Protein AF-0000000080409433 (afdb_homodimer)

Organism: NCBI:txid1345023

Solvent-accessible surface area (backbone atoms only — not comparable to full-atom values): 27695 Å² total; per-residue (Å²): 84,83,73,44,80,49,96,52,35,34,35,32,25,29,84,56,46,30,32,33,24,37,41,36,55,57,98,49,29,36,39,34,32,18,46,32,66,51,72,69,50,31,49,50,54,47,50,55,45,61,74,61,33,88,86,35,46,46,34,35,37,38,35,37,71,54,41,73,30,35,53,29,43,72,75,49,80,84,40,50,24,35,31,32,42,47,46,73,72,46,88,54,62,71,35,53,52,52,48,48,54,48,25,56,69,27,65,47,89,71,72,83,62,82,72,76,70,72,43,67,43,80,61,66,45,74,46,61,58,71,88,46,49,31,36,38,39,74,34,30,8,46,37,73,25,23,26,28,38,29,40,54,95,69,17,30,34,41,44,28,87,38,58,28,69,61,52,70,82,58,52,71,57,32,66,67,46,30,49,53,29,46,51,51,51,56,51,44,40,63,76,56,57,42,48,36,38,35,22,28,29,50,59,72,38,73,42,63,69,59,51,50,48,34,42,48,51,42,48,52,44,63,72,32,37,87,72,74,44,90,75,63,84,70,36,78,88,45,75,54,53,52,51,48,53,51,50,35,37,51,44,53,51,50,53,51,53,54,53,51,54,55,52,66,74,97,84,83,72,44,80,49,95,51,36,34,34,32,24,29,84,58,46,30,30,34,23,36,41,37,56,56,96,50,27,35,38,36,34,19,45,29,66,52,73,68,50,31,48,50,54,47,49,55,45,62,75,62,33,89,84,35,47,47,34,35,36,38,35,35,70,54,41,75,29,34,53,28,44,74,75,49,80,83,40,49,24,34,31,32,42,47,45,75,72,47,87,53,62,70,36,52,50,53,49,48,54,50,26,57,68,25,66,46,91,72,73,82,60,82,73,75,69,71,44,67,43,80,61,67,45,72,47,64,56,72,88,45,50,31,35,38,39,73,35,31,7,45,37,70,25,22,28,27,39,30,39,54,94,69,17,30,33,41,43,27,88,39,57,28,70,62,52,71,83,58,52,72,56,32,66,67,46,30,50,51,29,45,52,50,52,55,52,45,40,62,76,55,56,41,50,34,37,35,23,27,28,51,58,73,39,73,41,64,69,58,50,50,48,34,42,47,52,43,49,51,43,62,72,31,37,86,71,75,44,89,73,65,83,71,36,77,87,47,75,53,53,52,51,48,52,52,48,34,37,53,46,52,50,48,52,51,52,52,52,50,54,54,52,67,74,98

pLDDT: mean 94.24, std 8.28, range [53.72, 98.94]

Sequence (532 aa):
MIQVRLQPFTVYESALMRTTSTLIETNESLIVIDPTWLPEEIATIRRDVELRRRGKKLYVIYTHQHYDHIIGAYAFPDATVIASQAFVETDASSQLDEIQSFYEQYYIDRPIIKPAVDIMISEDGTLALGSTPITFLLTPGHESTHMSLIVEPLRLLVCGDYASNIEPPFIEHDAEAYLTSLQKLQAAIYEYEIRWLIPGHGDLCDDRSKMMERLSAAEEYILALPEERVWSPHWPEHAFFQRVHERNRKHVEQKAKDRESRQQDYMIQVRLQPFTVYESALMRTTSTLIETNESLIVIDPTWLPEEIATIRRDVELRRRGKKLYVIYTHQHYDHIIGAYAFPDATVIASQAFVETDASSQLDEIQSFYEQYYIDRPIIKPAVDIMISEDGTLALGSTPITFLLTPGHESTHMSLIVEPLRLLVCGDYASNIEPPFIEHDAEAYLTSLQKLQAAIYEYEIRWLIPGHGDLCDDRSKMMERLSAAEEYILALPEERVWSPHWPEHAFFQRVHERNRKHVEQKAKDRESRQQDY

Foldseek 3Di:
DFQDDDPFKTWDFDPPLRFIWMWGDDPAEIEIFQQDDAPVSLVVVLVVCVVRPPVHAYEYEYQALQCGRCQSVQSCPRHAYEFAPCRVVDDNVVRLVVVVVVCVVVVNDDDRDSDDHRHHHHAWDWDDPDNWIKTKHLQDFLHNRGIWIARLVQLEIEREAALAQAAARQGDDHLVSNLVSLVVVLVSCVVSVRQWYHYRHHDIDRDNVSSNVSSVLNVVQSVCLQVVDNPDPSYDDDDVVVVSSVVSSVVHVVVVVVVVVVVVVD/DFQDDDPFKTWDFDPPLRFIWMWGDDPAEIEIFQQDDAPVSLVVVLVVCVVRPPVHAYEYEYQALQCGRCQSVQSCPRHAYEFAPCRVVDDNVVRLVVVVVVCVVVVNDDDRDSDDHRHHHHAWDWDDPDNWIKTKHLQDFLHNRGIWIARLVQLEIEREAALAQAAARQGDDHLVSNLVSLVVVLVSCVVSVRQWYHYRHHHIDRDNVSSNVSSVLNNVQSVCLQVVDNPDPRYDDDPVVVVSSVVSSVVHVVVVVVVVVVVVVD

Structure (mmCIF, N/CA/C/O backbone):
data_AF-0000000080409433-model_v1
#
loop_
_entity.id
_entity.type
_entity.pdbx_description
1 polymer Beta-lactamase
#
loop_
_atom_site.group_PDB
_atom_site.id
_atom_site.type_symbol
_atom_site.label_atom_id
_atom_site.label_alt_id
_atom_site.label_comp_id
_atom_site.label_asym_id
_atom_site.label_entity_id
_atom_site.label_seq_id
_atom_site.pdbx_PDB_ins_code
_atom_site.Cartn_x
_atom_site.Cartn_y
_atom_site.Cartn_z
_atom_site.occupancy
_atom_site.B_iso_or_equiv
_atom_site.auth_seq_id
_atom_site.auth_comp_id
_atom_site.auth_asym_id
_atom_site.auth_atom_id
_atom_site.pdbx_PDB_model_num
ATOM 1 N N . MET A 1 1 ? -1.34 -9.094 6.324 1 83.94 1 MET A N 1
ATOM 2 C CA . MET A 1 1 ? -0.195 -9.922 6.703 1 83.94 1 MET A CA 1
ATOM 3 C C . MET A 1 1 ? -0.571 -11.398 6.727 1 83.94 1 MET A C 1
ATOM 5 O O . MET A 1 1 ? -1.612 -11.789 6.195 1 83.94 1 MET A O 1
ATOM 9 N N . ILE A 1 2 ? -0.645 -12.172 8.273 1 83.25 2 ILE A N 1
ATOM 10 C CA . ILE A 1 2 ? -0.875 -13.609 8.227 1 83.25 2 ILE A CA 1
ATOM 11 C C . ILE A 1 2 ? -2.367 -13.891 8.062 1 83.25 2 ILE A C 1
ATOM 13 O O . ILE A 1 2 ? -3.174 -13.5 8.906 1 83.25 2 ILE A O 1
ATOM 17 N N . GLN A 1 3 ? -2.816 -14.484 6.93 1 91.12 3 GLN A N 1
ATOM 18 C CA . GLN A 1 3 ? -4.191 -14.914 6.695 1 91.12 3 GLN A CA 1
ATOM 19 C C . GLN A 1 3 ? -4.492 -16.219 7.434 1 91.12 3 GLN A C 1
ATOM 21 O O . GLN A 1 3 ? -5.523 -16.328 8.094 1 91.12 3 GLN A O 1
ATOM 26 N N . VAL A 1 4 ? -3.588 -17.156 7.254 1 90.75 4 VAL A N 1
ATOM 27 C CA . VAL A 1 4 ? -3.713 -18.453 7.914 1 90.75 4 VAL A CA 1
ATOM 28 C C . VAL A 1 4 ? -2.332 -18.969 8.305 1 90.75 4 VAL A C 1
ATOM 30 O O . VAL A 1 4 ? -1.371 -18.844 7.547 1 90.75 4 VAL A O 1
ATOM 33 N N . ARG A 1 5 ? -2.258 -19.547 9.547 1 88.88 5 ARG A N 1
ATOM 34 C CA . ARG A 1 5 ? -1.063 -20.25 10 1 88.88 5 ARG A CA 1
ATOM 35 C C . ARG A 1 5 ? -1.399 -21.672 10.438 1 88.88 5 ARG A C 1
ATOM 37 O O . ARG A 1 5 ? -2.137 -21.875 11.406 1 88.88 5 ARG A O 1
ATOM 44 N N . LEU A 1 6 ? -0.989 -22.469 9.633 1 87.94 6 LEU A N 1
ATOM 45 C CA . LEU A 1 6 ? -1.091 -23.875 9.961 1 87.94 6 LEU A CA 1
ATOM 46 C C . LEU A 1 6 ? 0.291 -24.5 10.156 1 87.94 6 LEU A C 1
ATOM 48 O O . LEU A 1 6 ? 1.301 -23.891 9.789 1 87.94 6 LEU A O 1
ATOM 52 N N . GLN A 1 7 ? 0.429 -25.562 10.859 1 82.88 7 GLN A N 1
ATOM 53 C CA . GLN A 1 7 ? 1.719 -26.141 11.219 1 82.88 7 GLN A CA 1
ATOM 54 C C . GLN A 1 7 ? 2.615 -26.297 10 1 82.88 7 GLN A C 1
ATOM 56 O O . GLN A 1 7 ? 3.777 -25.891 10.016 1 82.88 7 GLN A O 1
ATOM 61 N N . PRO A 1 8 ? 2.033 -26.75 8.852 1 91.94 8 PRO A N 1
ATOM 62 C CA . PRO A 1 8 ? 2.965 -27.016 7.754 1 91.94 8 PRO A CA 1
ATOM 63 C C . PRO A 1 8 ? 3.117 -25.828 6.812 1 91.94 8 PRO A C 1
ATOM 65 O O . PRO A 1 8 ? 4.039 -25.797 5.988 1 91.94 8 PRO A O 1
ATOM 68 N N . PHE A 1 9 ? 2.156 -24.891 6.852 1 97.31 9 PHE A N 1
ATOM 69 C CA . PHE A 1 9 ? 2.326 -23.766 5.949 1 97.31 9 PHE A CA 1
ATOM 70 C C . PHE A 1 9 ? 1.65 -22.516 6.512 1 97.31 9 PHE A C 1
ATOM 72 O O . PHE A 1 9 ? 0.788 -22.609 7.387 1 97.31 9 PHE A O 1
ATOM 79 N N . THR A 1 10 ? 2.111 -21.391 6.125 1 98.19 10 THR A N 1
ATOM 80 C CA . THR A 1 10 ? 1.569 -20.078 6.445 1 98.19 10 THR A CA 1
ATOM 81 C C . THR A 1 10 ? 1.199 -19.328 5.172 1 98.19 10 THR A C 1
ATOM 83 O O . THR A 1 10 ? 1.973 -19.297 4.215 1 98.19 10 THR A O 1
ATOM 86 N N . VAL A 1 11 ? -0.011 -18.812 5.125 1 98.62 11 VAL A N 1
ATOM 87 C CA . VAL A 1 11 ? -0.441 -17.953 4.035 1 98.62 11 VAL A CA 1
ATOM 88 C C . VAL A 1 11 ? -0.42 -16.5 4.496 1 98.62 11 VAL A C 1
ATOM 90 O O . VAL A 1 11 ? -1.077 -16.141 5.477 1 98.62 11 VAL A O 1
ATOM 93 N N . TYR A 1 12 ? 0.389 -15.742 3.836 1 98.31 12 TYR A N 1
ATOM 94 C CA . TYR A 1 12 ? 0.434 -14.305 4.059 1 98.31 12 TYR A CA 1
ATOM 95 C C . TYR A 1 12 ? -0.455 -13.57 3.062 1 98.31 12 TYR A C 1
ATOM 97 O O . TYR A 1 12 ? -0.672 -14.047 1.946 1 98.31 12 TYR A O 1
ATOM 105 N N . GLU A 1 13 ? -0.989 -12.461 3.467 1 98.19 13 GLU A N 1
ATOM 106 C CA . GLU A 1 13 ? -1.801 -11.609 2.605 1 98.19 13 GLU A CA 1
ATOM 107 C C . GLU A 1 13 ? -1.323 -10.164 2.656 1 98.19 13 GLU A C 1
ATOM 109 O O . GLU A 1 13 ? -1.151 -9.594 3.738 1 98.19 13 GLU A O 1
ATOM 114 N N . SER A 1 14 ? -1.092 -9.609 1.535 1 98.12 14 SER A N 1
ATOM 115 C CA . SER A 1 14 ? -0.676 -8.211 1.479 1 98.12 14 SER A CA 1
ATOM 116 C C . SER A 1 14 ? -1.863 -7.277 1.676 1 98.12 14 SER A C 1
ATOM 118 O O . SER A 1 14 ? -2.996 -7.621 1.332 1 98.12 14 SER A O 1
ATOM 120 N N . ALA A 1 15 ? -1.588 -6.094 2.203 1 97.25 15 ALA A N 1
ATOM 121 C CA . ALA A 1 15 ? -2.58 -5.027 2.299 1 97.25 15 ALA A CA 1
ATOM 122 C C . ALA A 1 15 ? -3.01 -4.551 0.915 1 97.25 15 ALA A C 1
ATOM 124 O O . ALA A 1 15 ? -4.062 -3.922 0.766 1 97.25 15 ALA A O 1
ATOM 125 N N . LEU A 1 16 ? -2.178 -4.844 -0.044 1 98.31 16 LEU A N 1
ATOM 126 C CA . LEU A 1 16 ? -2.451 -4.406 -1.408 1 98.31 16 LEU A CA 1
ATOM 127 C C . LEU A 1 16 ? -2.914 -5.574 -2.271 1 98.31 16 LEU A C 1
ATOM 129 O O . LEU A 1 16 ? -2.229 -6.594 -2.363 1 98.31 16 LEU A O 1
ATOM 133 N N . MET A 1 17 ? -4.074 -5.5 -2.768 1 98 17 MET A N 1
ATOM 134 C CA . MET A 1 17 ? -4.699 -6.41 -3.725 1 98 17 MET A CA 1
ATOM 135 C C . MET A 1 17 ? -4.961 -7.773 -3.09 1 98 17 MET A C 1
ATOM 137 O O . MET A 1 17 ? -5.207 -8.75 -3.793 1 98 17 MET A O 1
ATOM 141 N N . ARG A 1 18 ? -4.727 -7.828 -1.812 1 97.31 18 ARG A N 1
ATOM 142 C CA . ARG A 1 18 ? -4.887 -9.094 -1.109 1 97.31 18 ARG A CA 1
ATOM 143 C C . ARG A 1 18 ? -4.047 -10.188 -1.762 1 97.31 18 ARG A C 1
ATOM 145 O O . ARG A 1 18 ? -4.504 -11.328 -1.905 1 97.31 18 ARG A O 1
ATOM 152 N N . THR A 1 19 ? -2.889 -9.805 -2.275 1 98.62 19 THR A N 1
ATOM 153 C CA . THR A 1 19 ? -1.978 -10.781 -2.865 1 98.62 19 THR A CA 1
ATOM 154 C C . THR A 1 19 ? -1.437 -11.734 -1.799 1 98.62 19 THR A C 1
ATOM 156 O O . THR A 1 19 ? -1.077 -11.297 -0.702 1 98.62 19 THR A O 1
ATOM 159 N N . THR A 1 20 ? -1.332 -12.977 -2.115 1 98.56 20 THR A N 1
ATOM 160 C CA . THR A 1 20 ? -0.925 -13.961 -1.113 1 98.56 20 THR A CA 1
ATOM 161 C C . THR A 1 20 ? 0.504 -14.43 -1.367 1 98.56 20 THR A C 1
ATOM 163 O O . THR A 1 20 ? 0.969 -14.43 -2.51 1 98.56 20 THR A O 1
ATOM 166 N N . SER A 1 21 ? 1.213 -14.672 -0.347 1 98.81 21 SER A N 1
ATOM 167 C CA . SER A 1 21 ? 2.449 -15.453 -0.302 1 98.81 21 SER A CA 1
ATOM 168 C C . SER A 1 21 ? 2.303 -16.672 0.598 1 98.81 21 SER A C 1
ATOM 170 O O . SER A 1 21 ? 1.567 -16.641 1.587 1 98.81 21 SER A O 1
ATOM 172 N N . THR A 1 22 ? 2.969 -17.719 0.256 1 98.75 22 THR A N 1
ATOM 173 C CA . THR A 1 22 ? 2.855 -18.938 1.049 1 98.75 22 THR A CA 1
ATOM 174 C C . THR A 1 22 ? 4.234 -19.438 1.488 1 98.75 22 THR A C 1
ATOM 176 O O . THR A 1 22 ? 5.172 -19.453 0.691 1 98.75 22 THR A O 1
ATOM 179 N N . LEU A 1 23 ? 4.375 -19.703 2.709 1 98.69 23 LEU A N 1
ATOM 180 C CA . LEU A 1 23 ? 5.551 -20.375 3.262 1 98.69 23 LEU A CA 1
ATOM 181 C C . LEU A 1 23 ? 5.215 -21.797 3.686 1 98.69 23 LEU A C 1
ATOM 183 O O . LEU A 1 23 ? 4.305 -22.016 4.488 1 98.69 23 LEU A O 1
ATOM 187 N N . ILE A 1 24 ? 5.91 -22.75 3.115 1 98.38 24 ILE A N 1
ATOM 188 C CA . ILE A 1 24 ? 5.703 -24.156 3.408 1 98.38 24 ILE A CA 1
ATOM 189 C C . ILE A 1 24 ? 6.957 -24.734 4.059 1 98.38 24 ILE A C 1
ATOM 191 O O . ILE A 1 24 ? 8.07 -24.516 3.582 1 98.38 24 ILE A O 1
ATOM 195 N N . GLU A 1 25 ? 6.777 -25.422 5.117 1 97.31 25 GLU A N 1
ATOM 196 C CA . GLU A 1 25 ? 7.875 -26.094 5.797 1 97.31 25 GLU A CA 1
ATOM 197 C C . GLU A 1 25 ? 7.758 -27.609 5.66 1 97.31 25 GLU A C 1
ATOM 199 O O . GLU A 1 25 ? 6.746 -28.203 6.055 1 97.31 25 GLU A O 1
ATOM 204 N N . THR A 1 26 ? 8.75 -28.203 5.066 1 95 26 THR A N 1
ATOM 205 C CA . THR A 1 26 ? 8.891 -29.656 5.027 1 95 26 THR A CA 1
ATOM 206 C C . THR A 1 26 ? 10.07 -30.109 5.879 1 95 26 THR A C 1
ATOM 208 O O . THR A 1 26 ? 10.688 -29.297 6.574 1 95 26 THR A O 1
ATOM 211 N N . ASN A 1 27 ? 10.297 -31.438 5.895 1 90.88 27 ASN A N 1
ATOM 212 C CA . ASN A 1 27 ? 11.375 -31.953 6.727 1 90.88 27 ASN A CA 1
ATOM 213 C C . ASN A 1 27 ? 12.734 -31.422 6.266 1 90.88 27 ASN A C 1
ATOM 215 O O . ASN A 1 27 ? 13.609 -31.141 7.086 1 90.88 27 ASN A O 1
ATOM 219 N N . GLU A 1 28 ? 12.875 -31.172 4.973 1 95.56 28 GLU A N 1
ATOM 220 C CA . GLU A 1 28 ? 14.211 -30.891 4.449 1 95.56 28 GLU A CA 1
ATOM 221 C C . GLU A 1 28 ? 14.273 -29.5 3.816 1 95.56 28 GLU A C 1
ATOM 223 O O . GLU A 1 28 ? 15.367 -29 3.535 1 95.56 28 GLU A O 1
ATOM 228 N N . SER A 1 29 ? 13.086 -28.875 3.65 1 96.88 29 SER A N 1
ATOM 229 C CA . SER A 1 29 ? 13.094 -27.656 2.844 1 96.88 29 SER A CA 1
ATOM 230 C C . SER A 1 29 ? 12.109 -26.625 3.387 1 96.88 29 SER A C 1
ATOM 232 O O . SER A 1 29 ? 11.141 -26.984 4.062 1 96.88 29 SER A O 1
ATOM 234 N N . LEU A 1 30 ? 12.422 -25.406 3.174 1 98.12 30 LEU A N 1
ATOM 235 C CA . LEU A 1 30 ? 11.469 -24.297 3.209 1 98.12 30 LEU A CA 1
ATOM 236 C C . LEU A 1 30 ? 11.156 -23.797 1.8 1 98.12 30 LEU A C 1
ATOM 238 O O . LEU A 1 30 ? 12.062 -23.656 0.973 1 98.12 30 LEU A O 1
ATOM 242 N N . ILE A 1 31 ? 9.883 -23.672 1.548 1 98.62 31 ILE A N 1
ATOM 243 C CA . ILE A 1 31 ? 9.438 -23.234 0.234 1 98.62 31 ILE A CA 1
ATOM 244 C C . ILE A 1 31 ? 8.617 -21.953 0.376 1 98.62 31 ILE A C 1
ATOM 246 O O . ILE A 1 31 ? 7.609 -21.922 1.092 1 98.62 31 ILE A O 1
ATOM 250 N N . VAL A 1 32 ? 9.07 -20.891 -0.23 1 98.88 32 VAL A N 1
ATOM 251 C CA . VAL A 1 32 ? 8.32 -19.656 -0.292 1 98.88 32 VAL A CA 1
ATOM 252 C C . VAL A 1 32 ? 7.738 -19.469 -1.693 1 98.88 32 VAL A C 1
ATOM 254 O O . VAL A 1 32 ? 8.453 -19.594 -2.689 1 98.88 32 VAL A O 1
ATOM 257 N N . ILE A 1 33 ? 6.48 -19.234 -1.766 1 98.94 33 ILE A N 1
ATOM 258 C CA . ILE A 1 33 ? 5.82 -19.016 -3.047 1 98.94 33 ILE A CA 1
ATOM 259 C C . ILE A 1 33 ? 5.402 -17.547 -3.16 1 98.94 33 ILE A C 1
ATOM 261 O O . ILE A 1 33 ? 4.656 -17.031 -2.316 1 98.94 33 ILE A O 1
ATOM 265 N N . ASP A 1 34 ? 5.871 -16.828 -4.156 1 98.88 34 ASP A N 1
ATOM 266 C CA . ASP A 1 34 ? 5.477 -15.469 -4.547 1 98.88 34 ASP A CA 1
ATOM 267 C C . ASP A 1 34 ? 5.617 -14.5 -3.377 1 98.88 34 ASP A C 1
ATOM 269 O O . ASP A 1 34 ? 4.656 -13.812 -3.012 1 98.88 34 ASP A O 1
ATOM 273 N N . PRO A 1 35 ? 6.836 -14.344 -2.822 1 98.38 35 PRO A N 1
ATOM 274 C CA . PRO A 1 35 ? 6.973 -13.391 -1.717 1 98.38 35 PRO A CA 1
ATOM 275 C C . PRO A 1 35 ? 6.668 -11.953 -2.135 1 98.38 35 PRO A C 1
ATOM 277 O O . PRO A 1 35 ? 7.211 -11.469 -3.131 1 98.38 35 PRO A O 1
ATOM 280 N N . THR A 1 36 ? 5.895 -11.297 -1.483 1 95.25 36 THR A N 1
ATOM 281 C CA . THR A 1 36 ? 5.441 -9.938 -1.766 1 95.25 36 THR A CA 1
ATOM 282 C C . THR A 1 36 ? 4.82 -9.305 -0.522 1 95.25 36 THR A C 1
ATOM 284 O O . THR A 1 36 ? 4.59 -9.992 0.477 1 95.25 36 THR A O 1
ATOM 287 N N . TRP A 1 37 ? 4.383 -7.992 -0.521 1 95.5 37 TRP A N 1
ATOM 288 C CA . TRP A 1 37 ? 4.449 -6.898 -1.48 1 95.5 37 TRP A CA 1
ATOM 289 C C . TRP A 1 37 ? 5.238 -5.723 -0.914 1 95.5 37 TRP A C 1
ATOM 291 O O . TRP A 1 37 ? 6.289 -5.359 -1.447 1 95.5 37 TRP A O 1
ATOM 301 N N . LEU A 1 38 ? 4.777 -5.23 0.19 1 97.75 38 LEU A N 1
ATOM 302 C CA . LEU A 1 38 ? 5.418 -4.078 0.812 1 97.75 38 LEU A CA 1
ATOM 303 C C . LEU A 1 38 ? 6.695 -4.488 1.531 1 97.75 38 LEU A C 1
ATOM 305 O O . LEU A 1 38 ? 6.816 -5.625 1.992 1 97.75 38 LEU A O 1
ATOM 309 N N . PRO A 1 39 ? 7.664 -3.633 1.668 1 97.12 39 PRO A N 1
ATOM 310 C CA . PRO A 1 39 ? 8.969 -3.988 2.238 1 97.12 39 PRO A CA 1
ATOM 311 C C . PRO A 1 39 ? 8.844 -4.668 3.602 1 97.12 39 PRO A C 1
ATOM 313 O O . PRO A 1 39 ? 9.508 -5.68 3.85 1 97.12 39 PRO A O 1
ATOM 316 N N . GLU A 1 40 ? 7.98 -4.16 4.465 1 96.38 40 GLU A N 1
ATOM 317 C CA . GLU A 1 40 ? 7.84 -4.766 5.785 1 96.38 40 GLU A CA 1
ATOM 318 C C . GLU A 1 40 ? 7.18 -6.137 5.695 1 96.38 40 GLU A C 1
ATOM 320 O O . GLU A 1 40 ? 7.465 -7.023 6.504 1 96.38 40 GLU A O 1
ATOM 325 N N . GLU A 1 41 ? 6.25 -6.359 4.777 1 97.62 41 GLU A N 1
ATOM 326 C CA . GLU A 1 41 ? 5.625 -7.664 4.562 1 97.62 41 GLU A CA 1
ATOM 327 C C . GLU A 1 41 ? 6.652 -8.695 4.105 1 97.62 41 GLU A C 1
ATOM 329 O O . GLU A 1 41 ? 6.699 -9.805 4.633 1 97.62 41 GLU A O 1
ATOM 334 N N . ILE A 1 42 ? 7.496 -8.281 3.17 1 98.25 42 ILE A N 1
ATOM 335 C CA . ILE A 1 42 ? 8.547 -9.148 2.658 1 98.25 42 ILE A CA 1
ATOM 336 C C . ILE A 1 42 ? 9.539 -9.477 3.777 1 98.25 42 ILE A C 1
ATOM 338 O O . ILE A 1 42 ? 9.953 -10.625 3.926 1 98.25 42 ILE A O 1
ATOM 342 N N . ALA A 1 43 ? 9.852 -8.469 4.566 1 97.81 43 ALA A N 1
ATOM 343 C CA . ALA A 1 43 ? 10.766 -8.672 5.691 1 97.81 43 ALA A CA 1
ATOM 344 C C . ALA A 1 43 ? 10.188 -9.672 6.688 1 97.81 43 ALA A C 1
ATOM 346 O O . ALA A 1 43 ? 10.922 -10.477 7.27 1 97.81 43 ALA A O 1
ATOM 347 N N . THR A 1 44 ? 8.883 -9.555 6.895 1 97.62 44 THR A N 1
ATOM 348 C CA . THR A 1 44 ? 8.211 -10.484 7.801 1 97.62 44 THR A CA 1
ATOM 349 C C . THR A 1 44 ? 8.328 -11.922 7.289 1 97.62 44 THR A C 1
ATOM 351 O O . THR A 1 44 ? 8.633 -12.836 8.055 1 97.62 44 THR A O 1
ATOM 354 N N . ILE A 1 45 ? 8.109 -12.133 6.02 1 98.31 45 ILE A N 1
ATOM 355 C CA . ILE A 1 45 ? 8.227 -13.461 5.422 1 98.31 45 ILE A CA 1
ATOM 356 C C . ILE A 1 45 ? 9.664 -13.961 5.562 1 98.31 45 ILE A C 1
ATOM 358 O O . ILE A 1 45 ? 9.891 -15.109 5.961 1 98.31 45 ILE A O 1
ATOM 362 N N . ARG A 1 46 ? 10.617 -13.07 5.285 1 98.44 46 ARG A N 1
ATOM 363 C CA . ARG A 1 46 ? 12.031 -13.43 5.391 1 98.44 46 ARG A CA 1
ATOM 364 C C . ARG A 1 46 ? 12.391 -13.812 6.824 1 98.44 46 ARG A C 1
ATOM 366 O O . ARG A 1 46 ? 13.117 -14.781 7.051 1 98.44 46 ARG A O 1
ATOM 373 N N . ARG A 1 47 ? 11.922 -13.039 7.777 1 97.75 47 ARG A N 1
ATOM 374 C CA . ARG A 1 47 ? 12.188 -13.336 9.18 1 97.75 47 ARG A CA 1
ATOM 375 C C . ARG A 1 47 ? 11.633 -14.695 9.57 1 97.75 47 ARG A C 1
ATOM 377 O O . ARG A 1 47 ? 12.281 -15.461 10.289 1 97.75 47 ARG A O 1
ATOM 384 N N . ASP A 1 48 ? 10.406 -14.992 9.133 1 97.38 48 ASP A N 1
ATOM 385 C CA . ASP A 1 48 ? 9.805 -16.281 9.414 1 97.38 48 ASP A CA 1
ATOM 386 C C . ASP A 1 48 ? 10.633 -17.422 8.82 1 97.38 48 ASP A C 1
ATOM 388 O O . ASP A 1 48 ? 10.773 -18.484 9.438 1 97.38 48 ASP A O 1
ATOM 392 N N . VAL A 1 49 ? 11.164 -17.188 7.641 1 97.94 49 VAL A N 1
ATOM 393 C CA . VAL A 1 49 ? 12.031 -18.172 6.996 1 97.94 49 VAL A CA 1
ATOM 394 C C . VAL A 1 49 ? 13.281 -18.391 7.848 1 97.94 49 VAL A C 1
ATOM 396 O O . VAL A 1 49 ? 13.648 -19.531 8.133 1 97.94 49 VAL A O 1
ATOM 399 N N . GLU A 1 50 ? 13.906 -17.344 8.32 1 97.56 50 GLU A N 1
ATOM 400 C CA . GLU A 1 50 ? 15.148 -17.438 9.078 1 97.56 50 GLU A CA 1
ATOM 401 C C . GLU A 1 50 ? 14.93 -18.156 10.398 1 97.56 50 GLU A C 1
ATOM 403 O O . GLU A 1 50 ? 15.781 -18.938 10.836 1 97.56 50 GLU A O 1
ATOM 408 N N . LEU A 1 51 ? 13.812 -17.891 10.953 1 96.12 51 LEU A N 1
ATOM 409 C CA . LEU A 1 51 ? 13.492 -18.5 12.242 1 96.12 51 LEU A CA 1
ATOM 410 C C . LEU A 1 51 ? 13.305 -20 12.102 1 96.12 51 LEU A C 1
ATOM 412 O O . LEU A 1 51 ? 13.539 -20.75 13.055 1 96.12 51 LEU A O 1
ATOM 416 N N . ARG A 1 52 ? 13.023 -20.453 10.836 1 95.06 52 ARG A N 1
ATOM 417 C CA . ARG A 1 52 ? 12.656 -21.859 10.641 1 95.06 52 ARG A CA 1
ATOM 418 C C . ARG A 1 52 ? 13.727 -22.578 9.828 1 95.06 52 ARG A C 1
ATOM 420 O O . ARG A 1 52 ? 13.641 -23.797 9.641 1 95.06 52 ARG A O 1
ATOM 427 N N . ARG A 1 53 ? 14.625 -21.922 9.297 1 93.88 53 ARG A N 1
ATOM 428 C CA . ARG A 1 53 ? 15.586 -22.469 8.336 1 93.88 53 ARG A CA 1
ATOM 429 C C . ARG A 1 53 ? 16.328 -23.656 8.93 1 93.88 53 ARG A C 1
ATOM 431 O O . ARG A 1 53 ? 16.375 -24.719 8.328 1 93.88 53 ARG A O 1
ATOM 438 N N . ARG A 1 54 ? 16.812 -23.625 10.156 1 91.81 54 ARG A N 1
ATOM 439 C CA . ARG A 1 54 ? 17.484 -24.688 10.891 1 91.81 54 ARG A CA 1
ATOM 440 C C . ARG A 1 54 ? 18.188 -25.641 9.938 1 91.81 54 ARG A C 1
ATOM 442 O O . ARG A 1 54 ? 17.984 -26.859 10.008 1 91.81 54 ARG A O 1
ATOM 449 N N . GLY A 1 55 ? 18.938 -25.188 8.906 1 93.19 55 GLY A N 1
ATOM 450 C CA . GLY A 1 55 ? 19.719 -26.016 7.996 1 93.19 55 GLY A CA 1
ATOM 451 C C . GLY A 1 55 ? 18.922 -26.5 6.797 1 93.19 55 GLY A C 1
ATOM 452 O O . GLY A 1 55 ? 19.469 -27.125 5.891 1 93.19 55 GLY A O 1
ATOM 453 N N . LYS A 1 56 ? 17.703 -26.234 6.684 1 96.62 56 LYS A N 1
ATOM 454 C CA . LYS A 1 56 ? 16.844 -26.625 5.562 1 96.62 56 LYS A CA 1
ATOM 455 C C . LYS A 1 56 ? 17.219 -25.844 4.301 1 96.62 56 LYS A C 1
ATOM 457 O O . LYS A 1 56 ? 17.609 -24.688 4.371 1 96.62 56 LYS A O 1
ATOM 462 N N . LYS A 1 57 ? 17.047 -26.531 3.203 1 98 57 LYS A N 1
ATOM 463 C CA . LYS A 1 57 ? 17.203 -25.859 1.922 1 98 57 LYS A CA 1
ATOM 464 C C . LYS A 1 57 ? 16.047 -24.906 1.66 1 98 57 LYS A C 1
ATOM 466 O O . LYS A 1 57 ? 14.891 -25.219 1.949 1 98 57 LYS A O 1
ATOM 471 N N . LEU A 1 58 ? 16.391 -23.719 1.133 1 98.69 58 LEU A N 1
ATOM 472 C CA . LEU A 1 58 ? 15.367 -22.719 0.837 1 98.69 58 LEU A CA 1
ATOM 473 C C . LEU A 1 58 ? 15.062 -22.672 -0.658 1 98.69 58 LEU A C 1
ATOM 475 O O . LEU A 1 58 ? 15.977 -22.531 -1.475 1 98.69 58 LEU A O 1
ATOM 479 N N . TYR A 1 59 ? 13.789 -22.844 -0.997 1 98.81 59 TYR A N 1
ATOM 480 C CA . TYR A 1 59 ? 13.297 -22.672 -2.357 1 98.81 59 TYR A CA 1
ATOM 481 C C . TYR A 1 59 ? 12.344 -21.469 -2.438 1 98.81 59 TYR A C 1
ATOM 483 O O . TYR A 1 59 ? 11.578 -21.219 -1.507 1 98.81 59 TYR A O 1
ATOM 491 N N . VAL A 1 60 ? 12.438 -20.719 -3.52 1 98.94 60 VAL A N 1
ATOM 492 C CA . VAL A 1 60 ? 11.406 -19.75 -3.875 1 98.94 60 VAL A CA 1
ATOM 493 C C . VAL A 1 60 ? 10.781 -20.125 -5.215 1 98.94 60 VAL A C 1
ATOM 495 O O . VAL A 1 60 ? 11.492 -20.375 -6.191 1 98.94 60 VAL A O 1
ATOM 498 N N . ILE A 1 61 ? 9.492 -20.266 -5.234 1 98.94 61 ILE A N 1
ATOM 499 C CA . ILE A 1 61 ? 8.758 -20.594 -6.449 1 98.94 61 ILE A CA 1
ATOM 500 C C . ILE A 1 61 ? 7.926 -19.391 -6.895 1 98.94 61 ILE A C 1
ATOM 502 O O . ILE A 1 61 ? 7.215 -18.781 -6.086 1 98.94 61 ILE A O 1
ATOM 506 N N . TYR A 1 62 ? 8.039 -18.984 -8.125 1 98.94 62 TYR A N 1
ATOM 507 C CA . TYR A 1 62 ? 7.203 -17.938 -8.695 1 98.94 62 TYR A CA 1
ATOM 508 C C . TYR A 1 62 ? 6.148 -18.531 -9.625 1 98.94 62 TYR A C 1
ATOM 510 O O . TYR A 1 62 ? 6.48 -19.219 -10.586 1 98.94 62 TYR A O 1
ATOM 518 N N . THR A 1 63 ? 4.93 -18.219 -9.328 1 98.94 63 THR A N 1
ATOM 519 C CA . THR A 1 63 ? 3.834 -18.75 -10.141 1 98.94 63 THR A CA 1
ATOM 520 C C . THR A 1 63 ? 3.826 -18.094 -11.523 1 98.94 63 THR A C 1
ATOM 522 O O . THR A 1 63 ? 3.559 -18.75 -12.531 1 98.94 63 THR A O 1
ATOM 525 N N . HIS A 1 64 ? 4.039 -16.734 -11.555 1 98.81 64 HIS A N 1
ATOM 526 C CA . HIS A 1 64 ? 4.133 -16.016 -12.82 1 98.81 64 HIS A CA 1
ATOM 527 C C . HIS A 1 64 ? 4.82 -14.664 -12.633 1 98.81 64 HIS A C 1
ATOM 529 O O . HIS A 1 64 ? 5.199 -14.312 -11.516 1 98.81 64 HIS A O 1
ATOM 535 N N . GLN A 1 65 ? 4.992 -13.891 -13.727 1 98.25 65 GLN A N 1
ATOM 536 C CA . GLN A 1 65 ? 5.977 -12.82 -13.672 1 98.25 65 GLN A CA 1
ATOM 537 C C . GLN A 1 65 ? 5.312 -11.484 -13.336 1 98.25 65 GLN A C 1
ATOM 539 O O . GLN A 1 65 ? 5.961 -10.438 -13.367 1 98.25 65 GLN A O 1
ATOM 544 N N . HIS A 1 66 ? 3.971 -11.438 -13.094 1 98.56 66 HIS A N 1
ATOM 545 C CA . HIS A 1 66 ? 3.402 -10.172 -12.641 1 98.56 66 HIS A CA 1
ATOM 546 C C . HIS A 1 66 ? 4.199 -9.594 -11.477 1 98.56 66 HIS A C 1
ATOM 548 O O . HIS A 1 66 ? 4.641 -10.336 -10.594 1 98.56 66 HIS A O 1
ATOM 554 N N . TYR A 1 67 ? 4.305 -8.289 -11.422 1 98.12 67 TYR A N 1
ATOM 555 C CA . TYR A 1 67 ? 5.195 -7.613 -10.484 1 98.12 67 TYR A CA 1
ATOM 556 C C . TYR A 1 67 ? 4.828 -7.945 -9.039 1 98.12 67 TYR A C 1
ATOM 558 O O . TYR A 1 67 ? 5.703 -8.078 -8.188 1 98.12 67 TYR A O 1
ATOM 566 N N . ASP A 1 68 ? 3.52 -8.062 -8.766 1 98.12 68 ASP A N 1
ATOM 567 C CA . ASP A 1 68 ? 3.092 -8.273 -7.391 1 98.12 68 ASP A CA 1
ATOM 568 C C . ASP A 1 68 ? 3.34 -9.711 -6.945 1 98.12 68 ASP A C 1
ATOM 570 O O . ASP A 1 68 ? 3.102 -10.055 -5.785 1 98.12 68 ASP A O 1
ATOM 574 N N . HIS A 1 69 ? 3.949 -10.539 -7.77 1 98.62 69 HIS A N 1
ATOM 575 C CA . HIS A 1 69 ? 4.312 -11.898 -7.387 1 98.62 69 HIS A CA 1
ATOM 576 C C . HIS A 1 69 ? 5.824 -12.086 -7.387 1 98.62 69 HIS A C 1
ATOM 578 O O . HIS A 1 69 ? 6.328 -13.117 -6.922 1 98.62 69 HIS A O 1
ATOM 584 N N . ILE A 1 70 ? 6.57 -11.078 -7.895 1 98.25 70 ILE A N 1
ATOM 585 C CA . ILE A 1 70 ? 8 -11.344 -8.031 1 98.25 70 ILE A CA 1
ATOM 586 C C . ILE A 1 70 ? 8.797 -10.289 -7.262 1 98.25 70 ILE A C 1
ATOM 588 O O . ILE A 1 70 ? 10.008 -10.422 -7.086 1 98.25 70 ILE A O 1
ATOM 592 N N . ILE A 1 71 ? 8.195 -9.258 -6.73 1 97.19 71 ILE A N 1
ATOM 593 C CA . ILE A 1 71 ? 8.898 -8.078 -6.258 1 97.19 71 ILE A CA 1
ATOM 594 C C . ILE A 1 71 ? 9.625 -8.398 -4.953 1 97.19 71 ILE A C 1
ATOM 596 O O . ILE A 1 71 ? 10.469 -7.621 -4.496 1 97.19 71 ILE A O 1
ATOM 600 N N . GLY A 1 72 ? 9.328 -9.5 -4.285 1 98.06 72 GLY A N 1
ATOM 601 C CA . GLY A 1 72 ? 10.047 -9.891 -3.082 1 98.06 72 GLY A CA 1
ATOM 602 C C . GLY A 1 72 ? 11.344 -10.617 -3.373 1 98.06 72 GLY A C 1
ATOM 603 O O . GLY A 1 72 ? 12.078 -10.984 -2.451 1 98.06 72 GLY A O 1
ATOM 604 N N . ALA A 1 73 ? 11.719 -10.773 -4.625 1 97.88 73 ALA A N 1
ATOM 605 C CA . ALA A 1 73 ? 12.859 -11.578 -5.055 1 97.88 73 ALA A CA 1
ATOM 606 C C . ALA A 1 73 ? 14.141 -11.125 -4.367 1 97.88 73 ALA A C 1
ATOM 608 O O . ALA A 1 73 ? 14.977 -11.945 -3.99 1 97.88 73 ALA A O 1
ATOM 609 N N . TYR A 1 74 ? 14.297 -9.844 -4.148 1 97.94 74 TYR A N 1
ATOM 610 C CA . TYR A 1 74 ? 15.531 -9.273 -3.617 1 97.94 74 TYR A CA 1
ATOM 611 C C . TYR A 1 74 ? 15.812 -9.789 -2.209 1 97.94 74 TYR A C 1
ATOM 613 O O . TYR A 1 74 ? 16.953 -9.781 -1.752 1 97.94 74 TYR A O 1
ATOM 621 N N . ALA A 1 75 ? 14.836 -10.266 -1.522 1 98.38 75 ALA A N 1
ATOM 622 C CA . ALA A 1 75 ? 14.969 -10.609 -0.111 1 98.38 75 ALA A CA 1
ATOM 623 C C . ALA A 1 75 ? 15.414 -12.062 0.055 1 98.38 75 ALA A C 1
ATOM 625 O O . ALA A 1 75 ? 15.68 -12.516 1.172 1 98.38 75 ALA A O 1
ATOM 626 N N . PHE A 1 76 ? 15.562 -12.812 -1.04 1 98.25 76 PHE A N 1
ATOM 627 C CA . PHE A 1 76 ? 15.883 -14.234 -0.954 1 98.25 76 PHE A CA 1
ATOM 628 C C . PHE A 1 76 ? 17.031 -14.586 -1.888 1 98.25 76 PHE A C 1
ATOM 630 O O . PHE A 1 76 ? 16.906 -15.477 -2.73 1 98.25 76 PHE A O 1
ATOM 637 N N . PRO A 1 77 ? 18.156 -13.977 -1.661 1 96.75 77 PRO A N 1
ATOM 638 C CA . PRO A 1 77 ? 19.281 -14.156 -2.576 1 96.75 77 PRO A CA 1
ATOM 639 C C . PRO A 1 77 ? 19.891 -15.562 -2.502 1 96.75 77 PRO A C 1
ATOM 641 O O . PRO A 1 77 ? 20.547 -16.016 -3.445 1 96.75 77 PRO A O 1
ATOM 644 N N . ASP A 1 78 ? 19.672 -16.25 -1.472 1 97.19 78 ASP A N 1
ATOM 645 C CA . ASP A 1 78 ? 20.312 -17.547 -1.253 1 97.19 78 ASP A CA 1
ATOM 646 C C . ASP A 1 78 ? 19.359 -18.688 -1.618 1 97.19 78 ASP A C 1
ATOM 648 O O . ASP A 1 78 ? 19.703 -19.859 -1.442 1 97.19 78 ASP A O 1
ATOM 652 N N . ALA A 1 79 ? 18.219 -18.406 -2.121 1 98.38 79 ALA A N 1
ATOM 653 C CA . ALA A 1 79 ? 17.219 -19.438 -2.418 1 98.38 79 ALA A CA 1
ATOM 654 C C . ALA A 1 79 ? 17.469 -20.047 -3.793 1 98.38 79 ALA A C 1
ATOM 656 O O . ALA A 1 79 ? 17.969 -19.391 -4.695 1 98.38 79 ALA A O 1
ATOM 657 N N . THR A 1 80 ? 17.141 -21.359 -3.922 1 98.75 80 THR A N 1
ATOM 658 C CA . THR A 1 80 ? 16.969 -21.953 -5.242 1 98.75 80 THR A CA 1
ATOM 659 C C . THR A 1 80 ? 15.617 -21.547 -5.844 1 98.75 80 THR A C 1
ATOM 661 O O . THR A 1 80 ? 14.57 -21.812 -5.258 1 98.75 80 THR A O 1
ATOM 664 N N . VAL A 1 81 ? 15.672 -20.953 -6.988 1 98.88 81 VAL A N 1
ATOM 665 C CA . VAL A 1 81 ? 14.477 -20.359 -7.57 1 98.88 81 VAL A CA 1
ATOM 666 C C . VAL A 1 81 ? 13.891 -21.297 -8.625 1 98.88 81 VAL A C 1
ATOM 668 O O . VAL A 1 81 ? 14.617 -21.828 -9.469 1 98.88 81 VAL A O 1
ATOM 671 N N . ILE A 1 82 ? 12.578 -21.516 -8.609 1 98.94 82 ILE A N 1
ATOM 672 C CA . ILE A 1 82 ? 11.859 -22.359 -9.547 1 98.94 82 ILE A CA 1
ATOM 673 C C . ILE A 1 82 ? 10.758 -21.547 -10.227 1 98.94 82 ILE A C 1
ATOM 675 O O . ILE A 1 82 ? 10.023 -20.812 -9.562 1 98.94 82 ILE A O 1
ATOM 679 N N . ALA A 1 83 ? 10.641 -21.641 -11.5 1 98.94 83 ALA A N 1
ATOM 680 C CA . ALA A 1 83 ? 9.57 -21.047 -12.281 1 98.94 83 ALA A CA 1
ATOM 681 C C . ALA A 1 83 ? 9.398 -21.75 -13.617 1 98.94 83 ALA A C 1
ATOM 683 O O . ALA A 1 83 ? 10.125 -22.703 -13.922 1 98.94 83 ALA A O 1
ATOM 684 N N . SER A 1 84 ? 8.422 -21.375 -14.352 1 98.88 84 SER A N 1
ATOM 685 C CA . SER A 1 84 ? 8.18 -22.016 -15.648 1 98.88 84 SER A CA 1
ATOM 686 C C . SER A 1 84 ? 9.266 -21.625 -16.656 1 98.88 84 SER A C 1
ATOM 688 O O . SER A 1 84 ? 9.922 -20.594 -16.5 1 98.88 84 SER A O 1
ATOM 690 N N . GLN A 1 85 ? 9.43 -22.453 -17.641 1 98.69 85 GLN A N 1
ATOM 691 C CA . GLN A 1 85 ? 10.32 -22.109 -18.75 1 98.69 85 GLN A CA 1
ATOM 692 C C . GLN A 1 85 ? 9.898 -20.797 -19.406 1 98.69 85 GLN A C 1
ATOM 694 O O . GLN A 1 85 ? 10.75 -19.984 -19.75 1 98.69 85 GLN A O 1
ATOM 699 N N . ALA A 1 86 ? 8.633 -20.562 -19.547 1 98.62 86 ALA A N 1
ATOM 700 C CA . ALA A 1 86 ? 8.109 -19.328 -20.141 1 98.62 86 ALA A CA 1
ATOM 701 C C . ALA A 1 86 ? 8.516 -18.109 -19.312 1 98.62 86 ALA A C 1
ATOM 703 O O . ALA A 1 86 ? 8.742 -17.031 -19.859 1 98.62 86 ALA A O 1
ATOM 704 N N . PHE A 1 87 ? 8.586 -18.281 -18.031 1 98.69 87 PHE A N 1
ATOM 705 C CA . PHE A 1 87 ? 9.016 -17.219 -17.125 1 98.69 87 PHE A CA 1
ATOM 706 C C . PHE A 1 87 ? 10.398 -16.719 -17.5 1 98.69 87 PHE A C 1
ATOM 708 O O . PHE A 1 87 ? 10.648 -15.508 -17.5 1 98.69 87 PHE A O 1
ATOM 715 N N . VAL A 1 88 ? 11.273 -17.594 -17.844 1 98.06 88 VAL A N 1
ATOM 716 C CA . VAL A 1 88 ? 12.648 -17.281 -18.203 1 98.06 88 VAL A CA 1
ATOM 717 C C . VAL A 1 88 ? 12.688 -16.609 -19.578 1 98.06 88 VAL A C 1
ATOM 719 O O . VAL A 1 88 ? 13.43 -15.648 -19.781 1 98.06 88 VAL A O 1
ATOM 722 N N . GLU A 1 89 ? 11.836 -17.031 -20.422 1 98 89 GLU A N 1
ATOM 723 C CA . GLU A 1 89 ? 11.922 -16.656 -21.828 1 98 89 GLU A CA 1
ATOM 724 C C . GLU A 1 89 ? 11.164 -15.367 -22.109 1 98 89 GLU A C 1
ATOM 726 O O . GLU A 1 89 ? 11.375 -14.734 -23.156 1 98 89 GLU A O 1
ATOM 731 N N . THR A 1 90 ? 10.312 -15.016 -21.266 1 97.94 90 THR A N 1
ATOM 732 C CA . THR A 1 90 ? 9.438 -13.875 -21.516 1 97.94 90 THR A CA 1
ATOM 733 C C . THR A 1 90 ? 10.016 -12.602 -20.922 1 97.94 90 THR A C 1
ATOM 735 O O . THR A 1 90 ? 10.492 -12.594 -19.797 1 97.94 90 THR A O 1
ATOM 738 N N . ASP A 1 91 ? 9.938 -11.492 -21.672 1 97.5 91 ASP A N 1
ATOM 739 C CA . ASP A 1 91 ? 10.383 -10.18 -21.234 1 97.5 91 ASP A CA 1
ATOM 740 C C . ASP A 1 91 ? 9.508 -9.648 -20.109 1 97.5 91 ASP A C 1
ATOM 742 O O . ASP A 1 91 ? 8.273 -9.719 -20.172 1 97.5 91 ASP A O 1
ATOM 746 N N . ALA A 1 92 ? 10.164 -9.164 -19.031 1 96.75 92 ALA A N 1
ATOM 747 C CA . ALA A 1 92 ? 9.422 -8.703 -17.859 1 96.75 92 ALA A CA 1
ATOM 748 C C . ALA A 1 92 ? 9.469 -7.18 -17.75 1 96.75 92 ALA A C 1
ATOM 750 O O . ALA A 1 92 ? 9.047 -6.613 -16.734 1 96.75 92 ALA A O 1
ATOM 751 N N . SER A 1 93 ? 9.961 -6.453 -18.719 1 97.25 93 SER A N 1
ATOM 752 C CA . SER A 1 93 ? 10.227 -5.02 -18.641 1 97.25 93 SER A CA 1
ATOM 753 C C . SER A 1 93 ? 8.969 -4.238 -18.281 1 97.25 93 SER A C 1
ATOM 755 O O . SER A 1 93 ? 9.016 -3.309 -17.469 1 97.25 93 SER A O 1
ATOM 757 N N . SER A 1 94 ? 7.879 -4.609 -18.938 1 96.88 94 SER A N 1
ATOM 758 C CA . SER A 1 94 ? 6.633 -3.898 -18.672 1 96.88 94 SER A CA 1
ATOM 759 C C . SER A 1 94 ? 6.227 -4.016 -17.203 1 96.88 94 SER A C 1
ATOM 761 O O . SER A 1 94 ? 5.766 -3.043 -16.609 1 96.88 94 SER A O 1
ATOM 763 N N . GLN A 1 95 ? 6.363 -5.195 -16.656 1 97.06 95 GLN A N 1
ATOM 764 C CA . GLN A 1 95 ? 6.039 -5.426 -15.25 1 97.06 95 GLN A CA 1
ATOM 765 C C . GLN A 1 95 ? 6.977 -4.648 -14.336 1 97.06 95 GLN A C 1
ATOM 767 O O . GLN A 1 95 ? 6.539 -4.043 -13.352 1 97.06 95 GLN A O 1
ATOM 772 N N . LEU A 1 96 ? 8.234 -4.66 -14.633 1 97.75 96 LEU A N 1
ATOM 773 C CA . LEU A 1 96 ? 9.234 -3.973 -13.82 1 97.75 96 LEU A CA 1
ATOM 774 C C . LEU A 1 96 ? 9.031 -2.461 -13.883 1 97.75 96 LEU A C 1
ATOM 776 O O . LEU A 1 96 ? 9.219 -1.768 -12.875 1 97.75 96 LEU A O 1
ATOM 780 N N . ASP A 1 97 ? 8.672 -1.948 -15.047 1 97.62 97 ASP A N 1
ATOM 781 C CA . ASP A 1 97 ? 8.375 -0.527 -15.188 1 97.62 97 ASP A CA 1
ATOM 782 C C . ASP A 1 97 ? 7.168 -0.13 -14.344 1 97.62 97 ASP A C 1
ATOM 784 O O . ASP A 1 97 ? 7.148 0.949 -13.742 1 97.62 97 ASP A O 1
ATOM 788 N N . GLU A 1 98 ? 6.199 -0.994 -14.344 1 97.12 98 GLU A N 1
ATOM 789 C CA . GLU A 1 98 ? 4.988 -0.716 -13.578 1 97.12 98 GLU A CA 1
ATOM 790 C C . GLU A 1 98 ? 5.297 -0.601 -12.086 1 97.12 98 GLU A C 1
ATOM 792 O O . GLU A 1 98 ? 4.836 0.331 -11.422 1 97.12 98 GLU A O 1
ATOM 797 N N . ILE A 1 99 ? 6.074 -1.537 -11.562 1 97.81 99 ILE A N 1
ATOM 798 C CA . ILE A 1 99 ? 6.375 -1.495 -10.133 1 97.81 99 ILE A CA 1
ATOM 799 C C . ILE A 1 99 ? 7.348 -0.354 -9.844 1 97.81 99 ILE A C 1
ATOM 801 O O . ILE A 1 99 ? 7.281 0.271 -8.781 1 97.81 99 ILE A O 1
ATOM 805 N N . GLN A 1 100 ? 8.227 -0.047 -10.742 1 97.5 100 GLN A N 1
ATOM 806 C CA . GLN A 1 100 ? 9.109 1.107 -10.57 1 97.5 100 GLN A CA 1
ATOM 807 C C . GLN A 1 100 ? 8.297 2.391 -10.398 1 97.5 100 GLN A C 1
ATOM 809 O O . GLN A 1 100 ? 8.594 3.205 -9.523 1 97.5 100 GLN A O 1
ATOM 814 N N . SER A 1 101 ? 7.324 2.619 -11.273 1 97.62 101 SER A N 1
ATOM 815 C CA . SER A 1 101 ? 6.453 3.787 -11.18 1 97.62 101 SER A CA 1
ATOM 816 C C . SER A 1 101 ? 5.746 3.844 -9.828 1 97.62 101 SER A C 1
ATOM 818 O O . SER A 1 101 ? 5.641 4.91 -9.219 1 97.62 101 SER A O 1
ATOM 820 N N . PHE A 1 102 ? 5.289 2.693 -9.414 1 98.06 102 PHE A N 1
ATOM 821 C CA . PHE A 1 102 ? 4.641 2.611 -8.109 1 98.06 102 PHE A CA 1
ATOM 822 C C . PHE A 1 102 ? 5.613 2.979 -6.996 1 98.06 102 PHE A C 1
ATOM 824 O O . PHE A 1 102 ? 5.289 3.779 -6.117 1 98.06 102 PHE A O 1
ATOM 831 N N . TYR A 1 103 ? 6.785 2.348 -6.996 1 97.62 103 TYR A N 1
ATOM 832 C CA . TYR A 1 103 ? 7.793 2.604 -5.977 1 97.62 103 TYR A CA 1
ATOM 833 C C . TYR A 1 103 ? 8.156 4.082 -5.93 1 97.62 103 TYR A C 1
ATOM 835 O O . TYR A 1 103 ? 8.281 4.664 -4.848 1 97.62 103 TYR A O 1
ATOM 843 N N . GLU A 1 104 ? 8.344 4.688 -7.062 1 96.44 104 GLU A N 1
ATOM 844 C CA . GLU A 1 104 ? 8.68 6.109 -7.129 1 96.44 104 GLU A CA 1
ATOM 845 C C . GLU A 1 104 ? 7.562 6.973 -6.562 1 96.44 104 GLU A C 1
ATOM 847 O O . GLU A 1 104 ? 7.816 7.887 -5.773 1 96.44 104 GLU A O 1
ATOM 852 N N . GLN A 1 105 ? 6.328 6.676 -6.898 1 96.44 105 GLN A N 1
ATOM 853 C CA . GLN A 1 105 ? 5.172 7.465 -6.484 1 96.44 105 GLN A CA 1
ATOM 854 C C . GLN A 1 105 ? 4.938 7.348 -4.98 1 96.44 105 GLN A C 1
ATOM 856 O O . GLN A 1 105 ? 4.504 8.305 -4.34 1 96.44 105 GLN A O 1
ATOM 861 N N . TYR A 1 106 ? 5.262 6.191 -4.414 1 97.5 106 TYR A N 1
ATOM 862 C CA . TYR A 1 106 ? 4.906 5.945 -3.02 1 97.5 106 TYR A CA 1
ATOM 863 C C . TYR A 1 106 ? 6.152 5.875 -2.145 1 97.5 106 TYR A C 1
ATOM 865 O O . TYR A 1 106 ? 6.098 5.383 -1.015 1 97.5 106 TYR A O 1
ATOM 873 N N . TYR A 1 107 ? 7.262 6.32 -2.666 1 95.81 107 TYR A N 1
ATOM 874 C CA . TYR A 1 107 ? 8.523 6.535 -1.964 1 95.81 107 TYR A CA 1
ATOM 875 C C . TYR A 1 107 ? 9.039 5.234 -1.361 1 95.81 107 TYR A C 1
ATOM 877 O O . TYR A 1 107 ? 9.438 5.195 -0.196 1 95.81 107 TYR A O 1
ATOM 885 N N . ILE A 1 108 ? 8.938 4.18 -2.111 1 96.69 108 ILE A N 1
ATOM 886 C CA . ILE A 1 108 ? 9.5 2.893 -1.72 1 96.69 108 ILE A CA 1
ATOM 887 C C . ILE A 1 108 ? 10.828 2.666 -2.443 1 96.69 108 ILE A C 1
ATOM 889 O O . ILE A 1 108 ? 10.922 2.873 -3.656 1 96.69 108 ILE A O 1
ATOM 893 N N . ASP A 1 109 ? 11.844 2.447 -1.645 1 94.38 109 ASP A N 1
ATOM 894 C CA . ASP A 1 109 ? 13.18 2.234 -2.199 1 94.38 109 ASP A CA 1
ATOM 895 C C . ASP A 1 109 ? 13.656 0.807 -1.94 1 94.38 109 ASP A C 1
ATOM 897 O O . ASP A 1 109 ? 14.281 0.533 -0.916 1 94.38 109 ASP A O 1
ATOM 901 N N . ARG A 1 110 ? 13.391 -0.077 -2.805 1 97 110 ARG A N 1
ATOM 902 C CA . ARG A 1 110 ? 13.812 -1.474 -2.783 1 97 110 ARG A CA 1
ATOM 903 C C . ARG A 1 110 ? 14.227 -1.94 -4.176 1 97 110 ARG A C 1
ATOM 905 O O . ARG A 1 110 ? 13.773 -1.395 -5.18 1 97 110 ARG A O 1
ATOM 912 N N . PRO A 1 111 ? 15.109 -2.932 -4.277 1 97.12 111 PRO A N 1
ATOM 913 C CA . PRO A 1 111 ? 15.516 -3.422 -5.598 1 97.12 111 PRO A CA 1
ATOM 914 C C . PRO A 1 111 ? 14.352 -4.008 -6.395 1 97.12 111 PRO A C 1
ATOM 916 O O . PRO A 1 111 ? 13.484 -4.68 -5.824 1 97.12 111 PRO A O 1
ATOM 919 N N . ILE A 1 112 ? 14.336 -3.664 -7.613 1 96.12 112 ILE A N 1
ATOM 920 C CA . ILE A 1 112 ? 13.406 -4.227 -8.586 1 96.12 112 ILE A CA 1
ATOM 921 C C . ILE A 1 112 ? 14.164 -5.125 -9.562 1 96.12 112 ILE A C 1
ATOM 923 O O . ILE A 1 112 ? 14.922 -4.637 -10.406 1 96.12 112 ILE A O 1
ATOM 927 N N . ILE A 1 113 ? 13.891 -6.41 -9.461 1 95.56 113 ILE A N 1
ATOM 928 C CA . ILE A 1 113 ? 14.656 -7.328 -10.297 1 95.56 113 ILE A CA 1
ATOM 929 C C . ILE A 1 113 ? 13.758 -8.461 -10.781 1 95.56 113 ILE A C 1
ATOM 931 O O . ILE A 1 113 ? 12.836 -8.883 -10.078 1 95.56 113 ILE A O 1
ATOM 935 N N . LYS A 1 114 ? 13.898 -8.945 -11.977 1 96.5 114 LYS A N 1
ATOM 936 C CA . LYS A 1 114 ? 13.391 -10.258 -12.375 1 96.5 114 LYS A CA 1
ATOM 937 C C . LYS A 1 114 ? 14.25 -11.375 -11.797 1 96.5 114 LYS A C 1
ATOM 939 O O . LYS A 1 114 ? 15.453 -11.438 -12.039 1 96.5 114 LYS A O 1
ATOM 944 N N . PRO A 1 115 ? 13.656 -12.219 -11.039 1 97.38 115 PRO A N 1
ATOM 945 C CA . PRO A 1 115 ? 14.492 -13.25 -10.422 1 97.38 115 PRO A CA 1
ATOM 946 C C . PRO A 1 115 ? 15.125 -14.188 -11.453 1 97.38 115 PRO A C 1
ATOM 948 O O . PRO A 1 115 ? 14.484 -14.547 -12.445 1 97.38 115 PRO A O 1
ATOM 951 N N . ALA A 1 116 ? 16.406 -14.523 -11.211 1 97.38 116 ALA A N 1
ATOM 952 C CA . ALA A 1 116 ? 17.047 -15.578 -11.992 1 97.38 116 ALA A CA 1
ATOM 953 C C . ALA A 1 116 ? 16.531 -16.953 -11.578 1 97.38 116 ALA A C 1
ATOM 955 O O . ALA A 1 116 ? 16.391 -17.234 -10.383 1 97.38 116 ALA A O 1
ATOM 956 N N . VAL A 1 117 ? 16.266 -17.766 -12.578 1 98.75 117 VAL A N 1
ATOM 957 C CA . VAL A 1 117 ? 15.641 -19.047 -12.297 1 98.75 117 VAL A CA 1
ATOM 958 C C . VAL A 1 117 ? 16.688 -20.156 -12.352 1 98.75 117 VAL A C 1
ATOM 960 O O . VAL A 1 117 ? 17.453 -20.25 -13.305 1 98.75 117 VAL A O 1
ATOM 963 N N . ASP A 1 118 ? 16.688 -20.969 -11.344 1 98.75 118 ASP A N 1
ATOM 964 C CA . ASP A 1 118 ? 17.625 -22.078 -11.25 1 98.75 118 ASP A CA 1
ATOM 965 C C . ASP A 1 118 ? 17.031 -23.359 -11.852 1 98.75 118 ASP A C 1
ATOM 967 O O . ASP A 1 118 ? 17.734 -24.141 -12.492 1 98.75 118 ASP A O 1
ATOM 971 N N . ILE A 1 119 ? 15.805 -23.641 -11.578 1 98.75 119 ILE A N 1
ATOM 972 C CA . ILE A 1 119 ? 15.086 -24.812 -12.078 1 98.75 119 ILE A CA 1
ATOM 973 C C . ILE A 1 119 ? 13.891 -24.359 -12.914 1 98.75 119 ILE A C 1
ATOM 975 O O . ILE A 1 119 ? 12.984 -23.703 -12.406 1 98.75 119 ILE A O 1
ATOM 979 N N . MET A 1 120 ? 13.906 -24.734 -14.141 1 98.56 120 MET A N 1
ATOM 980 C CA . MET A 1 120 ? 12.852 -24.359 -15.07 1 98.56 120 MET A CA 1
ATOM 981 C C . MET A 1 120 ? 11.875 -25.516 -15.289 1 98.56 120 MET A C 1
ATOM 983 O O . MET A 1 120 ? 12.297 -26.641 -15.578 1 98.56 120 MET A O 1
ATOM 987 N N . ILE A 1 121 ? 10.656 -25.219 -15.148 1 98.81 121 ILE A N 1
ATOM 988 C CA . ILE A 1 121 ? 9.617 -26.219 -15.406 1 98.81 121 ILE A CA 1
ATOM 989 C C . ILE A 1 121 ? 9.117 -26.078 -16.844 1 98.81 121 ILE A C 1
ATOM 991 O O . ILE A 1 121 ? 8.516 -25.062 -17.203 1 98.81 121 ILE A O 1
ATOM 995 N N . SER A 1 122 ? 9.273 -27.062 -17.641 1 98.44 122 SER A N 1
ATOM 996 C CA . SER A 1 122 ? 8.969 -26.969 -19.062 1 98.44 122 SER A CA 1
ATOM 997 C C . SER A 1 122 ? 7.695 -27.734 -19.422 1 98.44 122 SER A C 1
ATOM 999 O O . SER A 1 122 ? 7.121 -27.547 -20.484 1 98.44 122 SER A O 1
ATOM 1001 N N . GLU A 1 123 ? 7.328 -28.625 -18.547 1 98.44 123 GLU A N 1
ATOM 1002 C CA . GLU A 1 123 ? 6.117 -29.422 -18.734 1 98.44 123 GLU A CA 1
ATOM 1003 C C . GLU A 1 123 ? 5.496 -29.812 -17.406 1 98.44 123 GLU A C 1
ATOM 1005 O O . GLU A 1 123 ? 6.133 -29.688 -16.359 1 98.44 123 GLU A O 1
ATOM 1010 N N . ASP A 1 124 ? 4.273 -30.234 -17.469 1 98.69 124 ASP A N 1
ATOM 1011 C CA . ASP A 1 124 ? 3.625 -30.75 -16.266 1 98.69 124 ASP A CA 1
ATOM 1012 C C . ASP A 1 124 ? 4.395 -31.938 -15.695 1 98.69 124 ASP A C 1
ATOM 1014 O O . ASP A 1 124 ? 4.887 -32.781 -16.438 1 98.69 124 ASP A O 1
ATOM 1018 N N . GLY A 1 125 ? 4.559 -31.938 -14.398 1 98.19 125 GLY A N 1
ATOM 1019 C CA . GLY A 1 125 ? 5.254 -33.062 -13.781 1 98.19 125 GLY A CA 1
ATOM 1020 C C . GLY A 1 125 ? 5.574 -32.844 -12.32 1 98.19 125 GLY A C 1
ATOM 1021 O O . GLY A 1 125 ? 5.246 -31.781 -11.766 1 98.19 125 GLY A O 1
ATOM 1022 N N . THR A 1 126 ? 6.145 -33.906 -11.734 1 98.5 126 THR A N 1
ATOM 1023 C CA . THR A 1 126 ? 6.457 -33.875 -10.305 1 98.5 126 THR A CA 1
ATOM 1024 C C . THR A 1 126 ? 7.965 -33.781 -10.086 1 98.5 126 THR A C 1
ATOM 1026 O O . THR A 1 126 ? 8.734 -34.469 -10.766 1 98.5 126 THR A O 1
ATOM 1029 N N . LEU A 1 127 ? 8.367 -32.875 -9.281 1 97.69 127 LEU A N 1
ATOM 1030 C CA . LEU A 1 127 ? 9.742 -32.75 -8.82 1 97.69 127 LEU A CA 1
ATOM 1031 C C . LEU A 1 127 ? 9.82 -32.875 -7.301 1 97.69 127 LEU A C 1
ATOM 1033 O O . LEU A 1 127 ? 9 -32.312 -6.582 1 97.69 127 LEU A O 1
ATOM 1037 N N . ALA A 1 128 ? 10.758 -33.656 -6.879 1 97.5 128 ALA A N 1
ATOM 1038 C CA . ALA A 1 128 ? 10.953 -33.781 -5.438 1 97.5 128 ALA A CA 1
ATOM 1039 C C . ALA A 1 128 ? 11.859 -32.656 -4.914 1 97.5 128 ALA A C 1
ATOM 1041 O O . ALA A 1 128 ? 12.969 -32.469 -5.406 1 97.5 128 ALA A O 1
ATOM 1042 N N . LEU A 1 129 ? 11.461 -31.859 -4.027 1 97.31 129 LEU A N 1
ATOM 1043 C CA . LEU A 1 129 ? 12.297 -30.969 -3.236 1 97.31 129 LEU A CA 1
ATOM 1044 C C . LEU A 1 129 ? 12.648 -31.594 -1.892 1 97.31 129 LEU A C 1
ATOM 1046 O O . LEU A 1 129 ? 11.828 -31.609 -0.972 1 97.31 129 LEU A O 1
ATOM 1050 N N . GLY A 1 130 ? 13.805 -32.031 -1.773 1 94.62 130 GLY A N 1
ATOM 1051 C CA . GLY A 1 130 ? 14.07 -33.031 -0.766 1 94.62 130 GLY A CA 1
ATOM 1052 C C . GLY A 1 130 ? 13.32 -34.344 -1.003 1 94.62 130 GLY A C 1
ATOM 1053 O O . GLY A 1 130 ? 13.391 -34.906 -2.088 1 94.62 130 GLY A O 1
ATOM 1054 N N . SER A 1 131 ? 12.578 -34.719 -0.039 1 95.5 131 SER A N 1
ATOM 1055 C CA . SER A 1 131 ? 11.758 -35.906 -0.18 1 95.5 131 SER A CA 1
ATOM 1056 C C . SER A 1 131 ? 10.305 -35.562 -0.446 1 95.5 131 SER A C 1
ATOM 1058 O O . SER A 1 131 ? 9.453 -36.438 -0.569 1 95.5 131 SER A O 1
ATOM 1060 N N . THR A 1 132 ? 10.031 -34.312 -0.591 1 97.06 132 THR A N 1
ATOM 1061 C CA . THR A 1 132 ? 8.656 -33.844 -0.747 1 97.06 132 THR A CA 1
ATOM 1062 C C . THR A 1 132 ? 8.297 -33.688 -2.223 1 97.06 132 THR A C 1
ATOM 1064 O O . THR A 1 132 ? 8.867 -32.875 -2.93 1 97.06 132 THR A O 1
ATOM 1067 N N . PRO A 1 133 ? 7.336 -34.5 -2.721 1 98.31 133 PRO A N 1
ATOM 1068 C CA . PRO A 1 133 ? 6.902 -34.344 -4.113 1 98.31 133 PRO A CA 1
ATOM 1069 C C . PRO A 1 133 ? 6.059 -33.094 -4.336 1 98.31 133 PRO A C 1
ATOM 1071 O O . PRO A 1 133 ? 5.059 -32.906 -3.637 1 98.31 133 PRO A O 1
ATOM 1074 N N . ILE A 1 134 ? 6.477 -32.312 -5.293 1 98.62 134 ILE A N 1
ATOM 1075 C CA . ILE A 1 134 ? 5.727 -31.156 -5.754 1 98.62 134 ILE A CA 1
ATOM 1076 C C . ILE A 1 134 ? 5.348 -31.328 -7.223 1 98.62 134 ILE A C 1
ATOM 1078 O O . ILE A 1 134 ? 6.211 -31.547 -8.07 1 98.62 134 ILE A O 1
ATOM 1082 N N . THR A 1 135 ? 4.047 -31.281 -7.461 1 98.88 135 THR A N 1
ATOM 1083 C CA . THR A 1 135 ? 3.576 -31.344 -8.844 1 98.88 135 THR A CA 1
ATOM 1084 C C . THR A 1 135 ? 3.373 -29.938 -9.406 1 98.88 135 THR A C 1
ATOM 1086 O O . THR A 1 135 ? 2.686 -29.125 -8.797 1 98.88 135 THR A O 1
ATOM 1089 N N . PHE A 1 136 ? 4.02 -29.719 -10.516 1 98.94 136 PHE A N 1
ATOM 1090 C CA . PHE A 1 136 ? 3.883 -28.453 -11.227 1 98.94 136 PHE A CA 1
ATOM 1091 C C . PHE A 1 136 ? 2.943 -28.594 -12.414 1 98.94 136 PHE A C 1
ATOM 1093 O O . PHE A 1 136 ? 3.014 -29.578 -13.148 1 98.94 136 PHE A O 1
ATOM 1100 N N . LEU A 1 137 ? 2.029 -27.703 -12.547 1 98.94 137 LEU A N 1
ATOM 1101 C CA . LEU A 1 137 ? 1.096 -27.625 -13.672 1 98.94 137 LEU A CA 1
ATOM 1102 C C . LEU A 1 137 ? 1.264 -26.312 -14.422 1 98.94 137 LEU A C 1
ATOM 1104 O O . LEU A 1 137 ? 1.104 -25.234 -13.844 1 98.94 137 LEU A O 1
ATOM 1108 N N . LEU A 1 138 ? 1.673 -26.406 -15.695 1 98.88 138 LEU A N 1
ATOM 1109 C CA . LEU A 1 138 ? 1.654 -25.188 -16.516 1 98.88 138 LEU A CA 1
ATOM 1110 C C . LEU A 1 138 ? 0.224 -24.719 -16.75 1 98.88 138 LEU A C 1
ATOM 1112 O O . LEU A 1 138 ? -0.592 -25.469 -17.297 1 98.88 138 LEU A O 1
ATOM 1116 N N . THR A 1 139 ? -0.077 -23.516 -16.312 1 98.88 139 THR A N 1
ATOM 1117 C CA . THR A 1 139 ? -1.438 -23 -16.391 1 98.88 139 THR A CA 1
ATOM 1118 C C . THR A 1 139 ? -1.452 -21.609 -17.031 1 98.88 139 THR A C 1
ATOM 1120 O O . THR A 1 139 ? -1.889 -20.641 -16.422 1 98.88 139 THR A O 1
ATOM 1123 N N . PRO A 1 140 ? -1.081 -21.469 -18.297 1 98.44 140 PRO A N 1
ATOM 1124 C CA . PRO A 1 140 ? -1.174 -20.172 -18.969 1 98.44 140 PRO A CA 1
ATOM 1125 C C . PRO A 1 140 ? -2.615 -19.703 -19.156 1 98.44 140 PRO A C 1
ATOM 1127 O O . PRO A 1 140 ? -3.553 -20.469 -18.906 1 98.44 140 PRO A O 1
ATOM 1130 N N . GLY A 1 141 ? -2.857 -18.469 -19.531 1 97.56 141 GLY A N 1
ATOM 1131 C CA . GLY A 1 141 ? -4.164 -17.859 -19.734 1 97.56 141 GLY A CA 1
ATOM 1132 C C . GLY A 1 141 ? -4.281 -16.484 -19.094 1 97.56 141 GLY A C 1
ATOM 1133 O O . GLY A 1 141 ? -4.426 -15.484 -19.797 1 97.56 141 GLY A O 1
ATOM 1134 N N . HIS A 1 142 ? -4.195 -16.453 -17.797 1 97.56 142 HIS A N 1
ATOM 1135 C CA . HIS A 1 142 ? -4.059 -15.18 -17.094 1 97.56 142 HIS A CA 1
ATOM 1136 C C . HIS A 1 142 ? -2.852 -14.398 -17.609 1 97.56 142 HIS A C 1
ATOM 1138 O O . HIS A 1 142 ? -2.98 -13.25 -18.031 1 97.56 142 HIS A O 1
ATOM 1144 N N . GLU A 1 143 ? -1.795 -15.055 -17.625 1 97.56 143 GLU A N 1
ATOM 1145 C CA . GLU A 1 143 ? -0.491 -14.609 -18.109 1 97.56 143 GLU A CA 1
ATOM 1146 C C . GLU A 1 143 ? 0.307 -15.773 -18.688 1 97.56 143 GLU A C 1
ATOM 1148 O O . GLU A 1 143 ? 0.129 -16.922 -18.281 1 97.56 143 GLU A O 1
ATOM 1153 N N . SER A 1 144 ? 1.168 -15.547 -19.656 1 97.88 144 SER A N 1
ATOM 1154 C CA . SER A 1 144 ? 1.79 -16.594 -20.453 1 97.88 144 SER A CA 1
ATOM 1155 C C . SER A 1 144 ? 2.742 -17.438 -19.625 1 97.88 144 SER A C 1
ATOM 1157 O O . SER A 1 144 ? 2.959 -18.609 -19.922 1 97.88 144 SER A O 1
ATOM 1159 N N . THR A 1 145 ? 3.318 -16.922 -18.547 1 98.69 145 THR A N 1
ATOM 1160 C CA . THR A 1 145 ? 4.359 -17.594 -17.781 1 98.69 145 THR A CA 1
ATOM 1161 C C . THR A 1 145 ? 3.754 -18.359 -16.609 1 98.69 145 THR A C 1
ATOM 1163 O O . THR A 1 145 ? 4.48 -18.953 -15.805 1 98.69 145 THR A O 1
ATOM 1166 N N . HIS A 1 146 ? 2.469 -18.406 -16.547 1 98.88 146 HIS A N 1
ATOM 1167 C CA . HIS A 1 146 ? 1.758 -18.828 -15.336 1 98.88 146 HIS A CA 1
ATOM 1168 C C . HIS A 1 146 ? 1.874 -20.328 -15.125 1 98.88 146 HIS A C 1
ATOM 1170 O O . HIS A 1 146 ? 1.748 -21.109 -16.078 1 98.88 146 HIS A O 1
ATOM 1176 N N . MET A 1 147 ? 2.113 -20.703 -13.906 1 98.88 147 MET A N 1
ATOM 1177 C CA . MET A 1 147 ? 2.023 -22.109 -13.477 1 98.88 147 MET A CA 1
ATOM 1178 C C . MET A 1 147 ? 1.402 -22.203 -12.086 1 98.88 147 MET A C 1
ATOM 1180 O O . MET A 1 147 ? 1.336 -21.219 -11.359 1 98.88 147 MET A O 1
ATOM 1184 N N . SER A 1 148 ? 0.846 -23.359 -11.75 1 98.94 148 SER A N 1
ATOM 1185 C CA . SER A 1 148 ? 0.346 -23.75 -10.43 1 98.94 148 SER A CA 1
ATOM 1186 C C . SER A 1 148 ? 1.146 -24.906 -9.859 1 98.94 148 SER A C 1
ATOM 1188 O O . SER A 1 148 ? 1.922 -25.547 -10.57 1 98.94 148 SER A O 1
ATOM 1190 N N . LEU A 1 149 ? 1.004 -25.125 -8.562 1 98.88 149 LEU A N 1
ATOM 1191 C CA . LEU A 1 149 ? 1.748 -26.234 -7.992 1 98.88 149 LEU A CA 1
ATOM 1192 C C . LEU A 1 149 ? 0.947 -26.922 -6.887 1 98.88 149 LEU A C 1
ATOM 1194 O O . LEU A 1 149 ? 0.076 -26.297 -6.273 1 98.88 149 LEU A O 1
ATOM 1198 N N . ILE A 1 150 ? 1.184 -28.219 -6.703 1 98.88 150 ILE A N 1
ATOM 1199 C CA . ILE A 1 150 ? 0.563 -29.062 -5.684 1 98.88 150 ILE A CA 1
ATOM 1200 C C . ILE A 1 150 ? 1.64 -29.641 -4.77 1 98.88 150 ILE A C 1
ATOM 1202 O O . ILE A 1 150 ? 2.566 -30.312 -5.242 1 98.88 150 ILE A O 1
ATOM 1206 N N . VAL A 1 151 ? 1.562 -29.281 -3.492 1 98.56 151 VAL A N 1
ATOM 1207 C CA . VAL A 1 151 ? 2.355 -29.984 -2.486 1 98.56 151 VAL A CA 1
ATOM 1208 C C . VAL A 1 151 ? 1.634 -31.25 -2.047 1 98.56 151 VAL A C 1
ATOM 1210 O O . VAL A 1 151 ? 0.806 -31.219 -1.133 1 98.56 151 VAL A O 1
ATOM 1213 N N . GLU A 1 152 ? 2.049 -32.344 -2.613 1 97.88 152 GLU A N 1
ATOM 1214 C CA . GLU A 1 152 ? 1.231 -33.562 -2.619 1 97.88 152 GLU A CA 1
ATOM 1215 C C . GLU A 1 152 ? 0.935 -34.031 -1.198 1 97.88 152 GLU A C 1
ATOM 1217 O O . GLU A 1 152 ? -0.221 -34.281 -0.849 1 97.88 152 GLU A O 1
ATOM 1222 N N . PRO A 1 153 ? 1.969 -34.094 -0.265 1 97.06 153 PRO A N 1
ATOM 1223 C CA . PRO A 1 153 ? 1.68 -34.625 1.069 1 97.06 153 PRO A CA 1
ATOM 1224 C C . PRO A 1 153 ? 0.706 -33.75 1.853 1 97.06 153 PRO A C 1
ATOM 1226 O O . PRO A 1 153 ? 0.054 -34.219 2.787 1 97.06 153 PRO A O 1
ATOM 1229 N N . LEU A 1 154 ? 0.632 -32.5 1.439 1 97.38 154 LEU A N 1
ATOM 1230 C CA . LEU A 1 154 ? -0.229 -31.562 2.156 1 97.38 154 LEU A CA 1
ATOM 1231 C C . LEU A 1 154 ? -1.577 -31.422 1.456 1 97.38 154 LEU A C 1
ATOM 1233 O O . LEU A 1 154 ? -2.477 -30.75 1.964 1 97.38 154 LEU A O 1
ATOM 1237 N N . ARG A 1 155 ? -1.7 -32.062 0.241 1 98.31 155 ARG A N 1
ATOM 1238 C CA . ARG A 1 155 ? -2.881 -31.844 -0.591 1 98.31 155 ARG A CA 1
ATOM 1239 C C . ARG A 1 155 ? -3.188 -30.359 -0.743 1 98.31 155 ARG A C 1
ATOM 1241 O O . ARG A 1 155 ? -4.332 -29.938 -0.578 1 98.31 155 ARG A O 1
ATOM 1248 N N . LEU A 1 156 ? -2.117 -29.578 -0.932 1 98.62 156 LEU A N 1
ATOM 1249 C CA . LEU A 1 156 ? -2.162 -28.125 -1.038 1 98.62 156 LEU A CA 1
ATOM 1250 C C . LEU A 1 156 ? -1.944 -27.688 -2.479 1 98.62 156 LEU A C 1
ATOM 1252 O O . LEU A 1 156 ? -0.907 -27.984 -3.076 1 98.62 156 LEU A O 1
ATOM 1256 N N . LEU A 1 157 ? -2.959 -27.031 -3.021 1 98.94 157 LEU A N 1
ATOM 1257 C CA . LEU A 1 157 ? -2.867 -26.438 -4.348 1 98.94 157 LEU A CA 1
ATOM 1258 C C . LEU A 1 157 ? -2.662 -24.922 -4.246 1 98.94 157 LEU A C 1
ATOM 1260 O O . LEU A 1 157 ? -3.5 -24.219 -3.684 1 98.94 157 LEU A O 1
ATOM 1264 N N . VAL A 1 158 ? -1.519 -24.422 -4.711 1 98.94 158 VAL A N 1
ATOM 1265 C CA . VAL A 1 158 ? -1.304 -23 -4.934 1 98.94 158 VAL A CA 1
ATOM 1266 C C . VAL A 1 158 ? -1.503 -22.672 -6.41 1 98.94 158 VAL A C 1
ATOM 1268 O O . VAL A 1 158 ? -0.678 -23.031 -7.25 1 98.94 158 VAL A O 1
ATOM 1271 N N . CYS A 1 159 ? -2.521 -21.922 -6.715 1 98.69 159 CYS A N 1
ATOM 1272 C CA . CYS A 1 159 ? -2.93 -21.859 -8.109 1 98.69 159 CYS A CA 1
ATOM 1273 C C . CYS A 1 159 ? -2.658 -20.484 -8.711 1 98.69 159 CYS A C 1
ATOM 1275 O O . CYS A 1 159 ? -3.213 -20.141 -9.758 1 98.69 159 CYS A O 1
ATOM 1277 N N . GLY A 1 160 ? -1.842 -19.656 -8.039 1 98.62 160 GLY A N 1
ATOM 1278 C CA . GLY A 1 160 ? -1.577 -18.328 -8.578 1 98.62 160 GLY A CA 1
ATOM 1279 C C . GLY A 1 160 ? -2.834 -17.5 -8.766 1 98.62 160 GLY A C 1
ATOM 1280 O O . GLY A 1 160 ? -3.682 -17.438 -7.875 1 98.62 160 GLY A O 1
ATOM 1281 N N . ASP A 1 161 ? -2.914 -16.844 -9.945 1 98.75 161 ASP A N 1
ATOM 1282 C CA . ASP A 1 161 ? -3.992 -15.875 -10.133 1 98.75 161 ASP A CA 1
ATOM 1283 C C . ASP A 1 161 ? -5.227 -16.547 -10.734 1 98.75 161 ASP A C 1
ATOM 1285 O O . ASP A 1 161 ? -5.871 -15.977 -11.617 1 98.75 161 ASP A O 1
ATOM 1289 N N . TYR A 1 162 ? -5.484 -17.734 -10.273 1 98.38 162 TYR A N 1
ATOM 1290 C CA . TYR A 1 162 ? -6.73 -18.438 -10.523 1 98.38 162 TYR A CA 1
ATOM 1291 C C . TYR A 1 162 ? -7.52 -18.641 -9.234 1 98.38 162 TYR A C 1
ATOM 1293 O O . TYR A 1 162 ? -6.973 -18.5 -8.141 1 98.38 162 TYR A O 1
ATOM 1301 N N . ALA A 1 163 ? -8.836 -18.859 -9.367 1 97.31 163 ALA A N 1
ATOM 1302 C CA . ALA A 1 163 ? -9.727 -19.297 -8.297 1 97.31 163 ALA A CA 1
ATOM 1303 C C . ALA A 1 163 ? -9.828 -18.234 -7.199 1 97.31 163 ALA A C 1
ATOM 1305 O O . ALA A 1 163 ? -9.984 -18.578 -6.023 1 97.31 163 ALA A O 1
ATOM 1306 N N . SER A 1 164 ? -9.633 -17.031 -7.543 1 96.25 164 SER A N 1
ATOM 1307 C CA . SER A 1 164 ? -9.836 -15.961 -6.57 1 96.25 164 SER A CA 1
ATOM 1308 C C . SER A 1 164 ? -11.312 -15.789 -6.238 1 96.25 164 SER A C 1
ATOM 1310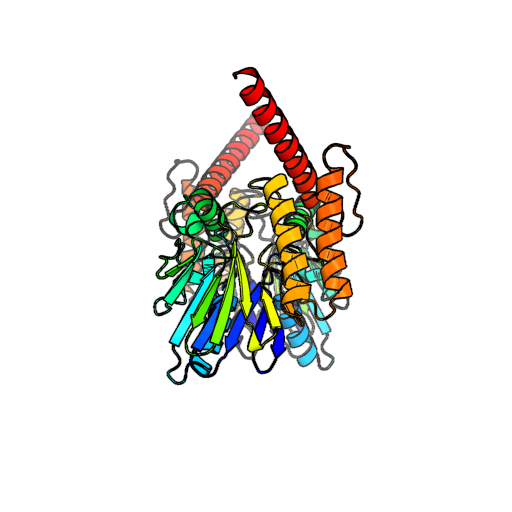 O O . SER A 1 164 ? -12.172 -15.906 -7.117 1 96.25 164 SER A O 1
ATOM 1312 N N . ASN A 1 165 ? -11.57 -15.477 -4.973 1 93.94 165 ASN A N 1
ATOM 1313 C CA . ASN A 1 165 ? -12.945 -15.172 -4.598 1 93.94 165 ASN A CA 1
ATOM 1314 C C . ASN A 1 165 ? -13.227 -13.672 -4.645 1 93.94 165 ASN A C 1
ATOM 1316 O O . ASN A 1 165 ? -14.336 -13.234 -4.359 1 93.94 165 ASN A O 1
ATOM 1320 N N . ILE A 1 166 ? -12.25 -12.891 -5.078 1 92.56 166 ILE A N 1
ATOM 1321 C CA . ILE A 1 166 ? -12.469 -11.453 -4.988 1 92.56 166 ILE A CA 1
ATOM 1322 C C . ILE A 1 166 ? -12.203 -10.805 -6.348 1 92.56 166 ILE A C 1
ATOM 1324 O O . ILE A 1 166 ? -12.562 -9.648 -6.57 1 92.56 166 ILE A O 1
ATOM 1328 N N . GLU A 1 167 ? -11.602 -11.547 -7.273 1 92.81 167 GLU A N 1
ATOM 1329 C CA . GLU A 1 167 ? -11.273 -11.023 -8.594 1 92.81 167 GLU A CA 1
ATOM 1330 C C . GLU A 1 167 ? -11.953 -11.828 -9.695 1 92.81 167 GLU A C 1
ATOM 1332 O O . GLU A 1 167 ? -11.984 -13.062 -9.633 1 92.81 167 GLU A O 1
ATOM 1337 N N . PRO A 1 168 ? -12.422 -11.094 -10.648 1 92 168 PRO A N 1
ATOM 1338 C CA . PRO A 1 168 ? -12.766 -11.828 -11.875 1 92 168 PRO A CA 1
ATOM 1339 C C . PRO A 1 168 ? -11.531 -12.281 -12.648 1 92 168 PRO A C 1
ATOM 1341 O O . PRO A 1 168 ? -10.414 -11.891 -12.32 1 92 168 PRO A O 1
ATOM 1344 N N . PRO A 1 169 ? -11.734 -13.148 -13.602 1 94.69 169 PRO A N 1
ATOM 1345 C CA . PRO A 1 169 ? -10.602 -13.531 -14.453 1 94.69 169 PRO A CA 1
ATOM 1346 C C . PRO A 1 169 ? -9.961 -12.336 -15.148 1 94.69 169 PRO A C 1
ATOM 1348 O O . PRO A 1 169 ? -10.664 -11.523 -15.766 1 94.69 169 PRO A O 1
ATOM 1351 N N . PHE A 1 170 ? -8.703 -12.195 -14.984 1 95.62 170 PHE A N 1
ATOM 1352 C CA . PHE A 1 170 ? -7.891 -11.305 -15.797 1 95.62 170 PHE A CA 1
ATOM 1353 C C . PHE A 1 170 ? -7.27 -12.055 -16.969 1 95.62 170 PHE A C 1
ATOM 1355 O O . PHE A 1 170 ? -6.395 -12.898 -16.781 1 95.62 170 PHE A O 1
ATOM 1362 N N . ILE A 1 171 ? -7.734 -11.734 -18.125 1 95.75 171 ILE A N 1
ATOM 1363 C CA . ILE A 1 171 ? -7.258 -12.438 -19.312 1 95.75 171 ILE A CA 1
ATOM 1364 C C . ILE A 1 171 ? -6.223 -11.578 -20.047 1 95.75 171 ILE A C 1
ATOM 1366 O O . ILE A 1 171 ? -6.574 -10.758 -20.891 1 95.75 171 ILE A O 1
ATOM 1370 N N . GLU A 1 172 ? -4.973 -11.875 -19.781 1 94.56 172 GLU A N 1
ATOM 1371 C CA . GLU A 1 172 ? -3.912 -11.039 -20.344 1 94.56 172 GLU A CA 1
ATOM 1372 C C . GLU A 1 172 ? -3.109 -11.797 -21.391 1 94.56 172 GLU A C 1
ATOM 1374 O O . GLU A 1 172 ? -2.357 -11.195 -22.172 1 94.56 172 GLU A O 1
ATOM 1379 N N . HIS A 1 173 ? -3.281 -13.133 -21.469 1 95.12 173 HIS A N 1
ATOM 1380 C CA . HIS A 1 173 ? -2.576 -13.945 -22.453 1 95.12 173 HIS A CA 1
ATOM 1381 C C . HIS A 1 173 ? -3.541 -14.523 -23.484 1 95.12 173 HIS A C 1
ATOM 1383 O O . HIS A 1 173 ? -3.449 -14.203 -24.672 1 95.12 173 HIS A O 1
ATOM 1389 N N . ASP A 1 174 ? -4.469 -15.406 -22.984 1 95 174 ASP A N 1
ATOM 1390 C CA . ASP A 1 174 ? -5.328 -16.109 -23.938 1 95 174 ASP A CA 1
ATOM 1391 C C . ASP A 1 174 ? -6.516 -16.75 -23.219 1 95 174 ASP A C 1
ATOM 1393 O O . ASP A 1 174 ? -6.34 -17.5 -22.266 1 95 174 ASP A O 1
ATOM 1397 N N . ALA A 1 175 ? -7.766 -16.469 -23.75 1 95.44 175 ALA A N 1
ATOM 1398 C CA . ALA A 1 175 ? -8.977 -16.969 -23.109 1 95.44 175 ALA A CA 1
ATOM 1399 C C . ALA A 1 175 ? -9.078 -18.484 -23.234 1 95.44 175 ALA A C 1
ATOM 1401 O O . ALA A 1 175 ? -9.523 -19.156 -22.297 1 95.44 175 ALA A O 1
ATOM 1402 N N . GLU A 1 176 ? -8.703 -19.047 -24.375 1 95.38 176 GLU A N 1
ATOM 1403 C CA . GLU A 1 176 ? -8.758 -20.484 -24.562 1 95.38 176 GLU A CA 1
ATOM 1404 C C . GLU A 1 176 ? -7.766 -21.203 -23.641 1 95.38 176 GLU A C 1
ATOM 1406 O O . GLU A 1 176 ? -8.086 -22.234 -23.062 1 95.38 176 GLU A O 1
ATOM 1411 N N . ALA A 1 177 ? -6.598 -20.641 -23.609 1 97.5 177 ALA A N 1
ATOM 1412 C CA . ALA A 1 177 ? -5.609 -21.188 -22.688 1 97.5 177 ALA A CA 1
ATOM 1413 C C . ALA A 1 177 ? -6.105 -21.109 -21.25 1 97.5 177 ALA A C 1
ATOM 1415 O O . ALA A 1 177 ? -5.871 -22.031 -20.453 1 97.5 177 ALA A O 1
ATOM 1416 N N . TYR A 1 178 ? -6.777 -20 -20.922 1 98.25 178 TYR A N 1
ATOM 1417 C CA . TYR A 1 178 ? -7.359 -19.828 -19.594 1 98.25 178 TYR A CA 1
ATOM 1418 C C . TYR A 1 178 ? -8.352 -20.953 -19.297 1 98.25 178 TYR A C 1
ATOM 1420 O O . TYR A 1 178 ? -8.305 -21.562 -18.219 1 98.25 178 TYR A O 1
ATOM 1428 N N . LEU A 1 179 ? -9.219 -21.234 -20.203 1 97.75 179 LEU A N 1
ATOM 1429 C CA . LEU A 1 179 ? -10.227 -22.281 -20.031 1 97.75 179 LEU A CA 1
ATOM 1430 C C . LEU A 1 179 ? -9.578 -23.641 -19.875 1 97.75 179 LEU A C 1
ATOM 1432 O O . LEU A 1 179 ? -10 -24.438 -19.016 1 97.75 179 LEU A O 1
ATOM 1436 N N . THR A 1 180 ? -8.57 -23.906 -20.656 1 98.62 180 THR A N 1
ATOM 1437 C CA . THR A 1 180 ? -7.84 -25.156 -20.547 1 98.62 180 THR A CA 1
ATOM 1438 C C . THR A 1 180 ? -7.191 -25.297 -19.172 1 98.62 180 THR A C 1
ATOM 1440 O O . THR A 1 180 ? -7.223 -26.359 -18.562 1 98.62 180 THR A O 1
ATOM 1443 N N . SER A 1 181 ? -6.598 -24.203 -18.703 1 98.81 181 SER A N 1
ATOM 1444 C CA . SER A 1 181 ? -5.977 -24.188 -17.391 1 98.81 181 SER A CA 1
ATOM 1445 C C . SER A 1 181 ? -7.008 -24.422 -16.297 1 98.81 181 SER A C 1
ATOM 1447 O O . SER A 1 181 ? -6.73 -25.125 -15.312 1 98.81 181 SER A O 1
ATOM 1449 N N . LEU A 1 182 ? -8.211 -23.844 -16.453 1 98.69 182 LEU A N 1
ATOM 1450 C CA . LEU A 1 182 ? -9.273 -24.094 -15.477 1 98.69 182 LEU A CA 1
ATOM 1451 C C . LEU A 1 182 ? -9.641 -25.562 -15.422 1 98.69 182 LEU A C 1
ATOM 1453 O O . LEU A 1 182 ? -9.836 -26.125 -14.344 1 98.69 182 LEU A O 1
ATOM 1457 N N . GLN A 1 183 ? -9.742 -26.203 -16.562 1 98.62 183 GLN A N 1
ATOM 1458 C CA . GLN A 1 183 ? -10.055 -27.625 -16.625 1 98.62 183 GLN A CA 1
ATOM 1459 C C . GLN A 1 183 ? -8.961 -28.453 -15.953 1 98.62 183 GLN A C 1
ATOM 1461 O O . GLN A 1 183 ? -9.25 -29.406 -15.242 1 98.62 183 GLN A O 1
ATOM 1466 N N . LYS A 1 184 ? -7.801 -28.062 -16.266 1 98.75 184 LYS A N 1
ATOM 1467 C CA . LYS A 1 184 ? -6.656 -28.75 -15.672 1 98.75 184 LYS A CA 1
ATOM 1468 C C . LYS A 1 184 ? -6.699 -28.656 -14.148 1 98.75 184 LYS A C 1
ATOM 1470 O O . LYS A 1 184 ? -6.449 -29.656 -13.453 1 98.75 184 LYS A O 1
ATOM 1475 N N . LEU A 1 185 ? -6.988 -27.516 -13.609 1 98.88 185 LEU A N 1
ATOM 1476 C CA . LEU A 1 185 ? -7.047 -27.297 -12.164 1 98.88 185 LEU A CA 1
ATOM 1477 C C . LEU A 1 185 ? -8.211 -28.078 -11.547 1 98.88 185 LEU A C 1
ATOM 1479 O O . LEU A 1 185 ? -8.078 -28.625 -10.461 1 98.88 185 LEU A O 1
ATOM 1483 N N . GLN A 1 186 ? -9.344 -28.094 -12.219 1 98.62 186 GLN A N 1
ATOM 1484 C CA . GLN A 1 186 ? -10.477 -28.875 -11.742 1 98.62 186 GLN A CA 1
ATOM 1485 C C . GLN A 1 186 ? -10.117 -30.359 -11.633 1 98.62 186 GLN A C 1
ATOM 1487 O O . GLN A 1 186 ? -10.414 -31 -10.617 1 98.62 186 GLN A O 1
ATOM 1492 N N . ALA A 1 187 ? -9.516 -30.859 -12.68 1 98.62 187 ALA A N 1
ATOM 1493 C CA . ALA A 1 187 ? -9.094 -32.25 -12.688 1 98.62 187 ALA A CA 1
ATOM 1494 C C . ALA A 1 187 ? -8.109 -32.531 -11.555 1 98.62 187 ALA A C 1
ATOM 1496 O O . ALA A 1 187 ? -8.188 -33.562 -10.891 1 98.62 187 ALA A O 1
ATOM 1497 N N . ALA A 1 188 ? -7.211 -31.641 -11.344 1 98.69 188 ALA A N 1
ATOM 1498 C CA . ALA A 1 188 ? -6.188 -31.797 -10.32 1 98.69 188 ALA A CA 1
ATOM 1499 C C . ALA A 1 188 ? -6.809 -31.844 -8.922 1 98.69 188 ALA A C 1
ATOM 1501 O O . ALA A 1 188 ? -6.34 -32.594 -8.055 1 98.69 188 ALA A O 1
ATOM 1502 N N . ILE A 1 189 ? -7.816 -31.047 -8.68 1 98.75 189 ILE A N 1
ATOM 1503 C CA . ILE A 1 189 ? -8.477 -31 -7.375 1 98.75 189 ILE A CA 1
ATOM 1504 C C . ILE A 1 189 ? -9.008 -32.375 -7.016 1 98.75 189 ILE A C 1
ATOM 1506 O O . ILE A 1 189 ? -8.867 -32.812 -5.875 1 98.75 189 ILE A O 1
ATOM 1510 N N . TYR A 1 190 ? -9.539 -33.031 -7.973 1 97.88 190 TYR A N 1
ATOM 1511 C CA . TYR A 1 190 ? -10.07 -34.375 -7.73 1 97.88 190 TYR A CA 1
ATOM 1512 C C . TYR A 1 190 ? -8.953 -35.406 -7.656 1 97.88 190 TYR A C 1
ATOM 1514 O O . TYR A 1 190 ? -8.914 -36.219 -6.73 1 97.88 190 TYR A O 1
ATOM 1522 N N . GLU A 1 191 ? -8.094 -35.375 -8.578 1 98.19 191 GLU A N 1
ATOM 1523 C CA . GLU A 1 191 ? -7.031 -36.375 -8.711 1 98.19 191 GLU A CA 1
ATOM 1524 C C . GLU A 1 191 ? -6.133 -36.375 -7.48 1 98.19 191 GLU A C 1
ATOM 1526 O O . GLU A 1 191 ? -5.719 -37.469 -7.031 1 98.19 191 GLU A O 1
ATOM 1531 N N . TYR A 1 192 ? -5.848 -35.25 -6.961 1 98.38 192 TYR A N 1
ATOM 1532 C CA . TYR A 1 192 ? -4.91 -35.156 -5.844 1 98.38 192 TYR A CA 1
ATOM 1533 C C . TYR A 1 192 ? -5.652 -34.938 -4.527 1 98.38 192 TYR A C 1
ATOM 1535 O O . TYR A 1 192 ? -5.039 -34.688 -3.496 1 98.38 192 TYR A O 1
ATOM 1543 N N . GLU A 1 193 ? -6.973 -35.031 -4.578 1 98.31 193 GLU A N 1
ATOM 1544 C CA . GLU A 1 193 ? -7.797 -34.875 -3.387 1 98.31 193 GLU A CA 1
ATOM 1545 C C . GLU A 1 193 ? -7.41 -33.625 -2.615 1 98.31 193 GLU A C 1
ATOM 1547 O O . GLU A 1 193 ? -7.148 -33.656 -1.412 1 98.31 193 GLU A O 1
ATOM 1552 N N . ILE A 1 194 ? -7.375 -32.531 -3.293 1 98.81 194 ILE A N 1
ATOM 1553 C CA . ILE A 1 194 ? -6.906 -31.281 -2.746 1 98.81 194 ILE A CA 1
ATOM 1554 C C . ILE A 1 194 ? -7.738 -30.906 -1.52 1 98.81 194 ILE A C 1
ATOM 1556 O O . ILE A 1 194 ? -8.969 -30.969 -1.555 1 98.81 194 ILE A O 1
ATOM 1560 N N . ARG A 1 195 ? -7.062 -30.5 -0.458 1 98.19 195 ARG A N 1
ATOM 1561 C CA . ARG A 1 195 ? -7.695 -30.078 0.787 1 98.19 195 ARG A CA 1
ATOM 1562 C C . ARG A 1 195 ? -7.652 -28.562 0.935 1 98.19 195 ARG A C 1
ATOM 1564 O O . ARG A 1 195 ? -8.594 -27.969 1.459 1 98.19 195 ARG A O 1
ATOM 1571 N N . TRP A 1 196 ? -6.516 -28 0.481 1 98.31 196 TRP A N 1
ATOM 1572 C CA . TRP A 1 196 ? -6.301 -26.562 0.595 1 98.31 196 TRP A CA 1
ATOM 1573 C C . TRP A 1 196 ? -6.012 -25.953 -0.769 1 98.31 196 TRP A C 1
ATOM 1575 O O . TRP A 1 196 ? -5.191 -26.469 -1.532 1 98.31 196 TRP A O 1
ATOM 1585 N N . LEU A 1 197 ? -6.719 -24.906 -1.088 1 98.81 197 LEU A N 1
ATOM 1586 C CA . LEU A 1 197 ? -6.473 -24.125 -2.297 1 98.81 197 LEU A CA 1
ATOM 1587 C C . LEU A 1 197 ? -6.121 -22.672 -1.954 1 98.81 197 LEU A C 1
ATOM 1589 O O . LEU A 1 197 ? -6.859 -22.016 -1.227 1 98.81 197 LEU A O 1
ATOM 1593 N N . ILE A 1 198 ? -4.977 -22.25 -2.359 1 98.81 198 ILE A N 1
ATOM 1594 C CA . ILE A 1 198 ? -4.523 -20.891 -2.125 1 98.81 198 ILE A CA 1
ATOM 1595 C C . ILE A 1 198 ? -4.43 -20.141 -3.455 1 98.81 198 ILE A C 1
ATOM 1597 O O . ILE A 1 198 ? -3.615 -20.484 -4.312 1 98.81 198 ILE A O 1
ATOM 1601 N N . PRO A 1 199 ? -5.266 -19.125 -3.662 1 98.75 199 PRO A N 1
ATOM 1602 C CA . PRO A 1 199 ? -5.133 -18.281 -4.848 1 98.75 199 PRO A CA 1
ATOM 1603 C C . PRO A 1 199 ? -4.062 -17.203 -4.68 1 98.75 199 PRO A C 1
ATOM 1605 O O . PRO A 1 199 ? -3.543 -17 -3.578 1 98.75 199 PRO A O 1
ATOM 1608 N N . GLY A 1 200 ? -3.73 -16.562 -5.789 1 98.62 200 GLY A N 1
ATOM 1609 C CA . GLY A 1 200 ? -2.783 -15.453 -5.73 1 98.62 200 GLY A CA 1
ATOM 1610 C C . GLY A 1 200 ? -3.344 -14.219 -5.051 1 98.62 200 GLY A C 1
ATOM 1611 O O . GLY A 1 200 ? -2.59 -13.398 -4.527 1 98.62 200 GLY A O 1
ATOM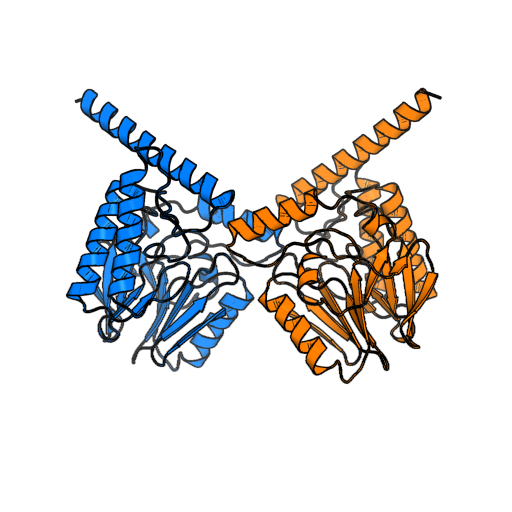 1612 N N . HIS A 1 201 ? -4.641 -14.133 -5.098 1 97.94 201 HIS A N 1
ATOM 1613 C CA . HIS A 1 201 ? -5.367 -13.023 -4.48 1 97.94 201 HIS A CA 1
ATOM 1614 C C . HIS A 1 201 ? -6.633 -13.516 -3.785 1 97.94 201 HIS A C 1
ATOM 1616 O O . HIS A 1 201 ? -7.418 -14.266 -4.371 1 97.94 201 HIS A O 1
ATOM 1622 N N . GLY A 1 202 ? -6.82 -13.094 -2.545 1 96.62 202 GLY A N 1
ATOM 1623 C CA . GLY A 1 202 ? -8.047 -13.438 -1.852 1 96.62 202 GLY A CA 1
ATOM 1624 C C . GLY A 1 202 ? -7.867 -14.539 -0.822 1 96.62 202 GLY A C 1
ATOM 1625 O O . GLY A 1 202 ? -6.773 -14.719 -0.284 1 96.62 202 GLY A O 1
ATOM 1626 N N . ASP A 1 203 ? -8.922 -15.328 -0.551 1 96.75 203 ASP A N 1
ATOM 1627 C CA . ASP A 1 203 ? -8.945 -16.219 0.61 1 96.75 203 ASP A CA 1
ATOM 1628 C C . ASP A 1 203 ? -8.531 -17.641 0.227 1 96.75 203 ASP A C 1
ATOM 1630 O O . ASP A 1 203 ? -8.914 -18.125 -0.835 1 96.75 203 ASP A O 1
ATOM 1634 N N . LEU A 1 204 ? -7.816 -18.219 1.166 1 98.19 204 LEU A N 1
ATOM 1635 C CA . LEU A 1 204 ? -7.656 -19.672 1.13 1 98.19 204 LEU A CA 1
ATOM 1636 C C . LEU A 1 204 ? -9.016 -20.375 1.149 1 98.19 204 LEU A C 1
ATOM 1638 O O . LEU A 1 204 ? -9.945 -19.906 1.807 1 98.19 204 LEU A O 1
ATOM 1642 N N . CYS A 1 205 ? -9.133 -21.453 0.366 1 98.19 205 CYS A N 1
ATOM 1643 C CA . CYS A 1 205 ? -10.344 -22.266 0.327 1 98.19 205 CYS A CA 1
ATOM 1644 C C . CYS A 1 205 ? -10.086 -23.672 0.821 1 98.19 205 CYS A C 1
ATOM 1646 O O . CYS A 1 205 ? -9.172 -24.344 0.333 1 98.19 205 CYS A O 1
ATOM 1648 N N . ASP A 1 206 ? -10.852 -24.141 1.817 1 97.75 206 ASP A N 1
ATOM 1649 C CA . ASP A 1 206 ? -10.656 -25.484 2.381 1 97.75 206 ASP A CA 1
ATOM 1650 C C . ASP A 1 206 ? -11.898 -26.344 2.174 1 97.75 206 ASP A C 1
ATOM 1652 O O . ASP A 1 206 ? -12.125 -27.297 2.928 1 97.75 206 ASP A O 1
ATOM 1656 N N . ASP A 1 207 ? -12.68 -25.984 1.208 1 97.94 207 ASP A N 1
ATOM 1657 C CA . ASP A 1 207 ? -13.898 -26.688 0.825 1 97.94 207 ASP A CA 1
ATOM 1658 C C . ASP A 1 207 ? -13.914 -26.984 -0.672 1 97.94 207 ASP A C 1
ATOM 1660 O O . ASP A 1 207 ? -13.977 -26.062 -1.492 1 97.94 207 ASP A O 1
ATOM 1664 N N . ARG A 1 208 ? -13.906 -28.25 -0.983 1 97.5 208 ARG A N 1
ATOM 1665 C CA . ARG A 1 208 ? -13.75 -28.656 -2.373 1 97.5 208 ARG A CA 1
ATOM 1666 C C . ARG A 1 208 ? -14.891 -28.125 -3.234 1 97.5 208 ARG A C 1
ATOM 1668 O O . ARG A 1 208 ? -14.68 -27.75 -4.387 1 97.5 208 ARG A O 1
ATOM 1675 N N . SER A 1 209 ? -16.094 -28.141 -2.686 1 97.75 209 SER A N 1
ATOM 1676 C CA . SER A 1 209 ? -17.234 -27.609 -3.436 1 97.75 209 SER A CA 1
ATOM 1677 C C . SER A 1 209 ? -17.031 -26.141 -3.768 1 97.75 209 SER A C 1
ATOM 1679 O O . SER A 1 209 ? -17.344 -25.688 -4.871 1 97.75 209 SER A O 1
ATOM 1681 N N . LYS A 1 210 ? -16.516 -25.422 -2.828 1 97.69 210 LYS A N 1
ATOM 1682 C CA . LYS A 1 210 ? -16.281 -23.984 -3.037 1 97.69 210 LYS A CA 1
ATOM 1683 C C . LYS A 1 210 ? -15.141 -23.766 -4.027 1 97.69 210 LYS A C 1
ATOM 1685 O O . LYS A 1 210 ? -15.164 -22.797 -4.797 1 97.69 210 LYS A O 1
ATOM 1690 N N . MET A 1 211 ? -14.125 -24.672 -3.953 1 98.38 211 MET A N 1
ATOM 1691 C CA . MET A 1 211 ? -13.055 -24.609 -4.945 1 98.38 211 MET A CA 1
ATOM 1692 C C . MET A 1 211 ? -13.617 -24.719 -6.359 1 98.38 211 MET A C 1
ATOM 1694 O O . MET A 1 211 ? -13.305 -23.891 -7.223 1 98.38 211 MET A O 1
ATOM 1698 N N . MET A 1 212 ? -14.469 -25.688 -6.516 1 97.94 212 MET A N 1
ATOM 1699 C CA . MET A 1 212 ? -15.055 -25.953 -7.828 1 97.94 212 MET A CA 1
ATOM 1700 C C . MET A 1 212 ? -15.961 -24.812 -8.258 1 97.94 212 MET A C 1
ATOM 1702 O O . MET A 1 212 ? -16.016 -24.469 -9.445 1 97.94 212 MET A O 1
ATOM 1706 N N . GLU A 1 213 ? -16.641 -24.25 -7.312 1 96.31 213 GLU A N 1
ATOM 1707 C CA . GLU A 1 213 ? -17.516 -23.109 -7.598 1 96.31 213 GLU A CA 1
ATOM 1708 C C . GLU A 1 213 ? -16.703 -21.922 -8.125 1 96.31 213 GLU A C 1
ATOM 1710 O O . GLU A 1 213 ? -17.125 -21.25 -9.07 1 96.31 213 GLU A O 1
ATOM 1715 N N . ARG A 1 214 ? -15.523 -21.625 -7.535 1 96.25 214 ARG A N 1
ATOM 1716 C CA . ARG A 1 214 ? -14.68 -20.516 -7.973 1 96.25 214 ARG A CA 1
ATOM 1717 C C . ARG A 1 214 ? -14.18 -20.734 -9.398 1 96.25 214 ARG A C 1
ATOM 1719 O O . ARG A 1 214 ? -14.188 -19.812 -10.219 1 96.25 214 ARG A O 1
ATOM 1726 N N . LEU A 1 215 ? -13.773 -21.984 -9.688 1 97.5 215 LEU A N 1
ATOM 1727 C CA . LEU A 1 215 ? -13.258 -22.297 -11.016 1 97.5 215 LEU A CA 1
ATOM 1728 C C . LEU A 1 215 ? -14.383 -22.266 -12.055 1 97.5 215 LEU A C 1
ATOM 1730 O O . LEU A 1 215 ? -14.188 -21.766 -13.164 1 97.5 215 LEU A O 1
ATOM 1734 N N . SER A 1 216 ? -15.539 -22.719 -11.648 1 95.12 216 SER A N 1
ATOM 1735 C CA . SER A 1 216 ? -16.688 -22.719 -12.555 1 95.12 216 SER A CA 1
ATOM 1736 C C . SER A 1 216 ? -17.156 -21.312 -12.852 1 95.12 216 SER A C 1
ATOM 1738 O O . SER A 1 216 ? -17.578 -21 -13.969 1 95.12 216 SER A O 1
ATOM 1740 N N . ALA A 1 217 ? -17.141 -20.5 -11.836 1 93.38 217 ALA A N 1
ATOM 1741 C CA . ALA A 1 217 ? -17.516 -19.109 -12.031 1 93.38 217 ALA A CA 1
ATOM 1742 C C . ALA A 1 217 ? -16.609 -18.422 -13.039 1 93.38 217 ALA A C 1
ATOM 1744 O O . ALA A 1 217 ? -17.062 -17.609 -13.844 1 93.38 217 ALA A O 1
ATOM 1745 N N . ALA A 1 218 ? -15.352 -18.719 -12.938 1 94.75 218 ALA A N 1
ATOM 1746 C CA . ALA A 1 218 ? -14.398 -18.172 -13.898 1 94.75 218 ALA A CA 1
ATOM 1747 C C . ALA A 1 218 ? -14.703 -18.656 -15.312 1 94.75 218 ALA A C 1
ATOM 1749 O O . ALA A 1 218 ? -14.648 -17.875 -16.266 1 94.75 218 ALA A O 1
ATOM 1750 N N . GLU A 1 219 ? -14.969 -19.922 -15.438 1 94.44 219 GLU A N 1
ATOM 1751 C CA . GLU A 1 219 ? -15.297 -20.5 -16.734 1 94.44 219 GLU A CA 1
ATOM 1752 C C . GLU A 1 219 ? -16.531 -19.828 -17.344 1 94.44 219 GLU A C 1
ATOM 1754 O O . GLU A 1 219 ? -16.516 -19.438 -18.5 1 94.44 219 GLU A O 1
ATOM 1759 N N . GLU A 1 220 ? -17.516 -19.688 -16.5 1 92 220 GLU A N 1
ATOM 1760 C CA . GLU A 1 220 ? -18.766 -19.078 -16.953 1 92 220 GLU A CA 1
ATOM 1761 C C . GLU A 1 220 ? -18.531 -17.641 -17.391 1 92 220 GLU A C 1
ATOM 1763 O O . GLU A 1 220 ? -19.109 -17.188 -18.391 1 92 220 GLU A O 1
ATOM 1768 N N . TYR A 1 221 ? -17.75 -16.953 -16.656 1 92.5 221 TYR A N 1
ATOM 1769 C CA . TYR A 1 221 ? -17.406 -15.57 -16.969 1 92.5 221 TYR A CA 1
ATOM 1770 C C . TYR A 1 221 ? -16.766 -15.469 -18.344 1 92.5 221 TYR A C 1
ATOM 1772 O O . TYR A 1 221 ? -17.172 -14.656 -19.172 1 92.5 221 TYR A O 1
ATOM 1780 N N . ILE A 1 222 ? -15.797 -16.297 -18.578 1 92.56 222 ILE A N 1
ATOM 1781 C CA . ILE A 1 222 ? -15.031 -16.234 -19.812 1 92.56 222 ILE A CA 1
ATOM 1782 C C . ILE A 1 222 ? -15.938 -16.578 -20.984 1 92.56 222 ILE A C 1
ATOM 1784 O O . ILE A 1 222 ? -15.891 -15.922 -22.031 1 92.56 222 ILE A O 1
ATOM 1788 N N . LEU A 1 223 ? -16.781 -17.531 -20.797 1 90.19 223 LEU A N 1
ATOM 1789 C CA . LEU A 1 223 ? -17.656 -17.984 -21.875 1 90.19 223 LEU A CA 1
ATOM 1790 C C . LEU A 1 223 ? -18.734 -16.938 -22.172 1 90.19 223 LEU A C 1
ATOM 1792 O O . LEU A 1 223 ? -19.266 -16.891 -23.281 1 90.19 223 LEU A O 1
ATOM 1796 N N . ALA A 1 224 ? -19 -16.031 -21.234 1 88 224 ALA A N 1
ATOM 1797 C CA . ALA A 1 224 ? -20.062 -15.031 -21.375 1 88 224 ALA A CA 1
ATOM 1798 C C . ALA A 1 224 ? -19.531 -13.758 -22.016 1 88 224 ALA A C 1
ATOM 1800 O O . ALA A 1 224 ? -20.312 -12.906 -22.453 1 88 224 ALA A O 1
ATOM 1801 N N . LEU A 1 225 ? -18.266 -13.57 -22.094 1 86.81 225 LEU A N 1
ATOM 1802 C CA . LEU A 1 225 ? -17.641 -12.32 -22.5 1 86.81 225 LEU A CA 1
ATOM 1803 C C . LEU A 1 225 ? -18.094 -11.93 -23.906 1 86.81 225 LEU A C 1
ATOM 1805 O O . LEU A 1 225 ? -18.406 -10.766 -24.172 1 86.81 225 LEU A O 1
ATOM 1809 N N . PRO A 1 226 ? -18.203 -12.828 -24.844 1 79.69 226 PRO A N 1
ATOM 1810 C CA . PRO A 1 226 ? -18.594 -12.438 -26.203 1 79.69 226 PRO A CA 1
ATOM 1811 C C . PRO A 1 226 ? -20.016 -11.914 -26.281 1 79.69 226 PRO A C 1
ATOM 1813 O O . PRO A 1 226 ? -20.359 -11.164 -27.203 1 79.69 226 PRO A O 1
ATOM 1816 N N . GLU A 1 227 ? -20.859 -12.234 -25.344 1 76 227 GLU A N 1
ATOM 1817 C CA . GLU A 1 227 ? -22.266 -11.836 -25.344 1 76 227 GLU A CA 1
ATOM 1818 C C . GLU A 1 227 ? -22.469 -10.5 -24.641 1 76 227 GLU A C 1
ATOM 1820 O O . GLU A 1 227 ? -23.609 -10.039 -24.484 1 76 227 GLU A O 1
ATOM 1825 N N . GLU A 1 228 ? -21.438 -9.719 -24.328 1 66.69 228 GLU A N 1
ATOM 1826 C CA . GLU A 1 228 ? -21.406 -8.453 -23.609 1 66.69 228 GLU A CA 1
ATOM 1827 C C . GLU A 1 228 ? -22.203 -8.531 -22.312 1 66.69 228 GLU A C 1
ATOM 1829 O O . GLU A 1 228 ? -22.906 -7.586 -21.938 1 66.69 228 GLU A O 1
ATOM 1834 N N . ARG A 1 229 ? -22.438 -9.602 -21.859 1 61.38 229 ARG A N 1
ATOM 1835 C CA . ARG A 1 229 ? -23.109 -9.797 -20.562 1 61.38 229 ARG A CA 1
ATOM 1836 C C . ARG A 1 229 ? -22.078 -9.984 -19.453 1 61.38 229 ARG A C 1
ATOM 1838 O O . ARG A 1 229 ? -21.047 -10.609 -19.641 1 61.38 229 ARG A O 1
ATOM 1845 N N . VAL A 1 230 ? -21.828 -8.953 -18.625 1 57.91 230 VAL A N 1
ATOM 1846 C CA . VAL A 1 230 ? -20.938 -9.18 -17.484 1 57.91 230 VAL A CA 1
ATOM 1847 C C . VAL A 1 230 ? -21.703 -9.898 -16.375 1 57.91 230 VAL A C 1
ATOM 1849 O O . VAL A 1 230 ? -22.688 -9.367 -15.836 1 57.91 230 VAL A O 1
ATOM 1852 N N . TRP A 1 231 ? -21.828 -11.32 -16.391 1 53.72 231 TRP A N 1
ATOM 1853 C CA . TRP A 1 231 ? -22.797 -12.195 -15.75 1 53.72 231 TRP A CA 1
ATOM 1854 C C . TRP A 1 231 ? -22.469 -12.406 -14.281 1 53.72 231 TRP A C 1
ATOM 1856 O O . TRP A 1 231 ? -23.266 -12.953 -13.523 1 53.72 231 TRP A O 1
ATOM 1866 N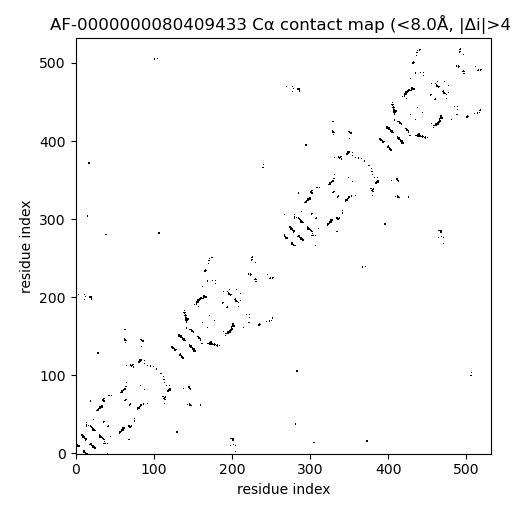 N . SER A 1 232 ? -21.156 -12.195 -13.781 1 56.38 232 SER A N 1
ATOM 1867 C CA . SER A 1 232 ? -21.188 -12.953 -12.539 1 56.38 232 SER A CA 1
ATOM 1868 C C . SER A 1 232 ? -20.969 -12.047 -11.328 1 56.38 232 SER A C 1
ATOM 1870 O O . SER A 1 232 ? -19.891 -11.492 -11.148 1 56.38 232 SER A O 1
ATOM 1872 N N . PRO A 1 233 ? -22.141 -11.734 -10.656 1 58.81 233 PRO A N 1
ATOM 1873 C CA . PRO A 1 233 ? -22.297 -10.906 -9.461 1 58.81 233 PRO A CA 1
ATOM 1874 C C . PRO A 1 233 ? -21.328 -11.289 -8.352 1 58.81 233 PRO A C 1
ATOM 1876 O O . PRO A 1 233 ? -21.438 -10.797 -7.223 1 58.81 233 PRO A O 1
ATOM 1879 N N . HIS A 1 234 ? -20.375 -12.117 -8.797 1 69.88 234 HIS A N 1
ATOM 1880 C CA . HIS A 1 234 ? -19.609 -12.617 -7.66 1 69.88 234 HIS A CA 1
ATOM 1881 C C . HIS A 1 234 ? -18.516 -11.633 -7.254 1 69.88 234 HIS A C 1
ATOM 1883 O O . HIS A 1 234 ? -17.953 -11.75 -6.168 1 69.88 234 HIS A O 1
ATOM 1889 N N . TRP A 1 235 ? -18.375 -10.672 -8.148 1 76.75 235 TRP A N 1
ATOM 1890 C CA . TRP A 1 235 ? -17.297 -9.75 -7.809 1 76.75 235 TRP A CA 1
ATOM 1891 C C . TRP A 1 235 ? -17.828 -8.328 -7.672 1 76.75 235 TRP A C 1
ATOM 1893 O O . TRP A 1 235 ? -18.859 -7.98 -8.258 1 76.75 235 TRP A O 1
ATOM 1903 N N . PRO A 1 236 ? -17.172 -7.602 -6.867 1 77.5 236 PRO A N 1
ATOM 1904 C CA . PRO A 1 236 ? -17.641 -6.23 -6.645 1 77.5 236 PRO A CA 1
ATOM 1905 C C . PRO A 1 236 ? -17.781 -5.434 -7.941 1 77.5 236 PRO A C 1
ATOM 1907 O O . PRO A 1 236 ? -17 -5.637 -8.875 1 77.5 236 PRO A O 1
ATOM 1910 N N . GLU A 1 237 ? -18.75 -4.617 -7.891 1 80.75 237 GLU A N 1
ATOM 1911 C CA . GLU A 1 237 ? -18.953 -3.721 -9.023 1 80.75 237 GLU A CA 1
ATOM 1912 C C . GLU A 1 237 ? -18.375 -2.332 -8.734 1 80.75 237 GLU A C 1
ATOM 1914 O O . GLU A 1 237 ? -18.859 -1.636 -7.836 1 80.75 237 GLU A O 1
ATOM 1919 N N . HIS A 1 238 ? -17.297 -2.074 -9.359 1 86.88 238 HIS A N 1
ATOM 1920 C CA . HIS A 1 238 ? -16.734 -0.73 -9.297 1 86.88 238 HIS A CA 1
ATOM 1921 C C . HIS A 1 238 ? -15.938 -0.409 -10.562 1 86.88 238 HIS A C 1
ATOM 1923 O O . HIS A 1 238 ? -15.773 -1.266 -11.438 1 86.88 238 HIS A O 1
ATOM 1929 N N . ALA A 1 239 ? -15.531 0.839 -10.656 1 88.88 239 ALA A N 1
ATOM 1930 C CA . ALA A 1 239 ? -14.969 1.358 -11.898 1 88.88 239 ALA A CA 1
ATOM 1931 C C . ALA A 1 239 ? -13.75 0.547 -12.336 1 88.88 239 ALA A C 1
ATOM 1933 O O . ALA A 1 239 ? -13.555 0.306 -13.523 1 88.88 239 ALA A O 1
ATOM 1934 N N . PHE A 1 240 ? -13.039 0.096 -11.477 1 92.94 240 PHE A N 1
ATOM 1935 C CA . PHE A 1 240 ? -11.828 -0.649 -11.812 1 92.94 240 PHE A CA 1
ATOM 1936 C C . PHE A 1 240 ? -12.18 -1.959 -12.508 1 92.94 240 PHE A C 1
ATOM 1938 O O . PHE A 1 240 ? -11.609 -2.281 -13.555 1 92.94 240 PHE A O 1
ATOM 1945 N N . PHE A 1 241 ? -13.07 -2.756 -11.938 1 90.69 241 PHE A N 1
ATOM 1946 C CA . PHE A 1 241 ? -13.422 -4.043 -12.523 1 90.69 241 PHE A CA 1
ATOM 1947 C C . PHE A 1 241 ? -14.195 -3.855 -13.82 1 90.69 241 PHE A C 1
ATOM 1949 O O . PHE A 1 241 ? -14.133 -4.699 -14.711 1 90.69 241 PHE A O 1
ATOM 1956 N N . GLN A 1 242 ? -14.922 -2.684 -13.891 1 89.69 242 GLN A N 1
ATOM 1957 C CA . GLN A 1 242 ? -15.555 -2.381 -15.172 1 89.69 242 GLN A CA 1
ATOM 1958 C C . GLN A 1 242 ? -14.516 -2.262 -16.281 1 89.69 242 GLN A C 1
ATOM 1960 O O . GLN A 1 242 ? -14.727 -2.748 -17.391 1 89.69 242 GLN A O 1
ATOM 1965 N N . ARG A 1 243 ? -13.445 -1.613 -15.961 1 92 243 ARG A N 1
ATOM 1966 C CA . ARG A 1 243 ? -12.367 -1.491 -16.938 1 92 243 ARG A CA 1
ATOM 1967 C C . ARG A 1 243 ? -11.742 -2.85 -17.25 1 92 243 ARG A C 1
ATOM 1969 O O . ARG A 1 243 ? -11.352 -3.119 -18.375 1 92 243 ARG A O 1
ATOM 1976 N N . VAL A 1 244 ? -11.633 -3.705 -16.234 1 92.12 244 VAL A N 1
ATOM 1977 C CA . VAL A 1 244 ? -11.102 -5.051 -16.422 1 92.12 244 VAL A CA 1
ATOM 1978 C C . VAL A 1 244 ? -12 -5.832 -17.391 1 92.12 244 VAL A C 1
ATOM 1980 O O . VAL A 1 244 ? -11.508 -6.5 -18.297 1 92.12 244 VAL A O 1
ATOM 1983 N N . HIS A 1 245 ? -13.312 -5.75 -17.156 1 90.12 245 HIS A N 1
ATOM 1984 C CA . HIS A 1 245 ? -14.266 -6.438 -18.016 1 90.12 245 HIS A CA 1
ATOM 1985 C C . HIS A 1 245 ? -14.141 -5.961 -19.453 1 90.12 245 HIS A C 1
ATOM 1987 O O . HIS A 1 245 ? -14.172 -6.77 -20.391 1 90.12 245 HIS A O 1
ATOM 1993 N N . GLU A 1 246 ? -13.992 -4.664 -19.578 1 89.94 246 GLU A N 1
ATOM 1994 C CA . GLU A 1 246 ? -13.844 -4.094 -20.922 1 89.94 246 GLU A CA 1
ATOM 1995 C C . GLU A 1 246 ? -12.562 -4.582 -21.594 1 89.94 246 GLU A C 1
ATOM 1997 O O . GLU A 1 246 ? -12.562 -4.922 -22.766 1 89.94 246 GLU A O 1
ATOM 2002 N N . ARG A 1 247 ? -11.516 -4.645 -20.828 1 91.88 247 ARG A N 1
ATOM 2003 C CA . ARG A 1 247 ? -10.242 -5.113 -21.344 1 91.88 247 ARG A CA 1
ATOM 2004 C C . ARG A 1 247 ? -10.32 -6.586 -21.734 1 91.88 247 ARG A C 1
ATOM 2006 O O . ARG A 1 247 ? -9.789 -6.988 -22.781 1 91.88 247 ARG A O 1
ATOM 2013 N N . ASN A 1 248 ? -10.914 -7.363 -20.875 1 92.69 248 ASN A N 1
ATOM 2014 C CA . ASN A 1 248 ? -11.094 -8.781 -21.156 1 92.69 248 ASN A CA 1
ATOM 2015 C C . ASN A 1 248 ? -11.859 -8.992 -22.469 1 92.69 248 ASN A C 1
ATOM 2017 O O . ASN A 1 248 ? -11.477 -9.812 -23.297 1 92.69 248 ASN A O 1
ATOM 2021 N N . ARG A 1 249 ? -12.914 -8.25 -22.594 1 90.25 249 ARG A N 1
ATOM 2022 C CA . ARG A 1 249 ? -13.734 -8.352 -23.797 1 90.25 249 ARG A CA 1
ATOM 2023 C C . ARG A 1 249 ? -12.93 -8 -25.047 1 90.25 249 ARG A C 1
ATOM 2025 O O . ARG A 1 249 ? -12.984 -8.711 -26.047 1 90.25 249 ARG A O 1
ATOM 2032 N N . LYS A 1 250 ? -12.266 -6.93 -24.984 1 88.12 250 LYS A N 1
ATOM 2033 C CA . LYS A 1 250 ? -11.445 -6.484 -26.109 1 88.12 250 LYS A CA 1
ATOM 2034 C C . LYS A 1 250 ? -10.383 -7.52 -26.469 1 88.12 250 LYS A C 1
ATOM 2036 O O . LYS A 1 250 ? -10.094 -7.738 -27.641 1 88.12 250 LYS A O 1
ATOM 2041 N N . HIS A 1 251 ? -9.867 -8.117 -25.469 1 88.88 251 HIS A N 1
ATOM 2042 C CA . HIS A 1 251 ? -8.836 -9.125 -25.688 1 88.88 251 HIS A CA 1
ATOM 2043 C C . HIS A 1 251 ? -9.398 -10.359 -26.375 1 88.88 251 HIS A C 1
ATOM 2045 O O . HIS A 1 251 ? -8.781 -10.898 -27.297 1 88.88 251 HIS A O 1
ATOM 2051 N N . VAL A 1 252 ? -10.523 -10.797 -25.938 1 87.75 252 VAL A N 1
ATOM 2052 C CA . VAL A 1 252 ? -11.148 -11.984 -26.5 1 87.75 252 VAL A CA 1
ATOM 2053 C C . VAL A 1 252 ? -11.562 -11.711 -27.953 1 87.75 252 VAL A C 1
ATOM 2055 O O . VAL A 1 252 ? -11.375 -12.562 -28.828 1 87.75 252 VAL A O 1
ATOM 2058 N N . GLU A 1 253 ? -12.047 -10.523 -28.141 1 85.12 253 GLU A N 1
ATOM 2059 C CA . GLU A 1 253 ? -12.461 -10.133 -29.484 1 85.12 253 GLU A CA 1
ATOM 2060 C C . GLU A 1 253 ? -11.258 -10.062 -30.422 1 85.12 253 GLU A C 1
ATOM 2062 O O . GLU A 1 253 ? -11.328 -10.523 -31.562 1 85.12 253 GLU A O 1
ATOM 2067 N N . GLN A 1 254 ? -10.258 -9.508 -29.984 1 84.62 254 GLN A N 1
ATOM 2068 C CA . GLN A 1 254 ? -9.062 -9.344 -30.797 1 84.62 254 GLN A CA 1
ATOM 2069 C C . GLN A 1 254 ? -8.445 -10.695 -31.141 1 84.62 254 GLN A C 1
ATOM 2071 O O . GLN A 1 254 ? -7.992 -10.914 -32.281 1 84.62 254 GLN A O 1
ATOM 2076 N N . LYS A 1 255 ? -8.438 -11.57 -30.234 1 83.62 255 LYS A N 1
ATOM 2077 C CA . LYS A 1 255 ? -7.863 -12.891 -30.484 1 83.62 255 LYS A CA 1
ATOM 2078 C C . LYS A 1 255 ? -8.727 -13.695 -31.438 1 83.62 255 LYS A C 1
ATOM 2080 O O . LYS A 1 255 ? -8.203 -14.469 -32.25 1 83.62 255 LYS A O 1
ATOM 2085 N N . ALA A 1 256 ? -10.023 -13.469 -31.359 1 79.75 256 ALA A N 1
ATOM 2086 C CA . ALA A 1 256 ? -10.93 -14.125 -32.312 1 79.75 256 ALA A CA 1
ATOM 2087 C C . ALA A 1 256 ? -10.703 -13.617 -33.719 1 79.75 256 ALA A C 1
ATOM 2089 O O . ALA A 1 256 ? -10.688 -14.406 -34.656 1 79.75 256 ALA A O 1
ATOM 2090 N N . LYS A 1 257 ? -10.523 -12.312 -33.906 1 82.81 257 LYS A N 1
ATOM 2091 C CA . LYS A 1 257 ? -10.281 -11.703 -35.219 1 82.81 257 LYS A CA 1
ATOM 2092 C C . LYS A 1 257 ? -8.945 -12.164 -35.812 1 82.81 257 LYS A C 1
ATOM 2094 O O . LYS A 1 257 ? -8.852 -12.43 -37 1 82.81 257 LYS A O 1
ATOM 2099 N N . ASP A 1 258 ? -7.969 -12.328 -34.875 1 82.06 258 ASP A N 1
ATOM 2100 C CA . ASP A 1 258 ? -6.648 -12.773 -35.281 1 82.06 258 ASP A CA 1
ATOM 2101 C C . ASP A 1 258 ? -6.68 -14.211 -35.781 1 82.06 258 ASP A C 1
ATOM 2103 O O . ASP A 1 258 ? -6.004 -14.562 -36.75 1 82.06 258 ASP A O 1
ATOM 2107 N N . ARG A 1 259 ? -7.461 -15.023 -35.25 1 79.62 259 ARG A N 1
ATOM 2108 C CA . ARG A 1 259 ? -7.598 -16.422 -35.656 1 79.62 259 ARG A CA 1
ATOM 2109 C C . ARG A 1 259 ? -8.328 -16.547 -37 1 79.62 259 ARG A C 1
ATOM 2111 O O . ARG A 1 259 ? -7.957 -17.391 -37.812 1 79.62 259 ARG A O 1
ATOM 2118 N N . GLU A 1 260 ? -9.281 -15.719 -37.094 1 81.62 260 GLU A N 1
ATOM 2119 C CA . GLU A 1 260 ? -10.023 -15.734 -38.344 1 81.62 260 GLU A CA 1
ATOM 2120 C C . GLU A 1 260 ? -9.156 -15.258 -39.5 1 81.62 260 GLU A C 1
ATOM 2122 O O . GLU A 1 260 ? -9.227 -15.812 -40.594 1 81.62 260 GLU A O 1
ATOM 2127 N N . SER A 1 261 ? -8.469 -14.219 -39.312 1 78.31 261 SER A N 1
ATOM 2128 C CA . SER A 1 261 ? -7.602 -13.672 -40.344 1 78.31 261 SER A CA 1
ATOM 2129 C C . SER A 1 261 ? -6.523 -14.68 -40.75 1 78.31 261 SER A C 1
ATOM 2131 O O . SER A 1 261 ? -6.184 -14.781 -41.938 1 78.31 261 SER A O 1
ATOM 2133 N N . ARG A 1 262 ? -6.059 -15.438 -39.906 1 74.25 262 ARG A N 1
ATOM 2134 C CA . ARG A 1 262 ? -5.031 -16.422 -40.188 1 74.25 262 ARG A CA 1
ATOM 2135 C C . ARG A 1 262 ? -5.609 -17.578 -41 1 74.25 262 ARG A C 1
ATOM 2137 O O . ARG A 1 262 ? -4.918 -18.172 -41.844 1 74.25 262 ARG A O 1
ATOM 2144 N N . GLN A 1 263 ? -6.805 -17.875 -40.719 1 72 263 GLN A N 1
ATOM 2145 C CA . GLN A 1 263 ? -7.461 -18.969 -41.438 1 72 263 GLN A CA 1
ATOM 2146 C C . GLN A 1 263 ? -7.762 -18.562 -42.906 1 72 263 GLN A C 1
ATOM 2148 O O . GLN A 1 263 ? -7.723 -19.406 -43.781 1 72 263 GLN A O 1
ATOM 2153 N N . GLN A 1 264 ? -8.047 -17.312 -43 1 73.31 264 GLN A N 1
ATOM 2154 C CA . GLN A 1 264 ? -8.328 -16.844 -44.375 1 73.31 264 GLN A CA 1
ATOM 2155 C C . GLN A 1 264 ? -7.055 -16.812 -45.219 1 73.31 264 GLN A C 1
ATOM 2157 O O . GLN A 1 264 ? -7.113 -16.969 -46.438 1 73.31 264 GLN A O 1
ATOM 2162 N N . ASP A 1 265 ? -6.059 -16.594 -44.562 1 62.62 265 ASP A N 1
ATOM 2163 C CA . ASP A 1 265 ? -4.801 -16.531 -45.312 1 62.62 265 ASP A CA 1
ATOM 2164 C C . ASP A 1 265 ? -4.324 -17.938 -45.688 1 62.62 265 ASP A C 1
ATOM 2166 O O . ASP A 1 265 ? -3.475 -18.078 -46.594 1 62.62 265 ASP A O 1
ATOM 2170 N N . TYR A 1 266 ? -4.887 -18.969 -45.219 1 55.41 266 TYR A N 1
ATOM 2171 C CA . TYR A 1 266 ? -4.57 -20.312 -45.688 1 55.41 266 TYR A CA 1
ATOM 2172 C C . TYR A 1 266 ? -5.695 -20.875 -46.562 1 55.41 266 TYR A C 1
ATOM 2174 O O . TYR A 1 266 ? -6.875 -20.609 -46.281 1 55.41 266 TYR A O 1
ATOM 2182 N N . MET B 1 1 ? 5.301 1.733 9.906 1 83.56 1 MET B N 1
ATOM 2183 C CA . MET B 1 1 ? 4.492 1.839 11.117 1 83.56 1 MET B CA 1
ATOM 2184 C C . MET B 1 1 ? 5.086 2.865 12.078 1 83.56 1 MET B C 1
ATOM 2186 O O . MET B 1 1 ? 5.926 3.676 11.68 1 83.56 1 MET B O 1
ATOM 2190 N N . ILE B 1 2 ? 5.777 2.26 13.531 1 83.31 2 ILE B N 1
ATOM 2191 C CA . ILE B 1 2 ? 6.207 3.287 14.477 1 83.31 2 ILE B CA 1
ATOM 2192 C C . ILE B 1 2 ? 7.582 3.812 14.078 1 83.31 2 ILE B C 1
ATOM 2194 O O . ILE B 1 2 ? 8.547 3.049 14.016 1 83.31 2 ILE B O 1
ATOM 2198 N N . GLN B 1 3 ? 7.727 5.098 13.688 1 91.19 3 GLN B N 1
ATOM 2199 C CA . GLN B 1 3 ? 8.992 5.766 13.406 1 91.19 3 GLN B CA 1
ATOM 2200 C C . GLN B 1 3 ? 9.719 6.137 14.695 1 91.19 3 GLN B C 1
ATOM 2202 O O . GLN B 1 3 ? 10.922 5.883 14.828 1 91.19 3 GLN B O 1
ATOM 2207 N N . VAL B 1 4 ? 8.969 6.766 15.586 1 90.69 4 VAL B N 1
ATOM 2208 C CA . VAL B 1 4 ? 9.5 7.164 16.891 1 90.69 4 VAL B CA 1
ATOM 2209 C C . VAL B 1 4 ? 8.43 7.004 17.953 1 90.69 4 VAL B C 1
ATOM 2211 O O . VAL B 1 4 ? 7.258 7.316 17.734 1 90.69 4 VAL B O 1
ATOM 2214 N N . ARG B 1 5 ? 8.867 6.484 19.156 1 88.62 5 ARG B N 1
ATOM 2215 C CA . ARG B 1 5 ? 8.016 6.434 20.328 1 88.62 5 ARG B CA 1
ATOM 2216 C C . ARG B 1 5 ? 8.688 7.117 21.516 1 88.62 5 ARG B C 1
ATOM 2218 O O . ARG B 1 5 ? 9.734 6.664 21.984 1 88.62 5 ARG B O 1
ATOM 2225 N N . LEU B 1 6 ? 8.172 8.164 21.766 1 88.25 6 LEU B N 1
ATOM 2226 C CA . LEU B 1 6 ? 8.586 8.883 22.969 1 88.25 6 LEU B CA 1
ATOM 2227 C C . LEU B 1 6 ? 7.457 8.922 24 1 88.25 6 LEU B C 1
ATOM 2229 O O . LEU B 1 6 ? 6.312 8.602 23.672 1 88.25 6 LEU B O 1
ATOM 2233 N N . GLN B 1 7 ? 7.73 9.141 25.234 1 83.56 7 GLN B N 1
ATOM 2234 C CA . GLN B 1 7 ? 6.75 9.047 26.312 1 83.56 7 GLN B CA 1
ATOM 2235 C C . GLN B 1 7 ? 5.512 9.891 26 1 83.56 7 GLN B C 1
ATOM 2237 O O . GLN B 1 7 ? 4.383 9.398 26.094 1 83.56 7 GLN B O 1
ATOM 2242 N N . PRO B 1 8 ? 5.738 11.117 25.453 1 92.31 8 PRO B N 1
ATOM 2243 C CA . PRO B 1 8 ? 4.535 11.938 25.312 1 92.31 8 PRO B CA 1
ATOM 2244 C C . PRO B 1 8 ? 3.898 11.812 23.922 1 92.31 8 PRO B C 1
ATOM 2246 O O . PRO B 1 8 ? 2.76 12.242 23.719 1 92.31 8 PRO B O 1
ATOM 2249 N N . PHE B 1 9 ? 4.664 11.297 22.938 1 97.31 9 PHE B N 1
ATOM 2250 C CA . PHE B 1 9 ? 4.035 11.18 21.641 1 97.31 9 PHE B CA 1
ATOM 2251 C C . PHE B 1 9 ? 4.664 10.047 20.828 1 97.31 9 PHE B C 1
ATOM 2253 O O . PHE B 1 9 ? 5.773 9.609 21.141 1 97.31 9 PHE B O 1
ATOM 2260 N N . THR B 1 10 ? 3.93 9.531 19.938 1 98.19 10 THR B N 1
ATOM 2261 C CA . THR B 1 10 ? 4.344 8.508 18.984 1 98.19 10 THR B CA 1
ATOM 2262 C C . THR B 1 10 ? 4.148 8.992 17.547 1 98.19 10 THR B C 1
ATOM 2264 O O . THR B 1 10 ? 3.102 9.555 17.219 1 98.19 10 THR B O 1
ATOM 2267 N N . VAL B 1 11 ? 5.184 8.875 16.75 1 98.62 11 VAL B N 1
ATOM 2268 C CA . VAL B 1 11 ? 5.086 9.156 15.32 1 98.62 11 VAL B CA 1
ATOM 2269 C C . VAL B 1 11 ? 4.996 7.852 14.531 1 98.62 11 VAL B C 1
ATOM 2271 O O . VAL B 1 11 ? 5.883 7 14.633 1 98.62 11 VAL B O 1
ATOM 2274 N N . TYR B 1 12 ? 3.904 7.711 13.859 1 98.31 12 TYR B N 1
ATOM 2275 C CA . TYR B 1 12 ? 3.715 6.586 12.953 1 98.31 12 TYR B CA 1
ATOM 2276 C C . TYR B 1 12 ? 4.098 6.961 11.531 1 98.31 12 TYR B C 1
ATOM 2278 O O . TYR B 1 12 ? 4 8.125 11.141 1 98.31 12 TYR B O 1
ATOM 2286 N N . GLU B 1 13 ? 4.555 6.008 10.789 1 98.19 13 GLU B N 1
ATOM 2287 C CA . GLU B 1 13 ? 4.895 6.195 9.375 1 98.19 13 GLU B CA 1
ATOM 2288 C C . GLU B 1 13 ? 4.238 5.129 8.508 1 98.19 13 GLU B C 1
ATOM 2290 O O . GLU B 1 13 ? 4.348 3.934 8.797 1 98.19 13 GLU B O 1
ATOM 2295 N N . SER B 1 14 ? 3.564 5.551 7.516 1 98.12 14 SER B N 1
ATOM 2296 C CA . SER B 1 14 ? 2.947 4.602 6.594 1 98.12 14 SER B CA 1
ATOM 2297 C C . SER B 1 14 ? 3.975 4.02 5.633 1 98.12 14 SER B C 1
ATOM 2299 O O . SER B 1 14 ? 4.965 4.676 5.297 1 98.12 14 SER B O 1
ATOM 2301 N N . ALA B 1 15 ? 3.719 2.803 5.172 1 97.25 15 ALA B N 1
ATOM 2302 C CA . ALA B 1 15 ? 4.516 2.176 4.121 1 97.25 15 ALA B CA 1
ATOM 2303 C C . ALA B 1 15 ? 4.387 2.936 2.807 1 97.25 15 ALA B C 1
ATOM 2305 O O . ALA B 1 15 ? 5.219 2.787 1.91 1 97.25 15 ALA B O 1
ATOM 2306 N N . LEU B 1 16 ? 3.336 3.699 2.719 1 98.25 16 LEU B N 1
ATOM 2307 C CA . LEU B 1 16 ? 3.068 4.449 1.495 1 98.25 16 LEU B CA 1
ATOM 2308 C C . LEU B 1 16 ? 3.393 5.926 1.681 1 98.25 16 LEU B C 1
ATOM 2310 O O . LEU B 1 16 ? 2.875 6.57 2.598 1 98.25 16 LEU B O 1
ATOM 2314 N N . MET B 1 17 ? 4.289 6.422 0.949 1 98 17 MET B N 1
ATOM 2315 C CA . MET B 1 17 ? 4.691 7.82 0.835 1 98 17 MET B CA 1
ATOM 2316 C C . MET B 1 17 ? 5.359 8.297 2.121 1 98 17 MET B C 1
ATOM 2318 O O . MET B 1 17 ? 5.512 9.508 2.332 1 98 17 MET B O 1
ATOM 2322 N N . ARG B 1 18 ? 5.578 7.371 2.998 1 97.31 18 ARG B N 1
ATOM 2323 C CA . ARG B 1 18 ? 6.152 7.73 4.293 1 97.31 18 ARG B CA 1
ATOM 2324 C C . ARG B 1 18 ? 5.32 8.805 4.98 1 97.31 18 ARG B C 1
ATOM 2326 O O . ARG B 1 18 ? 5.871 9.742 5.57 1 97.31 18 ARG B O 1
ATOM 2333 N N . THR B 1 19 ? 4.012 8.742 4.773 1 98.62 19 THR B N 1
ATOM 2334 C CA . THR B 1 19 ? 3.117 9.68 5.441 1 98.62 19 THR B CA 1
ATOM 2335 C C . THR B 1 19 ? 3.115 9.445 6.949 1 98.62 19 THR B C 1
ATOM 2337 O O . THR B 1 19 ? 3.082 8.305 7.406 1 98.62 19 THR B O 1
ATOM 2340 N N . THR B 1 20 ? 3.105 10.5 7.719 1 98.56 20 THR B N 1
ATOM 2341 C CA . THR B 1 20 ? 3.213 10.352 9.164 1 98.56 20 THR B CA 1
ATOM 2342 C C . THR B 1 20 ? 1.871 10.633 9.836 1 98.56 20 THR B C 1
ATOM 2344 O O . THR B 1 20 ? 1.056 11.391 9.312 1 98.56 20 THR B O 1
ATOM 2347 N N . SER B 1 21 ? 1.598 9.938 10.867 1 98.81 21 SER B N 1
ATOM 2348 C CA . SER B 1 21 ? 0.581 10.234 11.875 1 98.81 21 SER B CA 1
ATOM 2349 C C . SER B 1 21 ? 1.203 10.406 13.25 1 98.81 21 SER B C 1
ATOM 2351 O O . SER B 1 21 ? 2.217 9.773 13.57 1 98.81 21 SER B O 1
ATOM 2353 N N . THR B 1 22 ? 0.624 11.25 14.039 1 98.75 22 THR B N 1
ATOM 2354 C CA . THR B 1 22 ? 1.181 11.5 15.367 1 98.75 22 THR B CA 1
ATOM 2355 C C . THR B 1 22 ? 0.121 11.289 16.438 1 98.75 22 THR B C 1
ATOM 2357 O O . THR B 1 22 ? -1.015 11.75 16.297 1 98.75 22 THR B O 1
ATOM 2360 N N . LEU B 1 23 ? 0.435 10.555 17.422 1 98.69 23 LEU B N 1
ATOM 2361 C CA . LEU B 1 23 ? -0.369 10.414 18.625 1 98.69 23 LEU B CA 1
ATOM 2362 C C . LEU B 1 23 ? 0.3 11.102 19.812 1 98.69 23 LEU B C 1
ATOM 2364 O O . LEU B 1 23 ? 1.447 10.797 20.141 1 98.69 23 LEU B O 1
ATOM 2368 N N . ILE B 1 24 ? -0.391 12.039 20.391 1 98.38 24 ILE B N 1
ATOM 2369 C CA . ILE B 1 24 ? 0.113 12.797 21.531 1 98.38 24 ILE B CA 1
ATOM 2370 C C . ILE B 1 24 ? -0.747 12.516 22.766 1 98.38 24 ILE B C 1
ATOM 2372 O O . ILE B 1 24 ? -1.978 12.539 22.688 1 98.38 24 ILE B O 1
ATOM 2376 N N . GLU B 1 25 ? -0.119 12.219 23.812 1 97.31 25 GLU B N 1
ATOM 2377 C CA . GLU B 1 25 ? -0.811 12.008 25.078 1 97.31 25 GLU B CA 1
ATOM 2378 C C . GLU B 1 25 ? -0.514 13.125 26.078 1 97.31 25 GLU B C 1
ATOM 2380 O O . GLU B 1 25 ? 0.647 13.383 26.391 1 97.31 25 GLU B O 1
ATOM 2385 N N . THR B 1 26 ? -1.551 13.797 26.5 1 95 26 THR B N 1
ATOM 2386 C CA . THR B 1 26 ? -1.469 14.766 27.578 1 95 26 THR B CA 1
ATOM 2387 C C . THR B 1 26 ? -2.213 14.258 28.812 1 95 26 THR B C 1
ATOM 2389 O O . THR B 1 26 ? -2.68 13.117 28.844 1 95 26 THR B O 1
ATOM 2392 N N . ASN B 1 27 ? -2.223 15.094 29.859 1 90.81 27 ASN B N 1
ATOM 2393 C CA . ASN B 1 27 ? -2.877 14.664 31.094 1 90.81 27 ASN B CA 1
ATOM 2394 C C . ASN B 1 27 ? -4.375 14.453 30.891 1 90.81 27 ASN B C 1
ATOM 2396 O O . ASN B 1 27 ? -4.961 13.531 31.453 1 90.81 27 ASN B O 1
ATOM 2400 N N . GLU B 1 28 ? -4.969 15.203 29.984 1 95.56 28 GLU B N 1
ATOM 2401 C CA . GLU B 1 28 ? -6.426 15.203 29.906 1 95.56 28 GLU B CA 1
ATOM 2402 C C . GLU B 1 28 ? -6.91 14.727 28.547 1 95.56 28 GLU B C 1
ATOM 2404 O O . GLU B 1 28 ? -8.094 14.43 28.375 1 95.56 28 GLU B O 1
ATOM 2409 N N . SER B 1 29 ? -5.957 14.617 27.594 1 96.88 29 SER B N 1
ATOM 2410 C CA . SER B 1 29 ? -6.422 14.398 26.219 1 96.88 29 SER B CA 1
ATOM 2411 C C . SER B 1 29 ? -5.48 13.469 25.453 1 96.88 29 SER B C 1
ATOM 2413 O O . SER B 1 29 ? -4.301 13.359 25.797 1 96.88 29 SER B O 1
ATOM 2415 N N . LEU B 1 30 ? -6.027 12.766 24.547 1 98.12 30 LEU B N 1
ATOM 2416 C CA . LEU B 1 30 ? -5.297 12.156 23.438 1 98.12 30 LEU B CA 1
ATOM 2417 C C . LEU B 1 30 ? -5.551 12.906 22.141 1 98.12 30 LEU B C 1
ATOM 2419 O O . LEU B 1 30 ? -6.691 13.281 21.844 1 98.12 30 LEU B O 1
ATOM 2423 N N . ILE B 1 31 ? -4.469 13.203 21.4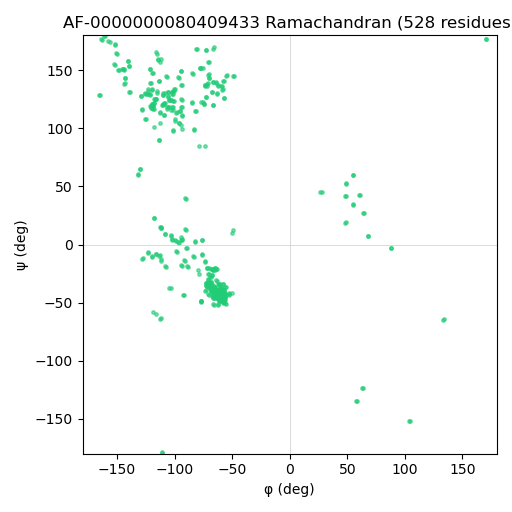69 1 98.62 31 ILE B N 1
ATOM 2424 C CA . ILE B 1 31 ? -4.555 13.938 20.219 1 98.62 31 ILE B CA 1
ATOM 2425 C C . ILE B 1 31 ? -3.941 13.102 19.094 1 98.62 31 ILE B C 1
ATOM 2427 O O . ILE B 1 31 ? -2.773 12.711 19.156 1 98.62 31 ILE B O 1
ATOM 2431 N N . VAL B 1 32 ? -4.738 12.773 18.109 1 98.88 32 VAL B N 1
ATOM 2432 C CA . VAL B 1 32 ? -4.246 12.109 16.906 1 98.88 32 VAL B CA 1
ATOM 2433 C C . VAL B 1 32 ? -4.203 13.094 15.742 1 98.88 32 VAL B C 1
ATOM 2435 O O . VAL B 1 32 ? -5.176 13.805 15.484 1 98.88 32 VAL B O 1
ATOM 2438 N N . ILE B 1 33 ? -3.084 13.195 15.109 1 98.94 33 ILE B N 1
ATOM 2439 C CA . ILE B 1 33 ? -2.932 14.078 13.961 1 98.94 33 ILE B CA 1
ATOM 2440 C C . ILE B 1 33 ? -2.807 13.25 12.688 1 98.94 33 ILE B C 1
ATOM 2442 O O . ILE B 1 33 ? -1.909 12.414 12.57 1 98.94 33 ILE B O 1
ATOM 2446 N N . ASP B 1 34 ? -3.684 13.43 11.719 1 98.88 34 ASP B N 1
ATOM 2447 C CA . ASP B 1 34 ? -3.654 12.875 10.367 1 98.88 34 ASP B CA 1
ATOM 2448 C C . ASP B 1 34 ? -3.539 11.352 10.398 1 98.88 34 ASP B C 1
ATOM 2450 O O . ASP B 1 34 ? -2.621 10.781 9.805 1 98.88 34 ASP B O 1
ATOM 2454 N N . PRO B 1 35 ? -4.508 10.648 11.008 1 98.38 35 PRO B N 1
ATOM 2455 C CA . PRO B 1 35 ? -4.41 9.188 11.016 1 98.38 35 PRO B CA 1
ATOM 2456 C C . PRO B 1 35 ? -4.473 8.586 9.617 1 98.38 35 PRO B C 1
ATOM 2458 O O . PRO B 1 35 ? -5.379 8.906 8.844 1 98.38 35 PRO B O 1
ATOM 2461 N N . THR B 1 36 ? -3.641 7.777 9.273 1 95.19 36 THR B N 1
ATOM 2462 C CA . THR B 1 36 ? -3.512 7.156 7.957 1 95.19 36 THR B CA 1
ATOM 2463 C C . THR B 1 36 ? -2.619 5.922 8.031 1 95.19 36 THR B C 1
ATOM 2465 O O . THR B 1 36 ? -1.97 5.676 9.047 1 95.19 36 THR B O 1
ATOM 2468 N N . TRP B 1 37 ? -2.412 5.141 6.918 1 95.75 37 TRP B N 1
ATOM 2469 C CA . TRP B 1 37 ? -2.994 5.102 5.578 1 95.75 37 TRP B CA 1
ATOM 2470 C C . TRP B 1 37 ? -3.729 3.783 5.348 1 95.75 37 TRP B C 1
ATOM 2472 O O . TRP B 1 37 ? -4.945 3.771 5.156 1 95.75 37 TRP B O 1
ATOM 2482 N N . LEU B 1 38 ? -2.988 2.717 5.461 1 97.75 38 LEU B N 1
ATOM 2483 C CA . LEU B 1 38 ? -3.557 1.399 5.203 1 97.75 38 LEU B CA 1
ATOM 2484 C C . LEU B 1 38 ? -4.449 0.954 6.355 1 97.75 38 LEU B C 1
ATOM 2486 O O . LEU B 1 38 ? -4.23 1.35 7.5 1 97.75 38 LEU B O 1
ATOM 2490 N N . PRO B 1 39 ? -5.438 0.14 6.129 1 97.12 39 PRO B N 1
ATOM 2491 C CA . PRO B 1 39 ? -6.406 -0.241 7.16 1 97.12 39 PRO B CA 1
ATOM 2492 C C . PRO B 1 39 ? -5.742 -0.772 8.43 1 97.12 39 PRO B C 1
ATOM 2494 O O . PRO B 1 39 ? -6.117 -0.384 9.539 1 97.12 39 PRO B O 1
ATOM 2497 N N . GLU B 1 40 ? -4.727 -1.599 8.297 1 96.31 40 GLU B N 1
ATOM 2498 C CA . GLU B 1 40 ? -4.062 -2.145 9.477 1 96.31 40 GLU B CA 1
ATOM 2499 C C . GLU B 1 40 ? -3.266 -1.07 10.211 1 96.31 40 GLU B C 1
ATOM 2501 O O . GLU B 1 40 ? -3.127 -1.118 11.43 1 96.31 40 GLU B O 1
ATOM 2506 N N . GLU B 1 41 ? -2.672 -0.108 9.508 1 97.62 41 GLU B N 1
ATOM 2507 C CA . GLU B 1 41 ? -1.966 1.009 10.125 1 97.62 41 GLU B CA 1
ATOM 2508 C C . GLU B 1 41 ? -2.916 1.873 10.953 1 97.62 41 GLU B C 1
ATOM 2510 O O . GLU B 1 41 ? -2.615 2.221 12.094 1 97.62 41 GLU B O 1
ATOM 2515 N N . ILE B 1 42 ? -4.07 2.148 10.375 1 98.19 42 ILE B N 1
ATOM 2516 C CA . ILE B 1 42 ? -5.086 2.941 11.055 1 98.19 42 ILE B CA 1
ATOM 2517 C C . ILE B 1 42 ? -5.586 2.188 12.289 1 98.19 42 ILE B C 1
ATOM 2519 O O . ILE B 1 42 ? -5.754 2.777 13.359 1 98.19 42 ILE B O 1
ATOM 2523 N N . ALA B 1 43 ? -5.77 0.899 12.133 1 97.75 43 ALA B N 1
ATOM 2524 C CA . ALA B 1 43 ? -6.207 0.073 13.25 1 97.75 43 ALA B CA 1
ATOM 2525 C C . ALA B 1 43 ? -5.184 0.094 14.383 1 97.75 43 ALA B C 1
ATOM 2527 O O . ALA B 1 43 ? -5.551 0.089 15.562 1 97.75 43 ALA B O 1
ATOM 2528 N N . THR B 1 44 ? -3.93 0.067 13.984 1 97.62 44 THR B N 1
ATOM 2529 C CA . THR B 1 44 ? -2.863 0.121 14.984 1 97.62 44 THR B CA 1
ATOM 2530 C C . THR B 1 44 ? -2.918 1.43 15.766 1 97.62 44 THR B C 1
ATOM 2532 O O . THR B 1 44 ? -2.809 1.43 16.984 1 97.62 44 THR B O 1
ATOM 2535 N N . ILE B 1 45 ? -3.104 2.531 15.094 1 98.25 45 ILE B N 1
ATOM 2536 C CA . ILE B 1 45 ? -3.213 3.83 15.75 1 98.25 45 ILE B CA 1
ATOM 2537 C C . ILE B 1 45 ? -4.422 3.842 16.672 1 98.25 45 ILE B C 1
ATOM 2539 O O . ILE B 1 45 ? -4.328 4.277 17.828 1 98.25 45 ILE B O 1
ATOM 2543 N N . ARG B 1 46 ? -5.531 3.303 16.172 1 98.38 46 ARG B N 1
ATOM 2544 C CA . ARG B 1 46 ? -6.754 3.252 16.969 1 98.38 46 ARG B CA 1
ATOM 2545 C C . ARG B 1 46 ? -6.555 2.402 18.219 1 98.38 46 ARG B C 1
ATOM 2547 O O . ARG B 1 46 ? -7.012 2.77 19.312 1 98.38 46 ARG B O 1
ATOM 2554 N N . ARG B 1 47 ? -5.926 1.271 18.078 1 97.75 47 ARG B N 1
ATOM 2555 C CA . ARG B 1 47 ? -5.652 0.398 19.219 1 97.75 47 ARG B CA 1
ATOM 2556 C C . ARG B 1 47 ? -4.797 1.107 20.25 1 97.75 47 ARG B C 1
ATOM 2558 O O . ARG B 1 47 ? -5.043 0.986 21.453 1 97.75 47 ARG B O 1
ATOM 2565 N N . ASP B 1 48 ? -3.768 1.802 19.797 1 97.38 48 ASP B N 1
ATOM 2566 C CA . ASP B 1 48 ? -2.91 2.551 20.703 1 97.38 48 ASP B CA 1
ATOM 2567 C C . ASP B 1 48 ? -3.707 3.611 21.469 1 97.38 48 ASP B C 1
ATOM 2569 O O . ASP B 1 48 ? -3.465 3.85 22.656 1 97.38 48 ASP B O 1
ATOM 2573 N N . VAL B 1 49 ? -4.625 4.234 20.766 1 97.94 49 VAL B N 1
ATOM 2574 C CA . VAL B 1 49 ? -5.496 5.227 21.391 1 97.94 49 VAL B CA 1
ATOM 2575 C C . VAL B 1 49 ? -6.34 4.566 22.484 1 97.94 49 VAL B C 1
ATOM 2577 O O . VAL B 1 49 ? -6.41 5.062 23.609 1 97.94 49 VAL B O 1
ATOM 2580 N N . GLU B 1 50 ? -6.922 3.428 22.203 1 97.5 50 GLU B N 1
ATOM 2581 C CA . GLU B 1 50 ? -7.809 2.746 23.141 1 97.5 50 GLU B CA 1
ATOM 2582 C C . GLU B 1 50 ? -7.055 2.291 24.375 1 97.5 50 GLU B C 1
ATOM 2584 O O . GLU B 1 50 ? -7.582 2.357 25.5 1 97.5 50 GLU B O 1
ATOM 2589 N N . LEU B 1 51 ? -5.883 1.874 24.125 1 96.12 51 LEU B N 1
ATOM 2590 C CA . LEU B 1 51 ? -5.062 1.384 25.234 1 96.12 51 LEU B CA 1
ATOM 2591 C C . LEU B 1 51 ? -4.707 2.516 26.188 1 96.12 51 LEU B C 1
ATOM 2593 O O . LEU B 1 51 ? -4.492 2.283 27.391 1 96.12 51 LEU B O 1
ATOM 2597 N N . ARG B 1 52 ? -4.777 3.779 25.672 1 95.06 52 ARG B N 1
ATOM 2598 C CA . ARG B 1 52 ? -4.293 4.91 26.453 1 95.06 52 ARG B CA 1
ATOM 2599 C C . ARG B 1 52 ? -5.445 5.824 26.859 1 95.06 52 ARG B C 1
ATOM 2601 O O . ARG B 1 52 ? -5.25 6.777 27.625 1 95.06 52 ARG B O 1
ATOM 2608 N N . ARG B 1 53 ? -6.562 5.633 26.375 1 93.81 53 ARG B N 1
ATOM 2609 C CA . ARG B 1 53 ? -7.688 6.555 26.516 1 93.81 53 ARG B CA 1
ATOM 2610 C C . ARG B 1 53 ? -8.016 6.797 27.984 1 93.81 53 ARG B C 1
ATOM 2612 O O . ARG B 1 53 ? -8.086 7.945 28.422 1 93.81 53 ARG B O 1
ATOM 2619 N N . ARG B 1 54 ? -8.039 5.805 28.844 1 91.81 54 ARG B N 1
ATOM 2620 C CA . ARG B 1 54 ? -8.266 5.871 30.281 1 91.81 54 ARG B CA 1
ATOM 2621 C C . ARG B 1 54 ? -9.102 7.094 30.656 1 91.81 54 ARG B C 1
ATOM 2623 O O . ARG B 1 54 ? -8.703 7.883 31.516 1 91.81 54 ARG B O 1
ATOM 2630 N N . GLY B 1 55 ? -10.211 7.426 29.953 1 93.12 55 GLY B N 1
ATOM 2631 C CA . GLY B 1 55 ? -11.109 8.523 30.281 1 93.12 55 GLY B CA 1
ATOM 2632 C C . GLY B 1 55 ? -10.695 9.844 29.656 1 93.12 55 GLY B C 1
ATOM 2633 O O . GLY B 1 55 ? -11.422 10.836 29.75 1 93.12 55 GLY B O 1
ATOM 2634 N N . LYS B 1 56 ? -9.641 9.945 28.984 1 96.69 56 LYS B N 1
ATOM 2635 C CA . LYS B 1 56 ? -9.156 11.156 28.328 1 96.69 56 LYS B CA 1
ATOM 2636 C C . LYS B 1 56 ? -10.031 11.508 27.125 1 96.69 56 LYS B C 1
ATOM 2638 O O . LYS B 1 56 ? -10.555 10.625 26.453 1 96.69 56 LYS B O 1
ATOM 2643 N N . LYS B 1 57 ? -10.141 12.789 26.938 1 98 57 LYS B N 1
ATOM 2644 C CA . LYS B 1 57 ? -10.828 13.25 25.719 1 98 57 LYS B CA 1
ATOM 2645 C C . LYS B 1 57 ? -9.977 12.984 24.484 1 98 57 LYS B C 1
ATOM 2647 O O . LYS B 1 57 ? -8.758 13.164 24.5 1 98 57 LYS B O 1
ATOM 2652 N N . LEU B 1 58 ? -10.656 12.531 23.422 1 98.69 58 LEU B N 1
ATOM 2653 C CA . LEU B 1 58 ? -9.961 12.242 22.172 1 98.69 58 LEU B CA 1
ATOM 2654 C C . LEU B 1 58 ? -10.188 13.352 21.141 1 98.69 58 LEU B C 1
ATOM 2656 O O . LEU B 1 58 ? -11.328 13.719 20.875 1 98.69 58 LEU B O 1
ATOM 2660 N N . TYR B 1 59 ? -9.078 13.914 20.641 1 98.81 59 TYR B N 1
ATOM 2661 C CA . TYR B 1 59 ? -9.102 14.859 19.547 1 98.81 59 TYR B CA 1
ATOM 2662 C C . TYR B 1 59 ? -8.422 14.273 18.312 1 98.81 59 TYR B C 1
ATOM 2664 O O . TYR B 1 59 ? -7.438 13.547 18.422 1 98.81 59 TYR B O 1
ATOM 2672 N N . VAL B 1 60 ? -8.984 14.547 17.141 1 98.94 60 VAL B N 1
ATOM 2673 C CA . VAL B 1 60 ? -8.289 14.32 15.875 1 98.94 60 VAL B CA 1
ATOM 2674 C C . VAL B 1 60 ? -8.094 15.648 15.148 1 98.94 60 VAL B C 1
ATOM 2676 O O . VAL B 1 60 ? -9.047 16.422 14.992 1 98.94 60 VAL B O 1
ATOM 2679 N N . ILE B 1 61 ? -6.887 15.953 14.812 1 98.94 61 ILE B N 1
ATOM 2680 C CA . ILE B 1 61 ? -6.559 17.172 14.086 1 98.94 61 ILE B CA 1
ATOM 2681 C C . ILE B 1 61 ? -6.117 16.828 12.664 1 98.94 61 ILE B C 1
ATOM 2683 O O . ILE B 1 61 ? -5.281 15.938 12.469 1 98.94 61 ILE B O 1
ATOM 2687 N N . TYR B 1 62 ? -6.691 17.438 11.672 1 98.94 62 TYR B N 1
ATOM 2688 C CA . TYR B 1 62 ? -6.266 17.297 10.289 1 98.94 62 TYR B CA 1
ATOM 2689 C C . TYR B 1 62 ? -5.504 18.531 9.82 1 98.94 62 TYR B C 1
ATOM 2691 O O . TYR B 1 62 ? -6.023 19.641 9.867 1 98.94 62 TYR B O 1
ATOM 2699 N N . THR B 1 63 ? -4.32 18.297 9.352 1 98.94 63 THR B N 1
ATOM 2700 C CA . THR B 1 63 ? -3.496 19.406 8.883 1 98.94 63 THR B CA 1
ATOM 2701 C C . THR B 1 63 ? -4.051 19.984 7.586 1 98.94 63 THR B C 1
ATOM 2703 O O . THR B 1 63 ? -4.031 21.203 7.383 1 98.94 63 THR B O 1
ATOM 2706 N N . HIS B 1 64 ? -4.461 19.078 6.648 1 98.81 64 HIS B N 1
ATOM 2707 C CA . HIS B 1 64 ? -5.078 19.5 5.402 1 98.81 64 HIS B CA 1
ATOM 2708 C C . HIS B 1 64 ? -5.863 18.359 4.754 1 98.81 64 HIS B C 1
ATOM 2710 O O . HIS B 1 64 ? -5.895 17.25 5.277 1 98.81 64 HIS B O 1
ATOM 2716 N N . GLN B 1 65 ? -6.504 18.625 3.594 1 98.25 65 GLN B N 1
ATOM 2717 C CA . GLN B 1 65 ? -7.562 17.719 3.17 1 98.25 65 GLN B CA 1
ATOM 2718 C C . GLN B 1 65 ? -7.039 16.688 2.172 1 98.25 65 GLN B C 1
ATOM 2720 O O . GLN B 1 65 ? -7.812 15.922 1.603 1 98.25 65 GLN B O 1
ATOM 2725 N N . HIS B 1 66 ? -5.719 16.703 1.827 1 98.56 66 HIS B N 1
ATOM 2726 C CA . HIS B 1 66 ? -5.234 15.609 0.98 1 98.56 66 HIS B CA 1
ATOM 2727 C C . HIS B 1 66 ? -5.676 14.258 1.517 1 98.56 66 HIS B C 1
ATOM 2729 O O . HIS B 1 66 ? -5.676 14.031 2.73 1 98.56 66 HIS B O 1
ATOM 2735 N N . TYR B 1 67 ? -5.953 13.336 0.63 1 98.12 67 TYR B N 1
ATOM 2736 C CA . TYR B 1 67 ? -6.574 12.062 0.987 1 98.12 67 TYR B CA 1
ATOM 2737 C C . TYR B 1 67 ? -5.699 11.289 1.964 1 98.12 67 TYR B C 1
ATOM 2739 O O . TYR B 1 67 ? -6.211 10.609 2.861 1 98.12 67 TYR B O 1
ATOM 2747 N N . ASP B 1 68 ? -4.379 11.359 1.786 1 98.12 68 ASP B N 1
ATOM 2748 C CA . ASP B 1 68 ? -3.49 10.555 2.611 1 98.12 68 ASP B CA 1
ATOM 2749 C C . ASP B 1 68 ? -3.35 11.141 4.012 1 98.12 68 ASP B C 1
ATOM 2751 O O . ASP B 1 68 ? -2.684 10.562 4.875 1 98.12 68 ASP B O 1
ATOM 2755 N N . HIS B 1 69 ? -4.062 12.203 4.336 1 98.62 69 HIS B N 1
ATOM 2756 C CA . HIS B 1 69 ? -4.066 12.766 5.676 1 98.62 69 HIS B CA 1
ATOM 2757 C C . HIS B 1 69 ? -5.445 12.664 6.316 1 98.62 69 HIS B C 1
ATOM 2759 O O . HIS B 1 69 ? -5.605 12.922 7.512 1 98.62 69 HIS B O 1
ATOM 2765 N N . ILE B 1 70 ? -6.465 12.25 5.531 1 98.25 70 ILE B N 1
ATOM 2766 C CA . ILE B 1 70 ? -7.801 12.305 6.117 1 98.25 70 ILE B CA 1
ATOM 2767 C C . ILE B 1 70 ? -8.445 10.922 6.07 1 98.25 70 ILE B C 1
ATOM 2769 O O . ILE B 1 70 ? -9.492 10.703 6.676 1 98.25 70 ILE B O 1
ATOM 2773 N N . ILE B 1 71 ? -7.859 9.945 5.441 1 97.06 71 ILE B N 1
ATOM 2774 C CA . ILE B 1 71 ? -8.539 8.703 5.094 1 97.06 71 ILE B CA 1
ATOM 2775 C C . ILE B 1 71 ? -8.734 7.848 6.344 1 97.06 71 ILE B C 1
ATOM 2777 O O . ILE B 1 71 ? -9.484 6.871 6.328 1 97.06 71 ILE B O 1
ATOM 2781 N N . GLY B 1 72 ? -8.062 8.133 7.445 1 98 72 GLY B N 1
ATOM 2782 C CA . GLY B 1 72 ? -8.273 7.398 8.688 1 98 72 GLY B CA 1
ATOM 2783 C C . GLY B 1 72 ? -9.469 7.898 9.477 1 98 72 GLY B C 1
ATOM 2784 O O . GLY B 1 72 ? -9.781 7.363 10.539 1 98 72 GLY B O 1
ATOM 2785 N N . ALA B 1 73 ? -10.203 8.867 8.969 1 97.81 73 ALA B N 1
ATOM 2786 C CA . ALA B 1 73 ? -11.289 9.539 9.68 1 97.81 73 ALA B CA 1
ATOM 2787 C C . ALA B 1 73 ? -12.32 8.539 10.188 1 97.81 73 ALA B C 1
ATOM 2789 O O . ALA B 1 73 ? -12.852 8.688 11.289 1 97.81 73 ALA B O 1
ATOM 2790 N N . TYR B 1 74 ? -12.594 7.504 9.438 1 97.94 74 TYR B N 1
ATOM 2791 C CA . TYR B 1 74 ? -13.656 6.551 9.75 1 97.94 74 TYR B CA 1
ATOM 2792 C C . TYR B 1 74 ? -13.367 5.82 11.055 1 97.94 74 TYR B C 1
ATOM 2794 O O . TYR B 1 74 ? -14.281 5.305 11.703 1 97.94 74 TYR B O 1
ATOM 2802 N N . ALA B 1 75 ? -12.148 5.781 11.484 1 98.38 75 ALA B N 1
ATOM 2803 C CA . ALA B 1 75 ? -11.75 4.957 12.617 1 98.38 75 ALA B CA 1
ATOM 2804 C C . ALA B 1 75 ? -11.891 5.73 13.93 1 98.38 75 ALA B C 1
ATOM 2806 O O . ALA B 1 75 ? -11.695 5.172 15.008 1 98.38 75 ALA B O 1
ATOM 2807 N N . PHE B 1 76 ? -12.273 7.004 13.883 1 98.25 76 PHE B N 1
ATOM 2808 C CA . PHE B 1 76 ? -12.328 7.836 15.086 1 98.25 76 PHE B CA 1
ATOM 2809 C C . PHE B 1 76 ? -13.656 8.578 15.172 1 98.25 76 PHE B C 1
ATOM 2811 O O . PHE B 1 76 ? -13.688 9.805 15.281 1 98.25 76 PHE B O 1
ATOM 2818 N N . PRO B 1 77 ? -14.727 7.828 15.219 1 96.62 77 PRO B N 1
ATOM 2819 C CA . PRO B 1 77 ? -16.047 8.453 15.188 1 96.62 77 PRO B CA 1
ATOM 2820 C C . PRO B 1 77 ? -16.359 9.242 16.453 1 96.62 77 PRO B C 1
ATOM 2822 O O . PRO B 1 77 ? -17.219 10.133 16.438 1 96.62 77 PRO B O 1
ATOM 2825 N N . ASP B 1 78 ? -15.719 8.969 17.5 1 97.12 78 ASP B N 1
ATOM 2826 C CA . ASP B 1 78 ? -16.047 9.578 18.797 1 97.12 78 ASP B CA 1
ATOM 2827 C C . ASP B 1 78 ? -15.117 10.75 19.094 1 97.12 78 ASP B C 1
ATOM 2829 O O . ASP B 1 78 ? -15.188 11.352 20.172 1 97.12 78 ASP B O 1
ATOM 2833 N N . ALA B 1 79 ? -14.242 11.109 18.203 1 98.38 79 ALA B N 1
ATOM 2834 C CA . ALA B 1 79 ? -13.258 12.164 18.453 1 98.38 79 ALA B CA 1
ATOM 2835 C C . ALA B 1 79 ? -13.844 13.539 18.172 1 98.38 79 ALA B C 1
ATOM 2837 O O . ALA B 1 79 ? -14.719 13.68 17.312 1 98.38 79 ALA B O 1
ATOM 2838 N N . THR B 1 80 ? -13.406 14.547 18.953 1 98.75 80 THR B N 1
ATOM 2839 C CA . THR B 1 80 ? -13.586 15.938 18.547 1 98.75 80 THR B CA 1
ATOM 2840 C C . THR B 1 80 ? -12.594 16.312 17.438 1 98.75 80 THR B C 1
ATOM 2842 O O . THR B 1 80 ? -11.383 16.219 17.625 1 98.75 80 THR B O 1
ATOM 2845 N N . VAL B 1 81 ? -13.117 16.75 16.328 1 98.88 81 VAL B N 1
ATOM 2846 C CA . VAL B 1 81 ? -12.289 16.953 15.148 1 98.88 81 VAL B CA 1
ATOM 2847 C C . VAL B 1 81 ? -11.953 18.438 15.008 1 98.88 81 VAL B C 1
ATOM 2849 O O . VAL B 1 81 ? -12.828 19.297 15.141 1 98.88 81 VAL B O 1
ATOM 2852 N N . ILE B 1 82 ? -10.688 18.781 14.75 1 98.94 82 ILE B N 1
ATOM 2853 C CA . ILE B 1 82 ? -10.203 20.141 14.57 1 98.94 82 ILE B CA 1
ATOM 2854 C C . ILE B 1 82 ? -9.523 20.281 13.211 1 98.94 82 ILE B C 1
ATOM 2856 O O . ILE B 1 82 ? -8.734 19.406 12.812 1 98.94 82 ILE B O 1
ATOM 2860 N N . ALA B 1 83 ? -9.828 21.266 12.477 1 98.94 83 ALA B N 1
ATOM 2861 C CA . ALA B 1 83 ? -9.188 21.609 11.211 1 98.94 83 ALA B CA 1
ATOM 2862 C C . ALA B 1 83 ? -9.359 23.094 10.883 1 98.94 83 ALA B C 1
ATOM 2864 O O . ALA B 1 83 ? -10 23.828 11.641 1 98.94 83 ALA B O 1
ATOM 2865 N N . SER B 1 84 ? -8.75 23.531 9.852 1 98.88 84 SER B N 1
ATOM 2866 C CA . SER B 1 84 ? -8.867 24.938 9.461 1 98.88 84 SER B CA 1
ATOM 2867 C C . SER B 1 84 ? -10.266 25.25 8.945 1 98.88 84 SER B C 1
ATOM 2869 O O . SER B 1 84 ? -10.984 24.344 8.5 1 98.88 84 SER B O 1
ATOM 2871 N N . GLN B 1 85 ? -10.625 26.5 9.016 1 98.69 85 GLN B N 1
ATOM 2872 C CA . GLN B 1 85 ? -11.875 26.938 8.398 1 98.69 85 GLN B CA 1
ATOM 2873 C C . GLN B 1 85 ? -11.898 26.609 6.914 1 98.69 85 GLN B C 1
ATOM 2875 O O . GLN B 1 85 ? -12.93 26.188 6.383 1 98.69 85 GLN B O 1
ATOM 2880 N N . ALA B 1 86 ? -10.812 26.75 6.23 1 98.62 86 ALA B N 1
ATOM 2881 C CA . ALA B 1 86 ? -10.711 26.453 4.805 1 98.62 86 ALA B CA 1
ATOM 2882 C C . ALA B 1 86 ? -10.992 24.969 4.539 1 98.62 86 ALA B C 1
ATOM 2884 O O . ALA B 1 86 ? -11.555 24.625 3.5 1 98.62 86 ALA B O 1
ATOM 2885 N N . PHE B 1 87 ? -10.602 24.141 5.453 1 98.69 87 PHE B N 1
ATOM 2886 C CA . PHE B 1 87 ? -10.867 22.703 5.355 1 98.69 87 PHE B CA 1
ATOM 2887 C C . PHE B 1 87 ? -12.359 22.438 5.211 1 98.69 87 PHE B C 1
ATOM 2889 O O . PHE B 1 87 ? -12.773 21.594 4.414 1 98.69 87 PHE B O 1
ATOM 2896 N N . VAL B 1 88 ? -13.156 23.141 5.957 1 98.06 88 VAL B N 1
ATOM 2897 C CA . VAL B 1 88 ? -14.602 22.984 5.969 1 98.06 88 VAL B CA 1
ATOM 2898 C C . VAL B 1 88 ? -15.195 23.531 4.676 1 98.06 88 VAL B C 1
ATOM 2900 O O . VAL B 1 88 ? -16.109 22.938 4.094 1 98.06 88 VAL B O 1
ATOM 2903 N N . GLU B 1 89 ? -14.625 24.562 4.191 1 98 89 GLU B N 1
ATOM 2904 C CA . GLU B 1 89 ? -15.227 25.344 3.113 1 98 89 GLU B CA 1
ATOM 2905 C C . GLU B 1 89 ? -14.812 24.797 1.746 1 98 89 GLU B C 1
ATOM 2907 O O . GLU B 1 89 ? -15.445 25.109 0.733 1 98 89 GLU B O 1
ATOM 2912 N N . THR B 1 90 ? -13.805 24.078 1.701 1 97.94 90 THR B N 1
ATOM 2913 C CA . THR B 1 90 ? -13.242 23.641 0.425 1 97.94 90 THR B CA 1
ATOM 2914 C C . THR B 1 90 ? -13.781 22.266 0.034 1 97.94 90 THR B C 1
ATOM 2916 O O . THR B 1 90 ? -13.852 21.359 0.867 1 97.94 90 THR B O 1
ATOM 2919 N N . ASP B 1 91 ? -14.125 22.094 -1.245 1 97.5 91 ASP B N 1
ATOM 2920 C CA . ASP B 1 91 ? -14.602 20.828 -1.799 1 97.5 91 ASP B CA 1
ATOM 2921 C C . ASP B 1 91 ? -13.484 19.781 -1.809 1 97.5 91 ASP B C 1
ATOM 2923 O O . ASP B 1 91 ? -12.352 20.078 -2.197 1 97.5 91 ASP B O 1
ATOM 2927 N N . ALA B 1 92 ? -13.805 18.578 -1.305 1 96.75 92 ALA B N 1
ATOM 2928 C CA . ALA B 1 92 ? -12.797 17.531 -1.195 1 96.75 92 ALA B CA 1
ATOM 2929 C C . ALA B 1 92 ? -13.039 16.422 -2.225 1 96.75 92 ALA B C 1
ATOM 2931 O O . ALA B 1 92 ? -12.398 15.375 -2.176 1 96.75 92 ALA B O 1
ATOM 2932 N N . SER B 1 93 ? -13.93 16.578 -3.162 1 97.25 93 SER B N 1
ATOM 2933 C CA . SER B 1 93 ? -14.375 15.523 -4.074 1 97.25 93 SER B CA 1
ATOM 2934 C C . SER B 1 93 ? -13.203 14.945 -4.859 1 97.25 93 SER B C 1
ATOM 2936 O O . SER B 1 93 ? -13.125 13.727 -5.047 1 97.25 93 SER B O 1
ATOM 2938 N N . SER B 1 94 ? -12.352 15.836 -5.34 1 96.88 94 SER B N 1
ATOM 2939 C CA . SER B 1 94 ? -11.211 15.367 -6.117 1 96.88 94 SER B CA 1
ATOM 2940 C C . SER B 1 94 ? -10.328 14.438 -5.297 1 96.88 94 SER B C 1
ATOM 2942 O O . SER B 1 94 ? -9.844 13.422 -5.8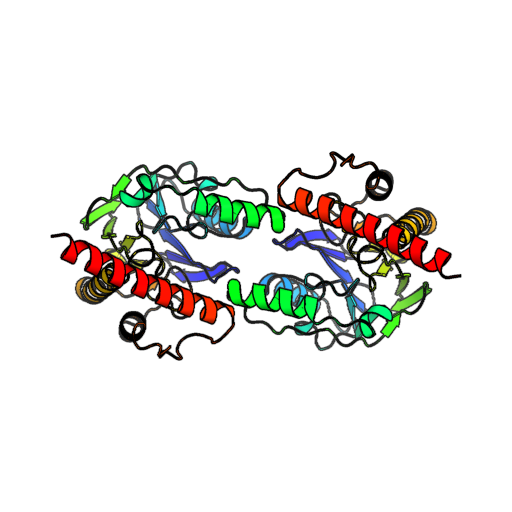05 1 96.88 94 SER B O 1
ATOM 2944 N N . GLN B 1 95 ? -10.086 14.797 -4.051 1 97 95 GLN B N 1
ATOM 2945 C CA . GLN B 1 95 ? -9.289 13.969 -3.156 1 97 95 GLN B CA 1
ATOM 2946 C C . GLN B 1 95 ? -9.969 12.633 -2.871 1 97 95 GLN B C 1
ATOM 2948 O O . GLN B 1 95 ? -9.328 11.586 -2.879 1 97 95 GLN B O 1
ATOM 2953 N N . LEU B 1 96 ? -11.234 12.664 -2.627 1 97.75 96 LEU B N 1
ATOM 2954 C CA . LEU B 1 96 ? -12 11.461 -2.32 1 97.75 96 LEU B CA 1
ATOM 2955 C C . LEU B 1 96 ? -12.062 10.531 -3.527 1 97.75 96 LEU B C 1
ATOM 2957 O O . LEU B 1 96 ? -12.008 9.312 -3.379 1 97.75 96 LEU B O 1
ATOM 2961 N N . ASP B 1 97 ? -12.188 11.109 -4.711 1 97.62 97 ASP B N 1
ATOM 2962 C CA . ASP B 1 97 ? -12.172 10.312 -5.938 1 97.62 97 ASP B CA 1
ATOM 2963 C C . ASP B 1 97 ? -10.828 9.609 -6.121 1 97.62 97 ASP B C 1
ATOM 2965 O O . ASP B 1 97 ? -10.773 8.461 -6.559 1 97.62 97 ASP B O 1
ATOM 2969 N N . GLU B 1 98 ? -9.797 10.336 -5.812 1 97.19 98 GLU B N 1
ATOM 2970 C CA . GLU B 1 98 ? -8.453 9.773 -5.961 1 97.19 98 GLU B CA 1
ATOM 2971 C C . GLU B 1 98 ? -8.266 8.562 -5.055 1 97.19 98 GLU B C 1
ATOM 2973 O O . GLU B 1 98 ? -7.762 7.523 -5.496 1 97.19 98 GLU B O 1
ATOM 2978 N N . ILE B 1 99 ? -8.672 8.68 -3.803 1 97.81 99 ILE B N 1
ATOM 2979 C CA . ILE B 1 99 ? -8.477 7.559 -2.883 1 97.81 99 ILE B CA 1
ATOM 2980 C C . ILE B 1 99 ? -9.461 6.441 -3.223 1 97.81 99 ILE B C 1
ATOM 2982 O O . ILE B 1 99 ? -9.141 5.258 -3.068 1 97.81 99 ILE B O 1
ATOM 2986 N N . GLN B 1 100 ? -10.633 6.754 -3.68 1 97.5 100 GLN B N 1
ATOM 2987 C CA . GLN B 1 100 ? -11.562 5.727 -4.133 1 97.5 100 GLN B CA 1
ATOM 2988 C C . GLN B 1 100 ? -10.945 4.875 -5.238 1 97.5 100 GLN B C 1
ATOM 2990 O O . GLN B 1 100 ? -11.055 3.646 -5.211 1 97.5 100 GLN B O 1
ATOM 2995 N N . SER B 1 101 ? -10.375 5.52 -6.266 1 97.62 101 SER B N 1
ATOM 2996 C CA . SER B 1 101 ? -9.711 4.809 -7.355 1 97.62 101 SER B CA 1
ATOM 2997 C C . SER B 1 101 ? -8.609 3.893 -6.828 1 97.62 101 SER B C 1
ATOM 2999 O O . SER B 1 101 ? -8.469 2.754 -7.281 1 97.62 101 SER B O 1
ATOM 3001 N N . PHE B 1 102 ? -7.859 4.41 -5.898 1 98.19 102 PHE B N 1
ATOM 3002 C CA . PHE B 1 102 ? -6.812 3.611 -5.277 1 98.19 102 PHE B CA 1
ATOM 3003 C C . PHE B 1 102 ? -7.406 2.404 -4.559 1 98.19 102 PHE B C 1
ATOM 3005 O O . PHE B 1 102 ? -6.93 1.279 -4.727 1 98.19 102 PHE B O 1
ATOM 3012 N N . TYR B 1 103 ? -8.398 2.646 -3.693 1 97.56 103 TYR B N 1
ATOM 3013 C CA . TYR B 1 103 ? -9.031 1.573 -2.939 1 97.56 103 TYR B CA 1
ATOM 3014 C C . TYR B 1 103 ? -9.586 0.502 -3.873 1 97.56 103 TYR B C 1
ATOM 3016 O O . TYR B 1 103 ? -9.43 -0.694 -3.613 1 97.56 103 TYR B O 1
ATOM 3024 N N . GLU B 1 104 ? -10.234 0.901 -4.93 1 96.44 104 GLU B N 1
ATOM 3025 C CA . GLU B 1 104 ? -10.789 -0.044 -5.898 1 96.44 104 GLU B CA 1
ATOM 3026 C C . GLU B 1 104 ? -9.68 -0.863 -6.562 1 96.44 104 GLU B C 1
ATOM 3028 O O . GLU B 1 104 ? -9.797 -2.084 -6.68 1 96.44 104 GLU B O 1
ATOM 3033 N N . GLN B 1 105 ? -8.609 -0.225 -6.957 1 96.5 105 GLN B N 1
ATOM 3034 C CA . GLN B 1 105 ? -7.516 -0.877 -7.672 1 96.5 105 GLN B CA 1
ATOM 3035 C C . GLN B 1 105 ? -6.777 -1.863 -6.77 1 96.5 105 GLN B C 1
ATOM 3037 O O . GLN B 1 105 ? -6.312 -2.906 -7.23 1 96.5 105 GLN B O 1
ATOM 3042 N N . TYR B 1 106 ? -6.711 -1.562 -5.477 1 97.5 106 TYR B N 1
ATOM 3043 C CA . TYR B 1 106 ? -5.883 -2.363 -4.582 1 97.5 106 TYR B CA 1
ATOM 3044 C C . TYR B 1 106 ? -6.742 -3.152 -3.604 1 97.5 106 TYR B C 1
ATOM 3046 O O . TYR B 1 106 ? -6.242 -3.65 -2.59 1 97.5 106 TYR B O 1
ATOM 3054 N N . TYR B 1 107 ? -8.008 -3.232 -3.863 1 95.88 107 TYR B N 1
ATOM 3055 C CA . TYR B 1 107 ? -8.984 -4.078 -3.188 1 95.88 107 TYR B CA 1
ATOM 3056 C C . TYR B 1 107 ? -9.07 -3.736 -1.705 1 95.88 107 TYR B C 1
ATOM 3058 O O . TYR B 1 107 ? -9.055 -4.625 -0.852 1 95.88 107 TYR B O 1
ATOM 3066 N N . ILE B 1 108 ? -9.078 -2.475 -1.418 1 96.69 108 ILE B N 1
ATOM 3067 C CA . ILE B 1 108 ? -9.273 -1.993 -0.056 1 96.69 108 ILE B CA 1
ATOM 3068 C C . ILE B 1 108 ? -10.719 -1.519 0.117 1 96.69 108 ILE B C 1
ATOM 3070 O O . ILE B 1 108 ? -11.242 -0.789 -0.727 1 96.69 108 ILE B O 1
ATOM 3074 N N . ASP B 1 109 ? -11.367 -2.113 1.104 1 94.44 109 ASP B N 1
ATOM 3075 C CA . ASP B 1 109 ? -12.758 -1.773 1.376 1 94.44 109 ASP B CA 1
ATOM 3076 C C . ASP B 1 109 ? -12.898 -1.09 2.734 1 94.44 109 ASP B C 1
ATOM 3078 O O . ASP B 1 109 ? -13.102 -1.756 3.752 1 94.44 109 ASP B O 1
ATOM 3082 N N . ARG B 1 110 ? -12.805 0.169 2.787 1 97 110 ARG B N 1
ATOM 3083 C CA . ARG B 1 110 ? -12.977 1.018 3.961 1 97 110 ARG B CA 1
ATOM 3084 C C . ARG B 1 110 ? -13.75 2.283 3.611 1 97 110 ARG B C 1
ATOM 3086 O O . ARG B 1 110 ? -13.75 2.725 2.461 1 97 110 ARG B O 1
ATOM 3093 N N . PRO B 1 111 ? -14.453 2.893 4.559 1 97.06 111 PRO B N 1
ATOM 3094 C CA . PRO B 1 111 ? -15.188 4.121 4.27 1 97.06 111 PRO B CA 1
ATOM 3095 C C . PRO B 1 111 ? -14.281 5.27 3.838 1 97.06 111 PRO B C 1
ATOM 3097 O O . PRO B 1 111 ? -13.188 5.43 4.379 1 97.06 111 PRO B O 1
ATOM 3100 N N . ILE B 1 112 ? -14.719 5.93 2.85 1 96.12 112 ILE B N 1
ATOM 3101 C CA . ILE B 1 112 ? -14.094 7.156 2.371 1 96.12 112 ILE B CA 1
ATOM 3102 C C . ILE B 1 112 ? -14.977 8.352 2.695 1 96.12 112 ILE B C 1
ATOM 3104 O O . ILE B 1 112 ? -16.031 8.531 2.086 1 96.12 112 ILE B O 1
ATOM 3108 N N . ILE B 1 113 ? -14.492 9.18 3.602 1 95.56 113 ILE B N 1
ATOM 3109 C CA . ILE B 1 113 ? -15.344 10.281 4.031 1 95.56 113 ILE B CA 1
ATOM 3110 C C . ILE B 1 113 ? -14.5 11.523 4.273 1 95.56 113 ILE B C 1
ATOM 3112 O O . ILE B 1 113 ? -13.344 11.43 4.695 1 95.56 113 ILE B O 1
ATOM 3116 N N . LYS B 1 114 ? -14.953 12.703 3.971 1 96.5 114 LYS B N 1
ATOM 3117 C CA . LYS B 1 114 ? -14.414 13.938 4.527 1 96.5 114 LYS B CA 1
ATOM 3118 C C . LYS B 1 114 ? -14.852 14.125 5.977 1 96.5 114 LYS B C 1
ATOM 3120 O O . LYS B 1 114 ? -16.047 14.156 6.273 1 96.5 114 LYS B O 1
ATOM 3125 N N . PRO B 1 115 ? -13.93 14.219 6.848 1 97.38 115 PRO B N 1
ATOM 3126 C CA . PRO B 1 115 ? -14.344 14.32 8.25 1 97.38 115 PRO B CA 1
ATOM 3127 C C . PRO B 1 115 ? -15.133 15.594 8.531 1 97.38 115 PRO B C 1
ATOM 3129 O O . PRO B 1 115 ? -14.812 16.656 7.996 1 97.38 115 PRO B O 1
ATOM 3132 N N . ALA B 1 116 ? -16.188 15.445 9.352 1 97.38 116 ALA B N 1
ATOM 3133 C CA . ALA B 1 116 ? -16.875 16.625 9.875 1 97.38 116 ALA B CA 1
ATOM 3134 C C . ALA B 1 116 ? -16.047 17.312 10.953 1 97.38 116 ALA B C 1
ATOM 3136 O O . ALA B 1 116 ? -15.477 16.656 11.828 1 97.38 116 ALA B O 1
ATOM 3137 N N . VAL B 1 117 ? -16.016 18.609 10.867 1 98.75 117 VAL B N 1
ATOM 3138 C CA . VAL B 1 117 ? -15.141 19.359 11.758 1 98.75 117 VAL B CA 1
ATOM 3139 C C . VAL B 1 117 ? -15.961 19.969 12.891 1 98.75 117 VAL B C 1
ATOM 3141 O O . VAL B 1 117 ? -16.984 20.609 12.648 1 98.75 117 VAL B O 1
ATOM 3144 N N . ASP B 1 118 ? -15.508 19.797 14.094 1 98.75 118 ASP B N 1
ATOM 3145 C CA . ASP B 1 118 ? -16.172 20.312 15.273 1 98.75 118 ASP B CA 1
ATOM 3146 C C . ASP B 1 118 ? -15.633 21.688 15.648 1 98.75 118 ASP B C 1
ATOM 3148 O O . ASP B 1 118 ? -16.391 22.562 16.078 1 98.75 118 ASP B O 1
ATOM 3152 N N . ILE B 1 119 ? -14.367 21.875 15.617 1 98.75 119 ILE B N 1
ATOM 3153 C CA . ILE B 1 119 ? -13.688 23.125 15.938 1 98.75 119 ILE B CA 1
ATOM 3154 C C . ILE B 1 119 ? -12.922 23.625 14.711 1 98.75 119 ILE B C 1
ATOM 3156 O O . ILE B 1 119 ? -12.008 22.953 14.234 1 98.75 119 ILE B O 1
ATOM 3160 N N . MET B 1 120 ? -13.281 24.766 14.258 1 98.5 120 MET B N 1
ATOM 3161 C CA . MET B 1 120 ? -12.664 25.359 13.078 1 98.5 120 MET B CA 1
ATOM 3162 C C . MET B 1 120 ? -11.656 26.438 13.469 1 98.5 120 MET B C 1
ATOM 3164 O O . MET B 1 120 ? -11.969 27.312 14.273 1 98.5 120 MET B O 1
ATOM 3168 N N . ILE B 1 121 ? -10.523 26.328 12.938 1 98.81 121 ILE B N 1
ATOM 3169 C CA . ILE B 1 121 ? -9.484 27.328 13.164 1 98.81 121 ILE B CA 1
ATOM 3170 C C . ILE B 1 121 ? -9.523 28.375 12.039 1 98.81 121 ILE B C 1
ATOM 3172 O O . ILE B 1 121 ? -9.242 28.047 10.883 1 98.81 121 ILE B O 1
ATOM 3176 N N . SER B 1 122 ? -9.773 29.594 12.344 1 98.38 122 SER B N 1
ATOM 3177 C CA . SER B 1 122 ? -9.977 30.609 11.32 1 98.38 122 SER B CA 1
ATOM 3178 C C . SER B 1 122 ? -8.797 31.578 11.25 1 98.38 122 SER B C 1
ATOM 3180 O O . SER B 1 122 ? -8.648 32.312 10.281 1 98.38 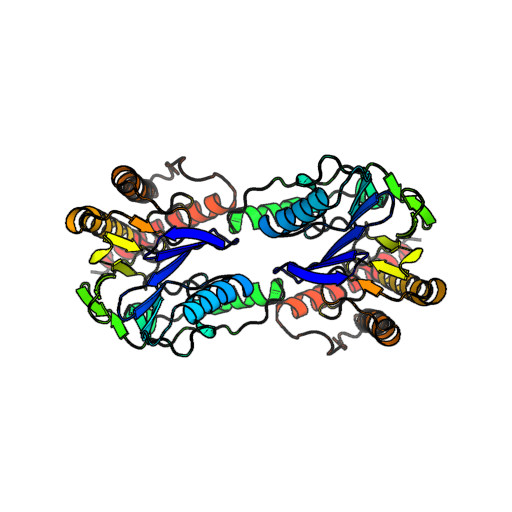122 SER B O 1
ATOM 3182 N N . GLU B 1 123 ? -8.023 31.594 12.297 1 98.44 123 GLU B N 1
ATOM 3183 C CA . GLU B 1 123 ? -6.84 32.438 12.352 1 98.44 123 GLU B CA 1
ATOM 3184 C C . GLU B 1 123 ? -5.758 31.828 13.234 1 98.44 123 GLU B C 1
ATOM 3186 O O . GLU B 1 123 ? -6.02 30.891 13.984 1 98.44 123 GLU B O 1
ATOM 3191 N N . ASP B 1 124 ? -4.578 32.344 13.094 1 98.69 124 ASP B N 1
ATOM 3192 C CA . ASP B 1 124 ? -3.496 31.891 13.969 1 98.69 124 ASP B CA 1
ATOM 3193 C C . ASP B 1 124 ? -3.84 32.156 15.438 1 98.69 124 ASP B C 1
ATOM 3195 O O . ASP B 1 124 ? -4.414 33.188 15.773 1 98.69 124 ASP B O 1
ATOM 3199 N N . GLY B 1 125 ? -3.559 31.172 16.266 1 98.19 125 GLY B N 1
ATOM 3200 C CA . GLY B 1 125 ? -3.834 31.359 17.688 1 98.19 125 GLY B CA 1
ATOM 3201 C C . GLY B 1 125 ? -3.682 30.094 18.484 1 98.19 125 GLY B C 1
ATOM 3202 O O . GLY B 1 125 ? -3.348 29.047 17.953 1 98.19 125 GLY B O 1
ATOM 3203 N N . THR B 1 126 ? -3.863 30.281 19.797 1 98.44 126 THR B N 1
ATOM 3204 C CA . THR B 1 126 ? -3.684 29.156 20.734 1 98.44 126 THR B CA 1
ATOM 3205 C C . THR B 1 126 ? -5.023 28.719 21.312 1 98.44 126 THR B C 1
ATOM 3207 O O . THR B 1 126 ? -5.863 29.547 21.656 1 98.44 126 THR B O 1
ATOM 3210 N N . LEU B 1 127 ? -5.27 27.469 21.266 1 97.69 127 LEU B N 1
ATOM 3211 C CA . LEU B 1 127 ? -6.414 26.828 21.891 1 97.69 127 LEU B CA 1
ATOM 3212 C C . LEU B 1 127 ? -5.957 25.781 22.922 1 97.69 127 LEU B C 1
ATOM 3214 O O . LEU B 1 127 ? -5.031 25.016 22.656 1 97.69 127 LEU B O 1
ATOM 3218 N N . ALA B 1 128 ? -6.582 25.875 24.062 1 97.44 128 ALA B N 1
ATOM 3219 C CA . ALA B 1 128 ? -6.258 24.859 25.062 1 97.44 128 ALA B CA 1
ATOM 3220 C C . ALA B 1 128 ? -7.094 23.594 24.859 1 97.44 128 ALA B C 1
ATOM 3222 O O . ALA B 1 128 ? -8.32 23.656 24.812 1 97.44 128 ALA B O 1
ATOM 3223 N N . LEU B 1 129 ? -6.543 22.469 24.672 1 97.31 129 LEU B N 1
ATOM 3224 C CA . LEU B 1 129 ? -7.195 21.172 24.766 1 97.31 129 LEU B CA 1
ATOM 3225 C C . LEU B 1 129 ? -6.977 20.547 26.141 1 97.31 129 LEU B C 1
ATOM 3227 O O . LEU B 1 129 ? -5.906 20.016 26.422 1 97.31 129 LEU B O 1
ATOM 3231 N N . GLY B 1 130 ? -7.945 20.578 26.906 1 94.56 130 GLY B N 1
ATOM 3232 C CA . GLY B 1 130 ? -7.707 20.469 28.344 1 94.56 130 GLY B CA 1
ATOM 3233 C C . GLY B 1 130 ? -6.887 21.609 28.891 1 94.56 130 GLY B C 1
ATOM 3234 O O . GLY B 1 130 ? -7.23 22.781 28.703 1 94.56 130 GLY B O 1
ATOM 3235 N N . SER B 1 131 ? -5.828 21.281 29.5 1 95.5 131 SER B N 1
ATOM 3236 C CA . SER B 1 131 ? -4.93 22.312 30.031 1 95.5 131 SER B CA 1
ATOM 3237 C C . SER B 1 131 ? -3.715 22.484 29.125 1 95.5 131 SER B C 1
ATOM 3239 O O . SER B 1 131 ? -2.834 23.297 29.406 1 95.5 131 SER B O 1
ATOM 3241 N N . THR B 1 132 ? -3.703 21.797 28.016 1 97 132 THR B N 1
ATOM 3242 C CA . THR B 1 132 ? -2.545 21.812 27.141 1 97 132 THR B CA 1
ATOM 3243 C C . THR B 1 132 ? -2.725 22.859 26.031 1 97 132 THR B C 1
ATOM 3245 O O . THR B 1 132 ? -3.619 22.734 25.188 1 97 132 THR B O 1
ATOM 3248 N N . PRO B 1 133 ? -1.884 23.906 26.016 1 98.31 133 PRO B N 1
ATOM 3249 C CA . PRO B 1 133 ? -1.968 24.891 24.938 1 98.31 133 PRO B CA 1
ATOM 3250 C C . PRO B 1 133 ? -1.441 24.344 23.609 1 98.31 133 PRO B C 1
ATOM 3252 O O . PRO B 1 133 ? -0.314 23.844 23.531 1 98.31 133 PRO B O 1
ATOM 3255 N N . ILE B 1 134 ? -2.271 24.453 22.594 1 98.62 134 ILE B N 1
ATOM 3256 C CA . ILE B 1 134 ? -1.901 24.141 21.219 1 98.62 134 ILE B CA 1
ATOM 3257 C C . ILE B 1 134 ? -2.01 25.391 20.344 1 98.62 134 ILE B C 1
ATOM 3259 O O . ILE B 1 134 ? -3.066 26.031 20.281 1 98.62 134 ILE B O 1
ATOM 3263 N N . THR B 1 135 ? -0.885 25.75 19.734 1 98.88 135 THR B N 1
ATOM 3264 C CA . THR B 1 135 ? -0.896 26.859 18.812 1 98.88 135 THR B CA 1
ATOM 3265 C C . THR B 1 135 ? -1.109 26.375 17.375 1 98.88 135 THR B C 1
ATOM 3267 O O . THR B 1 135 ? -0.391 25.484 16.906 1 98.88 135 THR B O 1
ATOM 3270 N N . PHE B 1 136 ? -2.121 26.922 16.766 1 98.94 136 PHE B N 1
ATOM 3271 C CA . PHE B 1 136 ? -2.42 26.625 15.367 1 98.94 136 PHE B CA 1
ATOM 3272 C C . PHE B 1 136 ? -1.92 27.734 14.453 1 98.94 136 PHE B C 1
ATOM 3274 O O . PHE B 1 136 ? -2.074 28.922 14.766 1 98.94 136 PHE B O 1
ATOM 3281 N N . LEU B 1 137 ? -1.245 27.391 13.422 1 98.94 137 LEU B N 1
ATOM 3282 C CA . LEU B 1 137 ? -0.761 28.297 12.391 1 98.94 137 LEU B CA 1
ATOM 3283 C C . LEU B 1 137 ? -1.37 27.953 11.039 1 98.94 137 LEU B C 1
ATOM 3285 O O . LEU B 1 137 ? -1.2 26.828 10.539 1 98.94 137 LEU B O 1
ATOM 3289 N N . LEU B 1 138 ? -2.158 28.891 10.477 1 98.88 138 LEU B N 1
ATOM 3290 C CA . LEU B 1 138 ? -2.598 28.688 9.102 1 98.88 138 LEU B CA 1
ATOM 3291 C C . LEU B 1 138 ? -1.42 28.766 8.141 1 98.88 138 LEU B C 1
ATOM 3293 O O . LEU B 1 138 ? -0.731 29.781 8.078 1 98.88 138 LEU B O 1
ATOM 3297 N N . THR B 1 139 ? -1.183 27.688 7.406 1 98.88 139 THR B N 1
ATOM 3298 C CA . THR B 1 139 ? -0.022 27.609 6.527 1 98.88 139 THR B CA 1
ATOM 3299 C C . THR B 1 139 ? -0.434 27.156 5.125 1 98.88 139 THR B C 1
ATOM 3301 O O . THR B 1 139 ? 0.03 26.125 4.633 1 98.88 139 THR B O 1
ATOM 3304 N N . PRO B 1 140 ? -1.223 27.938 4.391 1 98.44 140 PRO B N 1
ATOM 3305 C CA . PRO B 1 140 ? -1.558 27.578 3.012 1 98.44 140 PRO B CA 1
ATOM 3306 C C . PRO B 1 140 ? -0.348 27.609 2.08 1 98.44 140 PRO B C 1
ATOM 3308 O O . PRO B 1 140 ? 0.722 28.094 2.475 1 98.44 140 PRO B O 1
ATOM 3311 N N . GLY B 1 141 ? -0.429 27.125 0.875 1 97.62 141 GLY B N 1
ATOM 3312 C CA . GLY B 1 141 ? 0.626 27.047 -0.123 1 97.62 141 GLY B CA 1
ATOM 3313 C C . GLY B 1 141 ? 0.733 25.703 -0.792 1 97.62 141 GLY B C 1
ATOM 3314 O O . GLY B 1 141 ? 0.484 25.562 -1.993 1 97.62 141 GLY B O 1
ATOM 3315 N N . HIS B 1 142 ? 1.079 24.703 -0.015 1 97.56 142 HIS B N 1
ATOM 3316 C CA . HIS B 1 142 ? 0.987 23.328 -0.487 1 97.56 142 HIS B CA 1
ATOM 3317 C C . HIS B 1 142 ? -0.426 23 -0.955 1 97.56 142 HIS B C 1
ATOM 3319 O O . HIS B 1 142 ? -0.622 22.562 -2.092 1 97.56 142 HIS B O 1
ATOM 3325 N N . GLU B 1 143 ? -1.312 23.297 -0.14 1 97.5 143 GLU B N 1
ATOM 3326 C CA . GLU B 1 143 ? -2.754 23.156 -0.319 1 97.5 143 GLU B CA 1
ATOM 3327 C C . GLU B 1 143 ? -3.512 24.219 0.453 1 97.5 143 GLU B C 1
ATOM 3329 O O . GLU B 1 143 ? -3.033 24.719 1.477 1 97.5 143 GLU B O 1
ATOM 3334 N N . SER B 1 144 ? -4.68 24.656 0.005 1 97.88 144 SER B N 1
ATOM 3335 C CA . SER B 1 144 ? -5.363 25.844 0.503 1 97.88 144 SER B CA 1
ATOM 3336 C C . SER B 1 144 ? -5.84 25.641 1.939 1 97.88 144 SER B C 1
ATOM 3338 O O . SER B 1 144 ? -5.961 26.609 2.697 1 97.88 144 SER B O 1
ATOM 3340 N N . THR B 1 145 ? -6.098 24.422 2.385 1 98.69 145 THR B N 1
ATOM 3341 C CA . THR B 1 145 ? -6.707 24.156 3.684 1 98.69 145 THR B CA 1
ATOM 3342 C C . THR B 1 145 ? -5.637 23.906 4.742 1 98.69 145 THR B C 1
ATOM 3344 O O . THR B 1 145 ? -5.953 23.578 5.891 1 98.69 145 THR B O 1
ATOM 3347 N N . HIS B 1 146 ? -4.406 24.062 4.379 1 98.88 146 HIS B N 1
ATOM 3348 C CA . HIS B 1 146 ? -3.281 23.562 5.164 1 98.88 146 HIS B CA 1
ATOM 3349 C C . HIS B 1 146 ? -3.084 24.391 6.43 1 98.88 146 HIS B C 1
ATOM 3351 O O . HIS B 1 146 ? -3.168 25.625 6.395 1 98.88 146 HIS B O 1
ATOM 3357 N N . MET B 1 147 ? -2.844 23.719 7.512 1 98.88 147 MET B N 1
ATOM 3358 C CA . MET B 1 147 ? -2.402 24.344 8.758 1 98.88 147 MET B CA 1
ATOM 3359 C C . MET B 1 147 ? -1.348 23.5 9.453 1 98.88 147 MET B C 1
ATOM 3361 O O . MET B 1 147 ? -1.192 22.312 9.141 1 98.88 147 MET B O 1
ATOM 3365 N N . SER B 1 148 ? -0.541 24.094 10.32 1 98.94 148 SER B N 1
ATOM 3366 C CA . SER B 1 148 ? 0.421 23.453 11.219 1 98.94 148 SER B CA 1
ATOM 3367 C C . SER B 1 148 ? 0.044 23.688 12.68 1 98.94 148 SER B C 1
ATOM 3369 O O . SER B 1 148 ? -0.823 24.516 12.984 1 98.94 148 SER B O 1
ATOM 3371 N N . LEU B 1 149 ? 0.654 22.922 13.562 1 98.81 149 LEU B N 1
ATOM 3372 C CA . LEU B 1 149 ? 0.32 23.125 14.969 1 98.81 149 LEU B CA 1
ATOM 3373 C C . LEU B 1 149 ? 1.536 22.891 15.859 1 98.81 149 LEU B C 1
ATOM 3375 O O . LEU B 1 149 ? 2.457 22.172 15.477 1 98.81 149 LEU B O 1
ATOM 3379 N N . ILE B 1 150 ? 1.568 23.578 16.984 1 98.88 150 ILE B N 1
ATOM 3380 C CA . ILE B 1 150 ? 2.613 23.484 18 1 98.88 150 ILE B CA 1
ATOM 3381 C C . ILE B 1 150 ? 2.004 23.047 19.328 1 98.88 150 ILE B C 1
ATOM 3383 O O . ILE B 1 150 ? 1.086 23.688 19.844 1 98.88 150 ILE B O 1
ATOM 3387 N N . VAL B 1 151 ? 2.451 21.875 19.797 1 98.56 151 VAL B N 1
ATOM 3388 C CA . VAL B 1 151 ? 2.154 21.484 21.172 1 98.56 151 VAL B CA 1
ATOM 3389 C C . VAL B 1 151 ? 3.166 22.125 22.125 1 98.56 151 VAL B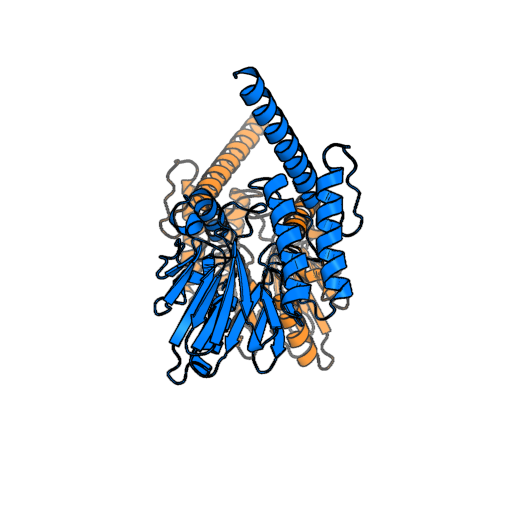 C 1
ATOM 3391 O O . VAL B 1 151 ? 4.234 21.562 22.375 1 98.56 151 VAL B O 1
ATOM 3394 N N . GLU B 1 152 ? 2.75 23.203 22.719 1 97.81 152 GLU B N 1
ATOM 3395 C CA . GLU B 1 152 ? 3.691 24.141 23.328 1 97.81 152 GLU B CA 1
ATOM 3396 C C . GLU B 1 152 ? 4.516 23.469 24.422 1 97.81 152 GLU B C 1
ATOM 3398 O O . GLU B 1 152 ? 5.742 23.547 24.438 1 97.81 152 GLU B O 1
ATOM 3403 N N . PRO B 1 153 ? 3.875 22.656 25.359 1 97.06 153 PRO B N 1
ATOM 3404 C CA . PRO B 1 153 ? 4.668 22.078 26.453 1 97.06 153 PRO B CA 1
ATOM 3405 C C . PRO B 1 153 ? 5.703 21.062 25.953 1 97.06 153 PRO B C 1
ATOM 3407 O O . PRO B 1 153 ? 6.691 20.797 26.641 1 97.06 153 PRO B O 1
ATOM 3410 N N . LEU B 1 154 ? 5.445 20.562 24.766 1 97.38 154 LEU B N 1
ATOM 3411 C CA . LEU B 1 154 ? 6.344 19.547 24.234 1 97.38 154 LEU B CA 1
ATOM 3412 C C . LEU B 1 154 ? 7.34 20.172 23.25 1 97.38 154 LEU B C 1
ATOM 3414 O O . LEU B 1 154 ? 8.242 19.484 22.766 1 97.38 154 LEU B O 1
ATOM 3418 N N . ARG B 1 155 ? 7.148 21.484 22.969 1 98.31 155 ARG B N 1
ATOM 3419 C CA . ARG B 1 155 ? 7.938 22.141 21.922 1 98.31 155 ARG B CA 1
ATOM 3420 C C . ARG B 1 155 ? 7.949 21.312 20.641 1 98.31 155 ARG B C 1
ATOM 3422 O O . ARG B 1 155 ? 9.008 21.078 20.047 1 98.31 155 ARG B O 1
ATOM 3429 N N . LEU B 1 156 ? 6.777 20.766 20.312 1 98.62 156 LEU B N 1
ATOM 3430 C CA . LEU B 1 156 ? 6.562 19.891 19.172 1 98.62 156 LEU B CA 1
ATOM 3431 C C . LEU B 1 156 ? 5.809 20.609 18.062 1 98.62 156 LEU B C 1
ATOM 3433 O O . LEU B 1 156 ? 4.688 21.078 18.266 1 98.62 156 LEU B O 1
ATOM 3437 N N . LEU B 1 157 ? 6.473 20.75 16.922 1 98.94 157 LEU B N 1
ATOM 3438 C CA . LEU B 1 157 ? 5.852 21.297 15.727 1 98.94 157 LEU B CA 1
ATOM 3439 C C . LEU B 1 157 ? 5.465 20.188 14.758 1 98.94 157 LEU B C 1
ATOM 3441 O O . LEU B 1 157 ? 6.324 19.438 14.289 1 98.94 157 LEU B O 1
ATOM 3445 N N . VAL B 1 158 ? 4.172 20.016 14.5 1 98.94 158 VAL B N 1
ATOM 3446 C CA . VAL B 1 158 ? 3.682 19.203 13.398 1 98.94 158 VAL B CA 1
ATOM 3447 C C . VAL B 1 158 ? 3.328 20.094 12.211 1 98.94 158 VAL B C 1
ATOM 3449 O O . VAL B 1 158 ? 2.338 20.828 12.25 1 98.94 158 VAL B O 1
ATOM 3452 N N . CYS B 1 159 ? 4.055 19.969 11.133 1 98.69 159 CYS B N 1
ATOM 3453 C CA . CYS B 1 159 ? 3.961 21.031 10.133 1 98.69 159 CYS B CA 1
ATOM 3454 C C . CYS B 1 159 ? 3.297 20.516 8.859 1 98.69 159 CYS B C 1
ATOM 3456 O O . CYS B 1 159 ? 3.414 21.125 7.801 1 98.69 159 CYS B O 1
ATOM 3458 N N . GLY B 1 160 ? 2.625 19.344 8.922 1 98.62 160 GLY B N 1
ATOM 3459 C CA . GLY B 1 160 ? 1.994 18.812 7.723 1 98.62 160 GLY B CA 1
ATOM 3460 C C . GLY B 1 160 ? 2.971 18.594 6.582 1 98.62 160 GLY B C 1
ATOM 3461 O O . GLY B 1 160 ? 4.051 18.031 6.777 1 98.62 160 GLY B O 1
ATOM 3462 N N . ASP B 1 161 ? 2.553 19.031 5.379 1 98.75 161 ASP B N 1
ATOM 3463 C CA . ASP B 1 161 ? 3.344 18.688 4.199 1 98.75 161 ASP B CA 1
ATOM 3464 C C . ASP B 1 161 ? 4.391 19.766 3.914 1 98.75 161 ASP B C 1
ATOM 3466 O O . ASP B 1 161 ? 4.598 20.141 2.758 1 98.75 161 ASP B O 1
ATOM 3470 N N . TYR B 1 162 ? 4.977 20.266 4.973 1 98.44 162 TYR B N 1
ATOM 3471 C CA . TYR B 1 162 ? 6.16 21.109 4.922 1 98.44 162 TYR B CA 1
ATOM 3472 C C . TYR B 1 162 ? 7.352 20.422 5.57 1 98.44 162 TYR B C 1
ATOM 3474 O O . TYR B 1 162 ? 7.191 19.438 6.301 1 98.44 162 TYR B O 1
ATOM 3482 N N . ALA B 1 163 ? 8.57 20.875 5.223 1 97.44 163 ALA B N 1
ATOM 3483 C CA . ALA B 1 163 ? 9.82 20.516 5.883 1 97.44 163 ALA B CA 1
ATOM 3484 C C . ALA B 1 163 ? 10.117 19.016 5.73 1 97.44 163 ALA B C 1
ATOM 3486 O O . ALA B 1 163 ? 10.703 18.406 6.621 1 97.44 163 ALA B O 1
ATOM 3487 N N . SER B 1 164 ? 9.633 18.438 4.691 1 96.25 164 SER B N 1
ATOM 3488 C CA . SER B 1 164 ? 9.984 17.047 4.422 1 96.25 164 SER B CA 1
ATOM 3489 C C . SER B 1 164 ? 11.445 16.906 3.998 1 96.25 164 SER B C 1
ATOM 3491 O O . SER B 1 164 ? 11.961 17.766 3.273 1 96.25 164 SER B O 1
ATOM 3493 N N . ASN B 1 165 ? 12.062 15.828 4.441 1 93.94 165 ASN B N 1
ATOM 3494 C CA . ASN B 1 165 ? 13.422 15.555 3.979 1 93.94 165 ASN B CA 1
ATOM 3495 C C . ASN B 1 165 ? 13.43 14.633 2.764 1 93.94 165 ASN B C 1
ATOM 3497 O O . ASN B 1 165 ? 14.492 14.297 2.24 1 93.94 165 ASN B O 1
ATOM 3501 N N . ILE B 1 166 ? 12.258 14.281 2.27 1 92.69 166 ILE B N 1
ATOM 3502 C CA . ILE B 1 166 ? 12.266 13.289 1.195 1 92.69 166 ILE B CA 1
ATOM 3503 C C . ILE B 1 166 ? 11.461 13.812 0.007 1 92.69 166 ILE B C 1
ATOM 3505 O O . ILE B 1 166 ? 11.523 13.25 -1.088 1 92.69 166 ILE B O 1
ATOM 3509 N N . GLU B 1 167 ? 10.719 14.898 0.196 1 92.94 167 GLU B N 1
ATOM 3510 C CA . GLU B 1 167 ? 9.891 15.469 -0.862 1 92.94 167 GLU B CA 1
ATOM 3511 C C . GLU B 1 167 ? 10.281 16.922 -1.147 1 92.94 167 GLU B C 1
ATOM 3513 O O . GLU B 1 167 ? 10.508 17.703 -0.221 1 92.94 167 GLU B O 1
ATOM 3518 N N . PRO B 1 168 ? 10.289 17.188 -2.418 1 92.06 168 PRO B N 1
ATOM 3519 C CA . PRO B 1 168 ? 10.312 18.625 -2.719 1 92.06 168 PRO B CA 1
ATOM 3520 C C . PRO B 1 168 ? 8.977 19.312 -2.441 1 92.06 168 PRO B C 1
ATOM 3522 O O . PRO B 1 168 ? 7.977 18.641 -2.166 1 92.06 168 PRO B O 1
ATOM 3525 N N . PRO B 1 169 ? 8.984 20.609 -2.445 1 94.69 169 PRO B N 1
ATOM 3526 C CA . PRO B 1 169 ? 7.699 21.312 -2.295 1 94.69 169 PRO B CA 1
ATOM 3527 C C . PRO B 1 169 ? 6.691 20.922 -3.373 1 94.69 169 PRO B C 1
ATOM 3529 O O . PRO B 1 169 ? 7.012 20.938 -4.562 1 94.69 169 PRO B O 1
ATOM 3532 N N . PHE B 1 170 ? 5.559 20.516 -2.957 1 95.75 170 PHE B N 1
ATOM 3533 C CA . PHE B 1 170 ? 4.391 20.391 -3.822 1 95.75 170 PHE B CA 1
ATOM 3534 C C . PHE B 1 170 ? 3.537 21.641 -3.766 1 95.75 170 PHE B C 1
ATOM 3536 O O . PHE B 1 170 ? 2.914 21.938 -2.74 1 95.75 170 PHE B O 1
ATOM 3543 N N . ILE B 1 171 ? 3.525 22.344 -4.844 1 95.75 171 ILE B N 1
ATOM 3544 C CA . ILE B 1 171 ? 2.795 23.609 -4.883 1 95.75 171 ILE B CA 1
ATOM 3545 C C . ILE B 1 171 ? 1.462 23.406 -5.598 1 95.75 171 ILE B C 1
ATOM 3547 O O . ILE B 1 171 ? 1.383 23.531 -6.82 1 95.75 171 ILE B O 1
ATOM 3551 N N . GLU B 1 172 ? 0.427 23.234 -4.812 1 94.62 172 GLU B N 1
ATOM 3552 C CA . GLU B 1 172 ? -0.873 22.938 -5.402 1 94.62 172 GLU B CA 1
ATOM 3553 C C . GLU B 1 172 ? -1.852 24.094 -5.215 1 94.62 172 GLU B C 1
ATOM 3555 O O . GLU B 1 172 ? -2.895 24.141 -5.867 1 94.62 172 GLU B O 1
ATOM 3560 N N . HIS B 1 173 ? -1.515 25.047 -4.324 1 95 173 HIS B N 1
ATOM 3561 C CA . HIS B 1 173 ? -2.377 26.203 -4.082 1 95 173 HIS B CA 1
ATOM 3562 C C . HIS B 1 173 ? -1.735 27.484 -4.59 1 95 173 HIS B C 1
ATOM 3564 O O . HIS B 1 173 ? -2.268 28.141 -5.496 1 95 173 HIS B O 1
ATOM 3570 N N . ASP B 1 174 ? -0.571 27.828 -3.961 1 95.12 174 ASP B N 1
ATOM 3571 C CA . ASP B 1 174 ? 0.017 29.125 -4.301 1 95.12 174 ASP B CA 1
ATOM 3572 C C . ASP B 1 174 ? 1.458 29.219 -3.803 1 95.12 174 ASP B C 1
ATOM 3574 O O . ASP B 1 174 ? 1.729 29 -2.621 1 95.12 174 ASP B O 1
ATOM 3578 N N . ALA B 1 175 ? 2.406 29.609 -4.738 1 95.5 175 ALA B N 1
ATOM 3579 C CA . ALA B 1 175 ? 3.826 29.656 -4.402 1 95.5 175 ALA B CA 1
ATOM 3580 C C . ALA B 1 175 ? 4.113 30.766 -3.395 1 95.5 175 ALA B C 1
ATOM 3582 O O . ALA B 1 175 ? 4.941 30.594 -2.496 1 95.5 175 ALA B O 1
ATOM 3583 N N . GLU B 1 176 ? 3.475 31.922 -3.541 1 95.44 176 GLU B N 1
ATOM 3584 C CA . GLU B 1 176 ? 3.686 33.031 -2.613 1 95.44 176 GLU B CA 1
ATOM 3585 C C . GLU B 1 176 ? 3.178 32.688 -1.217 1 95.44 176 GLU B C 1
ATOM 3587 O O . GLU B 1 176 ? 3.832 33 -0.219 1 95.44 176 GLU B O 1
ATOM 3592 N N . ALA B 1 177 ? 2.012 32.094 -1.212 1 97.44 177 ALA B N 1
ATOM 3593 C CA . ALA B 1 177 ? 1.485 31.641 0.07 1 97.44 177 ALA B CA 1
ATOM 3594 C C . ALA B 1 177 ? 2.414 30.609 0.708 1 97.44 177 ALA B C 1
ATOM 3596 O O . ALA B 1 177 ? 2.598 30.609 1.928 1 97.44 177 ALA B O 1
ATOM 3597 N N . TYR B 1 178 ? 2.971 29.734 -0.14 1 98.25 178 TYR B N 1
ATOM 3598 C CA . TYR B 1 178 ? 3.93 28.75 0.333 1 98.25 178 TYR B CA 1
ATOM 3599 C C . TYR B 1 178 ? 5.125 29.422 1.001 1 98.25 178 TYR B C 1
ATOM 3601 O O . TYR B 1 178 ? 5.531 29.031 2.098 1 98.25 178 TYR B O 1
ATOM 3609 N N . LEU B 1 179 ? 5.668 30.422 0.375 1 97.81 179 LEU B N 1
ATOM 3610 C CA . LEU B 1 179 ? 6.824 31.141 0.9 1 97.81 179 LEU B CA 1
ATOM 3611 C C . LEU B 1 179 ? 6.484 31.828 2.221 1 97.81 179 LEU B C 1
ATOM 3613 O O . LEU B 1 179 ? 7.277 31.797 3.162 1 97.81 179 LEU B O 1
ATOM 3617 N N . THR B 1 180 ? 5.332 32.438 2.277 1 98.62 180 THR B N 1
ATOM 3618 C CA . THR B 1 180 ? 4.875 33.062 3.504 1 98.62 180 THR B CA 1
ATOM 3619 C C . THR B 1 180 ? 4.75 32.062 4.633 1 98.62 180 THR B C 1
ATOM 3621 O O . THR B 1 180 ? 5.148 32.312 5.77 1 98.62 180 THR B O 1
ATOM 3624 N N . SER B 1 181 ? 4.188 30.891 4.309 1 98.88 181 SER B N 1
ATOM 3625 C CA . SER B 1 181 ? 4.051 29.812 5.289 1 98.88 181 SER B CA 1
ATOM 3626 C C . SER B 1 181 ? 5.414 29.328 5.773 1 98.88 181 SER B C 1
ATOM 3628 O O . SER B 1 181 ? 5.586 29.047 6.957 1 98.88 181 SER B O 1
ATOM 3630 N N . LEU B 1 182 ? 6.391 29.25 4.859 1 98.75 182 LEU B N 1
ATOM 3631 C CA . LEU B 1 182 ? 7.742 28.859 5.254 1 98.75 182 LEU B CA 1
ATOM 3632 C C . LEU B 1 182 ? 8.328 29.859 6.246 1 98.75 182 LEU B C 1
ATOM 3634 O O . LEU B 1 182 ? 8.961 29.469 7.23 1 98.75 182 LEU B O 1
ATOM 3638 N N . GLN B 1 183 ? 8.141 31.125 5.992 1 98.62 183 GLN B N 1
ATOM 3639 C CA . GLN B 1 183 ? 8.633 32.156 6.895 1 98.62 183 GLN B CA 1
ATOM 3640 C C . GLN B 1 183 ? 7.961 32.062 8.266 1 98.62 183 GLN B C 1
ATOM 3642 O O . GLN B 1 183 ? 8.617 32.219 9.297 1 98.62 183 GLN B O 1
ATOM 3647 N N . LYS B 1 184 ? 6.715 31.859 8.195 1 98.75 184 LYS B N 1
ATOM 3648 C CA . LYS B 1 184 ? 5.949 31.703 9.43 1 98.75 184 LYS B CA 1
ATOM 3649 C C . LYS B 1 184 ? 6.484 30.531 10.258 1 98.75 184 LYS B C 1
ATOM 3651 O O . LYS B 1 184 ? 6.637 30.656 11.477 1 98.75 184 LYS B O 1
ATOM 3656 N N . LEU B 1 185 ? 6.758 29.422 9.633 1 98.88 185 LEU B N 1
ATOM 3657 C CA . LEU B 1 185 ? 7.258 28.234 10.32 1 98.88 185 LEU B CA 1
ATOM 3658 C C . LEU B 1 185 ? 8.664 28.469 10.859 1 98.88 185 LEU B C 1
ATOM 3660 O O . LEU B 1 185 ? 8.992 28.016 11.961 1 98.88 185 LEU B O 1
ATOM 3664 N N . GLN B 1 186 ? 9.5 29.141 10.102 1 98.62 186 GLN B N 1
ATOM 3665 C CA . GLN B 1 186 ? 10.836 29.5 10.578 1 98.62 186 GLN B CA 1
ATOM 3666 C C . GLN B 1 186 ? 10.758 30.328 11.852 1 98.62 186 GLN B C 1
ATOM 3668 O O . GLN B 1 186 ? 11.469 30.062 12.82 1 98.62 186 GLN B O 1
ATOM 3673 N N . ALA B 1 187 ? 9.938 31.344 11.789 1 98.62 187 ALA B N 1
ATOM 3674 C CA . ALA B 1 187 ? 9.75 32.219 12.945 1 98.62 187 ALA B CA 1
ATOM 3675 C C . ALA B 1 187 ? 9.25 31.422 14.148 1 98.62 187 ALA B C 1
ATOM 3677 O O . ALA B 1 187 ? 9.711 31.641 15.281 1 98.62 187 ALA B O 1
ATOM 3678 N N . ALA B 1 188 ? 8.344 30.531 13.922 1 98.69 188 ALA B N 1
ATOM 3679 C CA . ALA B 1 188 ? 7.758 29.734 14.992 1 98.69 188 ALA B CA 1
ATOM 3680 C C . ALA B 1 188 ? 8.805 28.844 15.648 1 98.69 188 ALA B C 1
ATOM 3682 O O . ALA B 1 188 ? 8.773 28.625 16.859 1 98.69 188 ALA B O 1
ATOM 3683 N N . ILE B 1 189 ? 9.695 28.281 14.875 1 98.75 189 ILE B N 1
ATOM 3684 C CA . ILE B 1 189 ? 10.734 27.391 15.391 1 98.75 189 ILE B CA 1
ATOM 3685 C C . ILE B 1 189 ? 11.57 28.125 16.438 1 98.75 189 ILE B C 1
ATOM 3687 O O . ILE B 1 189 ? 11.883 27.578 17.5 1 98.75 189 ILE B O 1
ATOM 3691 N N . TYR B 1 190 ? 11.852 29.359 16.172 1 97.88 190 TYR B N 1
ATOM 3692 C CA . TYR B 1 190 ? 12.633 30.156 17.109 1 97.88 190 TYR B CA 1
ATOM 3693 C C . TYR B 1 190 ? 11.773 30.609 18.281 1 97.88 190 TYR B C 1
ATOM 3695 O O . TYR B 1 190 ? 12.164 30.469 19.453 1 97.88 190 TYR B O 1
ATOM 3703 N N . GLU B 1 191 ? 10.648 31.125 18.016 1 98.12 191 GLU B N 1
ATOM 3704 C CA . GLU B 1 191 ? 9.773 31.734 19.016 1 98.12 191 GLU B CA 1
ATOM 3705 C C . GLU B 1 191 ? 9.352 30.703 20.062 1 98.12 191 GLU B C 1
ATOM 3707 O O . GLU B 1 191 ? 9.281 31.016 21.25 1 98.12 191 GLU B O 1
ATOM 3712 N N . TYR B 1 192 ? 9.086 29.5 19.609 1 98.38 192 TYR B N 1
ATOM 3713 C CA . TYR B 1 192 ? 8.578 28.484 20.516 1 98.38 192 TYR B CA 1
ATOM 3714 C C . TYR B 1 192 ? 9.68 27.5 20.906 1 98.38 192 TYR B C 1
ATOM 3716 O O . TYR B 1 192 ? 9.406 26.469 21.531 1 98.38 192 TYR B O 1
ATOM 3724 N N . GLU B 1 193 ? 10.906 27.812 20.5 1 98.31 193 GLU B N 1
ATOM 3725 C CA . GLU B 1 193 ? 12.047 26.953 20.812 1 98.31 193 GLU B CA 1
ATOM 3726 C C . GLU B 1 193 ? 11.742 25.5 20.484 1 98.31 193 GLU B C 1
ATOM 3728 O O . GLU B 1 193 ? 11.914 24.609 21.328 1 98.31 193 GLU B O 1
ATOM 3733 N N . ILE B 1 194 ? 11.328 25.266 19.312 1 98.75 194 ILE B N 1
ATOM 3734 C CA . ILE B 1 194 ? 10.875 23.953 18.875 1 98.75 194 ILE B CA 1
ATOM 3735 C C . ILE B 1 194 ? 12 22.938 19.047 1 98.75 194 ILE B C 1
ATOM 3737 O O . ILE B 1 194 ? 13.141 23.188 18.656 1 98.75 194 ILE B O 1
ATOM 3741 N N . ARG B 1 195 ? 11.672 21.812 19.625 1 98.19 195 ARG B N 1
ATOM 3742 C CA . ARG B 1 195 ? 12.609 20.719 19.844 1 98.19 195 ARG B CA 1
ATOM 3743 C C . ARG B 1 195 ? 12.383 19.594 18.828 1 98.19 195 ARG B C 1
ATOM 3745 O O . ARG B 1 195 ? 13.336 18.953 18.391 1 98.19 195 ARG B O 1
ATOM 3752 N N . TRP B 1 196 ? 11.086 19.375 18.531 1 98.38 196 TRP B N 1
ATOM 3753 C CA . TRP B 1 196 ? 10.703 18.297 17.625 1 98.38 196 TRP B CA 1
ATOM 3754 C C . TRP B 1 196 ? 9.891 18.844 16.453 1 98.38 196 TRP B C 1
ATOM 3756 O O . TRP B 1 196 ? 8.953 19.625 16.656 1 98.38 196 TRP B O 1
ATOM 3766 N N . LEU B 1 197 ? 10.281 18.5 15.258 1 98.81 197 LEU B N 1
ATOM 3767 C CA . LEU B 1 197 ? 9.531 18.828 14.055 1 98.81 197 LEU B CA 1
ATOM 3768 C C . LEU B 1 197 ? 9.102 17.562 13.32 1 98.81 197 LEU B C 1
ATOM 3770 O O . LEU B 1 197 ? 9.93 16.703 13.023 1 98.81 197 LEU B O 1
ATOM 3774 N N . ILE B 1 198 ? 7.836 17.391 13.141 1 98.81 198 ILE B N 1
ATOM 3775 C CA . ILE B 1 198 ? 7.285 16.25 12.43 1 98.81 198 ILE B CA 1
ATOM 3776 C C . ILE B 1 198 ? 6.641 16.703 11.125 1 98.81 198 ILE B C 1
ATOM 3778 O O . ILE B 1 198 ? 5.648 17.438 11.141 1 98.81 198 ILE B O 1
ATOM 3782 N N . PRO B 1 199 ? 7.191 16.328 9.984 1 98.75 199 PRO B N 1
ATOM 3783 C CA . PRO B 1 199 ? 6.543 16.594 8.703 1 98.75 199 PRO B CA 1
ATOM 3784 C C . PRO B 1 199 ? 5.438 15.594 8.375 1 98.75 199 PRO B C 1
ATOM 3786 O O . PRO B 1 199 ? 5.297 14.578 9.055 1 98.75 199 PRO B O 1
ATOM 3789 N N . GLY B 1 200 ? 4.66 15.93 7.348 1 98.62 200 GLY B N 1
ATOM 3790 C CA . GLY B 1 200 ? 3.633 15.008 6.895 1 98.62 200 GLY B CA 1
ATOM 3791 C C . GLY B 1 200 ? 4.195 13.781 6.207 1 98.62 200 GLY B C 1
ATOM 3792 O O . GLY B 1 200 ? 3.541 12.734 6.164 1 98.62 200 GLY B O 1
ATOM 3793 N N . HIS B 1 201 ? 5.359 13.945 5.68 1 97.94 201 HIS B N 1
ATOM 3794 C CA . HIS B 1 201 ? 6.074 12.875 5 1 97.94 201 HIS B CA 1
ATOM 3795 C C . HIS B 1 201 ? 7.555 12.883 5.352 1 97.94 201 HIS B C 1
ATOM 3797 O O . HIS B 1 201 ? 8.211 13.93 5.281 1 97.94 201 HIS B O 1
ATOM 3803 N N . GLY B 1 202 ? 8.086 11.727 5.719 1 96.62 202 GLY B N 1
ATOM 3804 C CA . GLY B 1 202 ? 9.516 11.641 5.977 1 96.62 202 GLY B CA 1
ATOM 3805 C C . GLY B 1 202 ? 9.852 11.586 7.453 1 96.62 202 GLY B C 1
ATOM 3806 O O . GLY B 1 202 ? 9.031 11.148 8.266 1 96.62 202 GLY B O 1
ATOM 3807 N N . ASP B 1 203 ? 11.039 12.07 7.852 1 96.75 203 ASP B N 1
ATOM 3808 C CA . ASP B 1 203 ? 11.578 11.812 9.18 1 96.75 203 ASP B CA 1
ATOM 3809 C C . ASP B 1 203 ? 11.289 12.977 10.125 1 96.75 203 ASP B C 1
ATOM 3811 O O . ASP B 1 203 ? 11.359 14.141 9.734 1 96.75 203 ASP B O 1
ATOM 3815 N N . LEU B 1 204 ? 11.039 12.57 11.352 1 98.25 204 LEU B N 1
ATOM 3816 C CA . LEU B 1 204 ? 11.094 13.539 12.445 1 98.25 204 LEU B CA 1
ATOM 3817 C C . LEU B 1 204 ? 12.469 14.188 12.516 1 98.25 204 LEU B C 1
ATOM 3819 O O . LEU B 1 204 ? 13.492 13.539 12.258 1 98.25 204 LEU B O 1
ATOM 3823 N N . CYS B 1 205 ? 12.477 15.5 12.797 1 98.25 205 CYS B N 1
ATOM 3824 C CA . CYS B 1 205 ? 13.719 16.25 12.953 1 98.25 205 CYS B CA 1
ATOM 3825 C C . CYS B 1 205 ? 13.859 16.781 14.367 1 98.25 205 CYS B C 1
ATOM 3827 O O . CYS B 1 205 ? 12.953 17.453 14.875 1 98.25 205 CYS B O 1
ATOM 3829 N N . ASP B 1 206 ? 14.969 16.484 15.055 1 97.75 206 ASP B N 1
ATOM 3830 C CA . ASP B 1 206 ? 15.18 16.938 16.438 1 97.75 206 ASP B CA 1
ATOM 3831 C C . ASP B 1 206 ? 16.391 17.844 16.531 1 97.75 206 ASP B C 1
ATOM 3833 O O . ASP B 1 206 ? 17 17.969 17.594 1 97.75 206 ASP B O 1
ATOM 3837 N N . ASP B 1 207 ? 16.75 18.438 15.43 1 97.94 207 ASP B N 1
ATOM 3838 C CA . ASP B 1 207 ? 17.859 19.375 15.312 1 97.94 207 ASP B CA 1
ATOM 3839 C C . ASP B 1 207 ? 17.422 20.672 14.633 1 97.94 207 ASP B C 1
ATOM 3841 O O . ASP B 1 207 ? 17.078 20.672 13.453 1 97.94 207 ASP B O 1
ATOM 3845 N N . ARG B 1 208 ? 17.5 21.734 15.375 1 97.5 208 ARG B N 1
ATOM 3846 C CA . ARG B 1 208 ? 16.953 23 14.906 1 97.5 208 ARG B CA 1
ATOM 3847 C C . ARG B 1 208 ? 17.656 23.453 13.625 1 97.5 208 ARG B C 1
ATOM 3849 O O . ARG B 1 208 ? 17.016 24.016 12.734 1 97.5 208 ARG B O 1
ATOM 3856 N N . SER B 1 209 ? 18.953 23.25 13.555 1 97.81 209 SER B N 1
ATOM 3857 C CA . SER B 1 209 ? 19.688 23.625 12.344 1 97.81 209 SER B CA 1
ATOM 3858 C C . SER B 1 209 ? 19.156 22.844 11.133 1 97.81 209 SER B C 1
ATOM 3860 O O . SER B 1 209 ? 19.031 23.422 10.047 1 97.81 209 SER B O 1
ATOM 3862 N N . LYS B 1 210 ? 18.891 21.609 11.344 1 97.75 210 LYS B N 1
ATOM 3863 C CA . LYS B 1 210 ? 18.391 20.781 10.258 1 97.75 210 LYS B CA 1
ATOM 3864 C C . LYS B 1 210 ? 16.969 21.172 9.883 1 97.75 210 LYS B C 1
ATOM 3866 O O . LYS B 1 210 ? 16.578 21.109 8.711 1 97.75 210 LYS B O 1
ATOM 3871 N N . MET B 1 211 ? 16.172 21.562 10.93 1 98.44 211 MET B N 1
ATOM 3872 C CA . MET B 1 211 ? 14.844 22.078 10.641 1 98.44 211 MET B CA 1
ATOM 3873 C C . MET B 1 211 ? 14.906 23.281 9.688 1 98.44 211 MET B C 1
ATOM 3875 O O . MET B 1 211 ? 14.203 23.312 8.68 1 98.44 211 MET B O 1
ATOM 3879 N N . MET B 1 212 ? 15.797 24.172 10.047 1 98.06 212 MET B N 1
ATOM 3880 C CA . MET B 1 212 ? 15.945 25.406 9.258 1 98.06 212 MET B CA 1
ATOM 3881 C C . MET B 1 212 ? 16.469 25.094 7.863 1 98.06 212 MET B C 1
ATOM 3883 O O . MET B 1 212 ? 16.078 25.734 6.891 1 98.06 212 MET B O 1
ATOM 3887 N N . GLU B 1 213 ? 17.344 24.141 7.781 1 96.38 213 GLU B N 1
ATOM 3888 C CA . GLU B 1 213 ? 17.875 23.719 6.488 1 96.38 213 GLU B CA 1
ATOM 3889 C C . GLU B 1 213 ? 16.766 23.188 5.578 1 96.38 213 GLU B C 1
ATOM 3891 O O . GLU B 1 213 ? 16.734 23.5 4.387 1 96.38 213 GLU B O 1
ATOM 3896 N N . ARG B 1 214 ? 15.82 22.375 6.094 1 96.31 214 ARG B N 1
ATOM 3897 C CA . ARG B 1 214 ? 14.719 21.828 5.309 1 96.31 214 ARG B CA 1
ATOM 3898 C C . ARG B 1 214 ? 13.812 22.953 4.789 1 96.31 214 ARG B C 1
ATOM 3900 O O . ARG B 1 214 ? 13.414 22.938 3.627 1 96.31 214 ARG B O 1
ATOM 3907 N N . LEU B 1 215 ? 13.531 23.922 5.672 1 97.62 215 LEU B N 1
ATOM 3908 C CA . LEU B 1 215 ? 12.656 25.016 5.281 1 97.62 215 LEU B CA 1
ATOM 3909 C C . LEU B 1 215 ? 13.352 25.922 4.27 1 97.62 215 LEU B C 1
ATOM 3911 O O . LEU B 1 215 ? 12.727 26.391 3.309 1 97.62 215 LEU B O 1
ATOM 3915 N N . SER B 1 216 ? 14.641 26.125 4.453 1 95.19 216 SER B N 1
ATOM 3916 C CA . SER B 1 216 ? 15.406 26.953 3.533 1 95.19 216 SER B CA 1
ATOM 3917 C C . SER B 1 216 ? 15.531 26.297 2.162 1 95.19 216 SER B C 1
ATOM 3919 O O . SER B 1 216 ? 15.5 26.984 1.136 1 95.19 216 SER B O 1
ATOM 3921 N N . ALA B 1 217 ? 15.719 25.016 2.178 1 93.38 217 ALA B N 1
ATOM 3922 C CA . ALA B 1 217 ? 15.797 24.281 0.915 1 93.38 217 ALA B CA 1
ATOM 3923 C C . ALA B 1 217 ? 14.508 24.438 0.115 1 93.38 217 ALA B C 1
ATOM 3925 O O . ALA B 1 217 ? 14.539 24.547 -1.111 1 93.38 217 ALA B O 1
ATOM 3926 N N . ALA B 1 218 ? 13.422 24.375 0.817 1 94.81 218 ALA B N 1
ATOM 3927 C CA . ALA B 1 218 ? 12.125 24.562 0.162 1 94.81 218 ALA B CA 1
ATOM 3928 C C . ALA B 1 218 ? 12.008 25.969 -0.42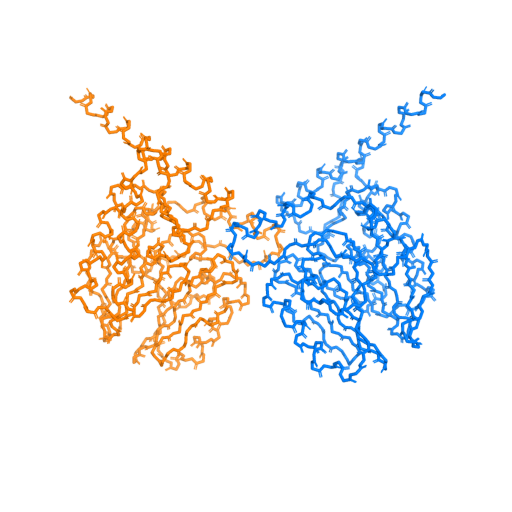4 1 94.81 218 ALA B C 1
ATOM 3930 O O . ALA B 1 218 ? 11.523 26.141 -1.543 1 94.81 218 ALA B O 1
ATOM 3931 N N . GLU B 1 219 ? 12.406 26.938 0.347 1 94.44 219 GLU B N 1
ATOM 3932 C CA . GLU B 1 219 ? 12.375 28.328 -0.111 1 94.44 219 GLU B CA 1
ATOM 3933 C C . GLU B 1 219 ? 13.219 28.5 -1.371 1 94.44 219 GLU B C 1
ATOM 3935 O O . GLU B 1 219 ? 12.758 29.109 -2.348 1 94.44 219 GLU B O 1
ATOM 3940 N N . GLU B 1 220 ? 14.398 27.953 -1.308 1 92 220 GLU B N 1
ATOM 3941 C CA . GLU B 1 220 ? 15.312 28.062 -2.443 1 92 220 GLU B CA 1
ATOM 3942 C C . GLU B 1 220 ? 14.734 27.391 -3.686 1 92 220 GLU B C 1
ATOM 3944 O O . GLU B 1 220 ? 14.859 27.906 -4.793 1 92 220 GLU B O 1
ATOM 3949 N N . TYR B 1 221 ? 14.133 26.281 -3.477 1 92.44 221 TYR B N 1
ATOM 3950 C CA . TYR B 1 221 ? 13.508 25.547 -4.57 1 92.44 221 TYR B CA 1
ATOM 3951 C C . TYR B 1 221 ? 12.43 26.391 -5.246 1 92.44 221 TYR B C 1
ATOM 3953 O O . TYR B 1 221 ? 12.414 26.516 -6.473 1 92.44 221 TYR B O 1
ATOM 3961 N N . ILE B 1 222 ? 11.586 26.953 -4.449 1 92.62 222 ILE B N 1
ATOM 3962 C CA . ILE B 1 222 ? 10.453 27.703 -4.977 1 92.62 222 ILE B CA 1
ATOM 3963 C C . ILE B 1 222 ? 10.961 28.938 -5.727 1 92.62 222 ILE B C 1
ATOM 3965 O O . ILE B 1 222 ? 10.469 29.25 -6.812 1 92.62 222 ILE B O 1
ATOM 3969 N N . LEU B 1 223 ? 11.961 29.547 -5.195 1 90.12 223 LEU B N 1
ATOM 3970 C CA . LEU B 1 223 ? 12.492 30.766 -5.801 1 90.12 223 LEU B CA 1
ATOM 3971 C C . LEU B 1 223 ? 13.227 30.453 -7.098 1 90.12 223 LEU B C 1
ATOM 3973 O O . LEU B 1 223 ? 13.344 31.312 -7.973 1 90.12 223 LEU B O 1
ATOM 3977 N N . ALA B 1 224 ? 13.641 29.188 -7.285 1 87.94 224 ALA B N 1
ATOM 3978 C CA . ALA B 1 224 ? 14.43 28.797 -8.453 1 87.94 224 ALA B CA 1
ATOM 3979 C C . ALA B 1 224 ? 13.523 28.328 -9.586 1 87.94 224 ALA B C 1
ATOM 3981 O O . ALA B 1 224 ? 13.969 28.203 -10.734 1 87.94 224 ALA B O 1
ATOM 3982 N N . LEU B 1 225 ? 12.297 28.078 -9.359 1 86.62 225 LEU B N 1
ATOM 3983 C CA . LEU B 1 225 ? 11.391 27.453 -10.312 1 86.62 225 LEU B CA 1
ATOM 3984 C C . LEU B 1 225 ? 11.281 28.281 -11.594 1 86.62 225 LEU B C 1
ATOM 3986 O O . LEU B 1 225 ? 11.305 27.734 -12.695 1 86.62 225 LEU B O 1
ATOM 3990 N N . PRO B 1 226 ? 11.211 29.578 -11.523 1 79.5 226 PRO B N 1
ATOM 3991 C CA . PRO B 1 226 ? 11.07 30.359 -12.75 1 79.5 226 PRO B CA 1
ATOM 3992 C C . PRO B 1 226 ? 12.305 30.281 -13.648 1 79.5 226 PRO B C 1
ATOM 3994 O O . PRO B 1 226 ? 12.203 30.516 -14.859 1 79.5 226 PRO B O 1
ATOM 3997 N N . GLU B 1 227 ? 13.445 29.938 -13.141 1 75.62 227 GLU B N 1
ATOM 3998 C CA . GLU B 1 227 ? 14.695 29.891 -13.898 1 75.62 227 GLU B CA 1
ATOM 3999 C C . GLU B 1 227 ? 14.922 28.516 -14.508 1 75.62 227 GLU B C 1
ATOM 4001 O O . GLU B 1 227 ? 15.953 28.281 -15.148 1 75.62 227 GLU B O 1
ATOM 4006 N N . GLU B 1 228 ? 13.969 27.609 -14.562 1 66.19 228 GLU B N 1
ATOM 4007 C CA . GLU B 1 228 ? 13.992 26.234 -15.039 1 66.19 228 GLU B CA 1
ATOM 4008 C C . GLU B 1 228 ? 15.188 25.469 -14.469 1 66.19 228 GLU B C 1
ATOM 4010 O O . GLU B 1 228 ? 15.812 24.656 -15.164 1 66.19 228 GLU B O 1
ATOM 4015 N N . ARG B 1 229 ? 15.719 25.906 -13.516 1 60.56 229 ARG B N 1
ATOM 4016 C CA . ARG B 1 229 ? 16.797 25.203 -12.836 1 60.56 229 ARG B CA 1
ATOM 4017 C C . ARG B 1 229 ? 16.266 24.344 -11.688 1 60.56 229 ARG B C 1
ATOM 4019 O O . ARG B 1 229 ? 15.344 24.766 -10.977 1 60.56 229 ARG B O 1
ATOM 4026 N N . VAL B 1 230 ? 16.094 23 -11.891 1 57.47 230 VAL B N 1
ATOM 4027 C CA . VAL B 1 230 ? 15.688 22.188 -10.758 1 57.47 230 VAL B CA 1
ATOM 4028 C C . VAL B 1 230 ? 16.859 22 -9.797 1 57.47 230 VAL B C 1
ATOM 4030 O O . VAL B 1 230 ? 17.891 21.438 -10.172 1 57.47 230 VAL B O 1
ATOM 4033 N N . TRP B 1 231 ? 17.141 22.984 -8.805 1 54.16 231 TRP B N 1
ATOM 4034 C CA . TRP B 1 231 ? 18.375 23.266 -8.086 1 54.16 231 TRP B CA 1
ATOM 4035 C C . TRP B 1 231 ? 18.594 22.266 -6.957 1 54.16 231 TRP B C 1
ATOM 4037 O O . TRP B 1 231 ? 19.672 22.203 -6.355 1 54.16 231 TRP B O 1
ATOM 4047 N N . SER B 1 232 ? 17.484 21.594 -6.352 1 57.44 232 SER B N 1
ATOM 4048 C CA . SER B 1 232 ? 18.047 21.172 -5.074 1 57.44 232 SER B CA 1
ATOM 4049 C C . SER B 1 232 ? 18.156 19.641 -5.008 1 57.44 232 SER B C 1
ATOM 4051 O O . SER B 1 232 ? 17.141 18.953 -5.055 1 57.44 232 SER B O 1
ATOM 4053 N N . PRO B 1 233 ? 19.438 19.172 -5.176 1 59.66 233 PRO B N 1
ATOM 4054 C CA . PRO B 1 233 ? 19.859 17.781 -5.129 1 59.66 233 PRO B CA 1
ATOM 4055 C C . PRO B 1 233 ? 19.344 17.047 -3.891 1 59.66 233 PRO B C 1
ATOM 4057 O O . PRO B 1 233 ? 19.672 15.875 -3.678 1 59.66 233 PRO B O 1
ATOM 4060 N N . HIS B 1 234 ? 18.453 17.75 -3.23 1 70.12 234 HIS B N 1
ATOM 4061 C CA . HIS B 1 234 ? 18.188 17.141 -1.931 1 70.12 234 HIS B CA 1
ATOM 4062 C C . HIS B 1 234 ? 17.156 16.016 -2.053 1 70.12 234 HIS B C 1
ATOM 4064 O O . HIS B 1 234 ? 17 15.211 -1.134 1 70.12 234 HIS B O 1
ATOM 4070 N N . TRP B 1 235 ? 16.594 16.016 -3.227 1 76.31 235 TRP B N 1
ATOM 4071 C CA . TRP B 1 235 ? 15.562 14.984 -3.338 1 76.31 235 TRP B CA 1
ATOM 4072 C C . TRP B 1 235 ? 15.883 14.016 -4.473 1 76.31 235 TRP B C 1
ATOM 4074 O O . TRP B 1 235 ? 16.594 14.367 -5.414 1 76.31 235 TRP B O 1
ATOM 4084 N N . PRO B 1 236 ? 15.43 12.852 -4.305 1 77.25 236 PRO B N 1
ATOM 4085 C CA . PRO B 1 236 ? 15.727 11.844 -5.328 1 77.25 236 PRO B CA 1
ATOM 4086 C C . PRO B 1 236 ? 15.297 12.281 -6.727 1 77.25 236 PRO B C 1
ATOM 4088 O O . PRO B 1 236 ? 14.297 12.984 -6.875 1 77.25 236 PRO B O 1
ATOM 4091 N N . GLU B 1 237 ? 16.094 11.852 -7.613 1 80.88 237 GLU B N 1
ATOM 4092 C CA . GLU B 1 237 ? 15.758 12.109 -9.008 1 80.88 237 GLU B CA 1
ATOM 4093 C C . GLU B 1 237 ? 15.117 10.883 -9.656 1 80.88 237 GLU B C 1
ATOM 4095 O O . GLU B 1 237 ? 15.75 9.836 -9.781 1 80.88 237 GLU B O 1
ATOM 4100 N N . HIS B 1 238 ? 13.875 11.016 -9.867 1 87.06 238 HIS B N 1
ATOM 4101 C CA . HIS B 1 238 ? 13.156 9.984 -10.617 1 87.06 238 HIS B CA 1
ATOM 4102 C C . HIS B 1 238 ? 11.953 10.57 -11.344 1 87.06 238 HIS B C 1
ATOM 4104 O O . HIS B 1 238 ? 11.641 11.758 -11.188 1 87.06 238 HIS B O 1
ATOM 4110 N N . ALA B 1 239 ? 11.352 9.75 -12.188 1 89.19 239 ALA B N 1
ATOM 4111 C CA . ALA B 1 239 ? 10.336 10.234 -13.125 1 89.19 239 ALA B CA 1
ATOM 4112 C C . ALA B 1 239 ? 9.18 10.898 -12.383 1 89.19 239 ALA B C 1
ATOM 4114 O O . ALA B 1 239 ? 8.633 11.898 -12.852 1 89.19 239 ALA B O 1
ATOM 4115 N N . PHE B 1 240 ? 8.875 10.461 -11.312 1 93 240 PHE B N 1
ATOM 4116 C CA . PHE B 1 240 ? 7.75 11.016 -10.562 1 93 240 PHE B CA 1
ATOM 4117 C C . PHE B 1 240 ? 8.039 12.445 -10.141 1 93 240 PHE B C 1
ATOM 4119 O O . PHE B 1 240 ? 7.211 13.336 -10.336 1 93 240 PHE B O 1
ATOM 4126 N N . PHE B 1 241 ? 9.18 12.688 -9.5 1 90.88 241 PHE B N 1
ATOM 4127 C CA . PHE B 1 241 ? 9.516 14.031 -9.023 1 90.88 241 PHE B CA 1
ATOM 4128 C C . PHE B 1 241 ? 9.773 14.969 -10.188 1 90.88 241 PHE B C 1
ATOM 4130 O O . PHE B 1 241 ? 9.547 16.172 -10.086 1 90.88 241 PHE B O 1
ATOM 4137 N N . GLN B 1 242 ? 10.242 14.359 -11.336 1 89.75 242 GLN B N 1
ATOM 4138 C CA . GLN B 1 242 ? 10.359 15.188 -12.523 1 89.75 242 GLN B CA 1
ATOM 4139 C C . GLN B 1 242 ? 9.008 15.766 -12.93 1 89.75 242 GLN B C 1
ATOM 4141 O O . GLN B 1 242 ? 8.914 16.938 -13.305 1 89.75 242 GLN B O 1
ATOM 4146 N N . ARG B 1 243 ? 8.016 14.922 -12.859 1 92.06 243 ARG B N 1
ATOM 4147 C CA . ARG B 1 243 ? 6.672 15.391 -13.172 1 92.06 243 ARG B CA 1
ATOM 4148 C C . ARG B 1 243 ? 6.199 16.422 -12.156 1 92.06 243 ARG B C 1
ATOM 4150 O O . ARG B 1 243 ? 5.488 17.375 -12.5 1 92.06 243 ARG B O 1
ATOM 4157 N N . VAL B 1 244 ? 6.559 16.25 -10.891 1 92.19 244 VAL B N 1
ATOM 4158 C CA . VAL B 1 244 ? 6.207 17.188 -9.844 1 92.19 244 VAL B CA 1
ATOM 4159 C C . VAL B 1 244 ? 6.844 18.547 -10.141 1 92.19 244 VAL B C 1
ATOM 4161 O O . VAL B 1 244 ? 6.188 19.594 -10.031 1 92.19 244 VAL B O 1
ATOM 4164 N N . HIS B 1 245 ? 8.141 18.531 -10.5 1 90.19 245 HIS B N 1
ATOM 4165 C CA . HIS B 1 245 ? 8.844 19.766 -10.828 1 90.19 245 HIS B CA 1
ATOM 4166 C C . HIS B 1 245 ? 8.172 20.484 -11.992 1 90.19 245 HIS B C 1
ATOM 4168 O O . HIS B 1 245 ? 8.023 21.703 -11.969 1 90.19 245 HIS B O 1
ATOM 4174 N N . GLU B 1 246 ? 7.809 19.688 -12.961 1 90.06 246 GLU B N 1
ATOM 4175 C CA . GLU B 1 246 ? 7.137 20.266 -14.125 1 90.06 246 GLU B CA 1
ATOM 4176 C C . GLU B 1 246 ? 5.797 20.875 -13.734 1 90.06 246 GLU B C 1
ATOM 4178 O O . GLU B 1 246 ? 5.457 21.969 -14.195 1 90.06 246 GLU B O 1
ATOM 4183 N N . ARG B 1 247 ? 5.086 20.203 -12.906 1 91.94 247 ARG B N 1
ATOM 4184 C CA . ARG B 1 247 ? 3.793 20.703 -12.445 1 91.94 247 ARG B CA 1
ATOM 4185 C C . ARG B 1 247 ? 3.959 21.984 -11.625 1 91.94 247 ARG B C 1
ATOM 4187 O O . ARG B 1 247 ? 3.182 22.922 -11.773 1 91.94 247 ARG B O 1
ATOM 4194 N N . ASN B 1 248 ? 4.91 21.953 -10.727 1 92.69 248 ASN B N 1
ATOM 4195 C CA . ASN B 1 248 ? 5.195 23.141 -9.922 1 92.69 248 ASN B CA 1
ATOM 4196 C C . ASN B 1 248 ? 5.508 24.344 -10.805 1 92.69 248 ASN B C 1
ATOM 4198 O O . ASN B 1 248 ? 4.996 25.438 -10.562 1 92.69 248 ASN B O 1
ATOM 4202 N N . ARG B 1 249 ? 6.328 24.109 -11.773 1 90.25 249 ARG B N 1
ATOM 4203 C CA . ARG B 1 249 ? 6.707 25.188 -12.688 1 90.25 249 ARG B CA 1
ATOM 4204 C C . ARG B 1 249 ? 5.488 25.734 -13.422 1 90.25 249 ARG B C 1
ATOM 4206 O O . ARG B 1 249 ? 5.312 26.953 -13.516 1 90.25 249 ARG B O 1
ATOM 4213 N N . LYS B 1 250 ? 4.734 24.875 -13.938 1 88.31 250 LYS B N 1
ATOM 4214 C CA . LYS B 1 250 ? 3.533 25.281 -14.664 1 88.31 250 LYS B CA 1
ATOM 4215 C C . LYS B 1 250 ? 2.582 26.062 -13.766 1 88.31 250 LYS B C 1
ATOM 4217 O O . LYS B 1 250 ? 1.951 27.031 -14.211 1 88.31 250 LYS B O 1
ATOM 4222 N N . HIS B 1 251 ? 2.518 25.656 -12.57 1 88.94 251 HIS B N 1
ATOM 4223 C CA . HIS B 1 251 ? 1.642 26.328 -11.609 1 88.94 251 HIS B CA 1
ATOM 4224 C C . HIS B 1 251 ? 2.121 27.734 -11.312 1 88.94 251 HIS B C 1
ATOM 4226 O O . HIS B 1 251 ? 1.318 28.672 -11.266 1 88.94 251 HIS B O 1
ATOM 4232 N N . VAL B 1 252 ? 3.381 27.875 -11.094 1 87.56 252 VAL B N 1
ATOM 4233 C CA . VAL B 1 252 ? 3.957 29.172 -10.773 1 87.56 252 VAL B CA 1
ATOM 4234 C C . VAL B 1 252 ? 3.818 30.109 -11.969 1 87.56 252 VAL B C 1
ATOM 4236 O O . VAL B 1 252 ? 3.488 31.281 -11.805 1 87.56 252 VAL B O 1
ATOM 4239 N N . GLU B 1 253 ? 4.027 29.547 -13.109 1 85.12 253 GLU B N 1
ATOM 4240 C CA . GLU B 1 253 ? 3.904 30.328 -14.328 1 85.12 253 GLU B CA 1
ATOM 4241 C C . GLU B 1 253 ? 2.463 30.781 -14.547 1 85.12 253 GLU B C 1
ATOM 4243 O O . GLU B 1 253 ? 2.221 31.938 -14.906 1 85.12 253 GLU B O 1
ATOM 4248 N N . GLN B 1 254 ? 1.599 29.938 -14.359 1 84.75 254 GLN B N 1
ATOM 4249 C CA . GLN B 1 254 ? 0.189 30.25 -14.57 1 84.75 254 GLN B CA 1
ATOM 4250 C C . GLN B 1 254 ? -0.298 31.297 -13.578 1 84.75 254 GLN B C 1
ATOM 4252 O O . GLN B 1 254 ? -1.059 32.219 -13.938 1 84.75 254 GLN B O 1
ATOM 4257 N N . LYS B 1 255 ? 0.12 31.219 -12.398 1 83.69 255 LYS B N 1
ATOM 4258 C CA . LYS B 1 255 ? -0.291 32.156 -11.375 1 83.69 255 LYS B CA 1
ATOM 4259 C C . LYS B 1 255 ? 0.313 33.531 -11.641 1 83.69 255 LYS B C 1
ATOM 4261 O O . LYS B 1 255 ? -0.325 34.562 -11.383 1 83.69 255 LYS B O 1
ATOM 4266 N N . ALA B 1 256 ? 1.524 33.531 -12.188 1 79.38 256 ALA B N 1
ATOM 4267 C CA . ALA B 1 256 ? 2.154 34.812 -12.555 1 79.38 256 ALA B CA 1
ATOM 4268 C C . ALA B 1 256 ? 1.396 35.469 -13.695 1 79.38 256 ALA B C 1
ATOM 4270 O O . ALA B 1 256 ? 1.188 36.688 -13.672 1 79.38 256 ALA B O 1
ATOM 4271 N N . LYS B 1 257 ? 0.956 34.719 -14.711 1 82.94 257 LYS B N 1
ATOM 4272 C CA . LYS B 1 257 ? 0.207 35.25 -15.852 1 82.94 257 LYS B CA 1
ATOM 4273 C C . LYS B 1 257 ? -1.161 35.75 -15.414 1 82.94 257 LYS B C 1
ATOM 4275 O O . LYS B 1 257 ? -1.615 36.812 -15.898 1 82.94 257 LYS B O 1
ATOM 4280 N N . ASP B 1 258 ? -1.736 35.031 -14.414 1 82.19 258 ASP B N 1
ATOM 4281 C CA . ASP B 1 258 ? -3.045 35.438 -13.906 1 82.19 258 ASP B CA 1
ATOM 4282 C C . ASP B 1 258 ? -2.959 36.75 -13.148 1 82.19 258 ASP B C 1
ATOM 4284 O O . ASP B 1 258 ? -3.859 37.594 -13.242 1 82.19 258 ASP B O 1
ATOM 4288 N N . ARG B 1 259 ? -1.942 37.031 -12.508 1 79.81 259 ARG B N 1
ATOM 4289 C CA . ARG B 1 259 ? -1.735 38.25 -11.75 1 79.81 259 ARG B CA 1
ATOM 4290 C C . ARG B 1 259 ? -1.48 39.438 -12.68 1 79.81 259 ARG B C 1
ATOM 4292 O O . ARG B 1 259 ? -1.975 40.531 -12.445 1 79.81 259 ARG B O 1
ATOM 4299 N N . GLU B 1 260 ? -0.74 39.125 -13.664 1 81.62 260 GLU B N 1
ATOM 4300 C CA . GLU B 1 260 ? -0.457 40.156 -14.648 1 81.62 260 GLU B CA 1
ATOM 4301 C C . GLU B 1 260 ? -1.72 40.562 -15.398 1 81.62 260 GLU B C 1
ATOM 4303 O O . GLU B 1 260 ? -1.938 41.75 -15.664 1 81.62 260 GLU B O 1
ATOM 4308 N N . SER B 1 261 ? -2.461 39.625 -15.82 1 78.56 261 SER B N 1
ATOM 4309 C CA . SER B 1 261 ? -3.691 39.906 -16.547 1 78.56 261 SER B CA 1
ATOM 4310 C C . SER B 1 261 ? -4.68 40.688 -15.703 1 78.56 261 SER B C 1
ATOM 4312 O O . SER B 1 261 ? -5.375 41.562 -16.203 1 78.56 261 SER B O 1
ATOM 4314 N N . ARG B 1 262 ? -4.719 40.469 -14.484 1 74.25 262 ARG B N 1
ATOM 4315 C CA . ARG B 1 262 ? -5.633 41.188 -13.602 1 74.25 262 ARG B CA 1
ATOM 4316 C C . ARG B 1 262 ? -5.191 42.625 -13.406 1 74.25 262 ARG B C 1
ATOM 4318 O O . ARG B 1 262 ? -6.023 43.531 -13.234 1 74.25 262 ARG B O 1
ATOM 4325 N N . GLN B 1 263 ? -3.934 42.812 -13.414 1 71.94 263 GLN B N 1
ATOM 4326 C CA . GLN B 1 263 ? -3.396 44.156 -13.258 1 71.94 263 GLN B CA 1
ATOM 4327 C C . GLN B 1 263 ? -3.654 45 -14.508 1 71.94 263 GLN B C 1
ATOM 4329 O O . GLN B 1 263 ? -3.865 46.219 -14.406 1 71.94 263 GLN B O 1
ATOM 4334 N N . GLN B 1 264 ? -3.625 44.312 -15.602 1 73.12 264 GLN B N 1
ATOM 4335 C CA . GLN B 1 264 ? -3.879 45.031 -16.844 1 73.12 264 GLN B CA 1
ATOM 4336 C C . GLN B 1 264 ? -5.348 45.438 -16.953 1 73.12 264 GLN B C 1
ATOM 4338 O O . GLN B 1 264 ? -5.676 46.438 -17.578 1 73.12 264 GLN B O 1
ATOM 4343 N N . ASP B 1 265 ? -6.098 44.656 -16.391 1 63.03 265 ASP B N 1
ATOM 4344 C CA . ASP B 1 265 ? -7.523 44.969 -16.469 1 63.03 265 ASP B CA 1
ATOM 4345 C C . ASP B 1 265 ? -7.895 46.094 -15.523 1 63.03 265 ASP B C 1
ATOM 4347 O O . ASP B 1 265 ? -8.953 46.719 -15.664 1 63.03 265 ASP B O 1
ATOM 4351 N N . TYR B 1 266 ? -7.055 46.562 -14.664 1 56.09 266 TYR B N 1
ATOM 4352 C CA . TYR B 1 266 ? -7.301 47.719 -13.844 1 56.09 266 TYR B CA 1
ATOM 4353 C C . TYR B 1 266 ? -6.469 48.906 -14.328 1 56.09 266 TYR B C 1
ATOM 4355 O O . TYR B 1 266 ? -5.32 48.75 -14.742 1 56.09 266 TYR B O 1
#

Secondary structure (DSSP, 8-state):
-EEEE-SSEEEEE-SSTTBEEEEEE-SSEEEEES--SSHHHHHHHHHHHHHHHTTPEEEEE-S---HHHHTTGGG-TTSEEEEEHHHHHS--HHHHHHHHHHHHHTT------PPPPSEEE-SSEEEEETTEEEEEEE--SSSTT-EEEEEGGGTEEE-TTSS-SS-----SS-HHHHHHHHHHHHHHHHHTT--EEE-SBS--B--HHHHHHHHHHHHHHHHHGGGT----TTS--SHHHHHHHHHHHHHHHHHHHHHHHHHHH-/-EEEE-SSEEEEE-SSTTBEEEEEE-SSEEEEES--SSHHHHHHHHHHHHHHHTTPEEEEE-S---HHHHTTGGG-TTSEEEEEHHHHHS--HHHHHHHHHHHHHTT------PPPPSEEE-SSEEEEETTEEEEEEE--SSSTT-EEEEEGGGTEEE-TTSS-SS-----SS-HHHHHHHHHHHHHHHHHTT--EEE-SBS--B--HHHHHHHHHHHHHHHHHGGGT----TTS---HHHHHHHHHHHHHHHHHHHHHHHHHHH-

InterPro domains:
  IPR001279 Metallo-beta-lactamase [PF00753] (19-187)
  IPR001279 Metallo-beta-lactamase [SM00849] (18-201)
  IPR036866 Ribonuclease Z/Hydroxyacylglutathione hydrolase-like [G3DSA:3.60.15.10] (3-220)
  IPR036866 Ribonuclease Z/Hydroxyacylglutathione hydrolase-like [SSF56281] (19-239)
  IPR050855 Metallo-beta-lactamase type 2-like [PTHR42951] (12-217)

Radius of gyration: 26.54 Å; Cα contacts (8 Å, |Δi|>4): 1073; chains: 2; bounding box: 43×84×77 Å

Nearest PDB structures (foldseek):
  2xf4-assembly1_A-2  TM=7.669E-01  e=9.585E-12  Salmonella enterica
  4ad9-assembly1_B  TM=7.157E-01  e=2.705E-12  Homo sapiens
  2zo4-assembly1_A  TM=7.278E-01  e=6.677E-12  Thermus thermophilus HB8
  4ad9-assembly2_E  TM=6.964E-01  e=3.442E-12  Homo sapiens
  3adr-assembly2_B  TM=5.827E-01  e=2.547E-12  Sulfurisphaera tokodaii str. 7